Protein AF-0000000078827012 (afdb_homodimer)

pLDDT: mean 92.65, std 7.24, range [51.44, 98.88]

Secondary structure (DSSP, 8-state):
--HHHHHHHHHHTTTTSTHHHHHHHHHHHHHHHHHHHHHHHHHHHT-HHHHHHHGGGT--SHHHHHHHIIIIIT-HHHHHHHHHHHHHHHHHHHHHHTT-HHHHHHSSS-HHHHHHHHHHHHHHHHHHHHHHHHHHHHHHHHHHT--S-THHHHHHHHHHHHHHHHHHHHHHHHHHH-S-HHHHHHHHHHHHHHHHHHTTSHHHHHHSHHHHHHTT---TT-HHHHHHHHHHHHHHHHHHHHHHHHHHH----/--HHHHHHHHHHTTTTSTHHHHHHHHHHHHHHHHHHHHHHHHHHHT-HHHHHHHGGGT--SHHHHHHHIIIIIT-HHHHHHHHHHHHHHHHHHHHHHTT-HHHHHHSSS-HHHHHHHHHHHHHHHHHHHHHHHHHHHHHHHHHHT--S-THHHHHHHHHHHHHHHHHHHHHHHHHHH-S-HHHHHHHHHHHHHHHHHHTTSHHHHHHSHHHHHHTT---TT-HHHHHHHHHHHHHHHHHHHHHHHHHHH----

Structure (mmCIF, N/CA/C/O backbone):
data_AF-0000000078827012-model_v1
#
loop_
_entity.id
_entity.type
_entity.pdbx_description
1 polymer 'Predicted transporter'
#
loop_
_atom_site.group_PDB
_atom_site.id
_atom_site.type_symbol
_atom_site.label_atom_id
_atom_site.label_alt_id
_atom_site.label_comp_id
_atom_site.label_asym_id
_atom_site.label_entity_id
_atom_site.label_seq_id
_atom_site.pdbx_PDB_ins_code
_atom_site.Cartn_x
_atom_site.Cartn_y
_atom_site.Cartn_z
_atom_site.occupancy
_atom_site.B_iso_or_equiv
_atom_site.auth_seq_id
_atom_site.auth_comp_id
_atom_site.auth_asym_id
_atom_site.auth_atom_id
_atom_site.pdbx_PDB_model_num
ATOM 1 N N . MET A 1 1 ? -34.781 18.797 11.602 1 78.19 1 MET A N 1
ATOM 2 C CA . MET A 1 1 ? -34.031 18.891 10.344 1 78.19 1 MET A CA 1
ATOM 3 C C . MET A 1 1 ? -34.094 17.562 9.586 1 78.19 1 MET A C 1
ATOM 5 O O . MET A 1 1 ? -33.938 16.5 10.188 1 78.19 1 MET A O 1
ATOM 9 N N . SER A 1 2 ? -34.406 17.641 8.375 1 86.56 2 SER A N 1
ATOM 10 C CA . SER A 1 2 ? -34.531 16.438 7.559 1 86.56 2 SER A CA 1
ATOM 11 C C . SER A 1 2 ? -33.188 15.789 7.301 1 86.56 2 SER A C 1
ATOM 13 O O . SER A 1 2 ? -32.156 16.438 7.426 1 86.56 2 SER A O 1
ATOM 15 N N . PHE A 1 3 ? -33.219 14.531 7.102 1 88.88 3 PHE A N 1
ATOM 16 C CA . PHE A 1 3 ? -31.984 13.781 6.832 1 88.88 3 PHE A CA 1
ATOM 17 C C . PHE A 1 3 ? -31.266 14.344 5.617 1 88.88 3 PHE A C 1
ATOM 19 O O . PHE A 1 3 ? -30.031 14.43 5.609 1 88.88 3 PHE A O 1
ATOM 26 N N . ILE A 1 4 ? -32 14.758 4.684 1 90 4 ILE A N 1
ATOM 27 C CA . ILE A 1 4 ? -31.422 15.297 3.459 1 90 4 ILE A CA 1
ATOM 28 C C . ILE A 1 4 ? -30.688 16.594 3.766 1 90 4 ILE A C 1
ATOM 30 O O . ILE A 1 4 ? -29.656 16.891 3.176 1 90 4 ILE A O 1
ATOM 34 N N . CYS A 1 5 ? -31.234 17.391 4.672 1 88.25 5 CYS A N 1
ATOM 35 C CA . CYS A 1 5 ? -30.609 18.641 5.074 1 88.25 5 CYS A CA 1
ATOM 36 C C . CYS A 1 5 ? -29.281 18.375 5.793 1 88.25 5 CYS A C 1
ATOM 38 O O . CYS A 1 5 ? -28.297 19.062 5.555 1 88.25 5 CYS A O 1
ATOM 40 N N . VAL A 1 6 ? -29.297 17.344 6.543 1 88.25 6 VAL A N 1
ATOM 41 C CA . VAL A 1 6 ? -28.094 16.969 7.277 1 88.25 6 VAL A CA 1
ATOM 42 C C . VAL A 1 6 ? -27.016 16.484 6.305 1 88.25 6 VAL A C 1
ATOM 44 O O . VAL A 1 6 ? -25.859 16.875 6.406 1 88.25 6 VAL A O 1
ATOM 47 N N . LEU A 1 7 ? -27.359 15.719 5.43 1 90.5 7 LEU A N 1
ATOM 48 C CA . LEU A 1 7 ? -26.453 15.172 4.434 1 90.5 7 LEU A CA 1
ATOM 49 C C . LEU A 1 7 ? -25.859 16.281 3.58 1 90.5 7 LEU A C 1
ATOM 51 O O . LEU A 1 7 ? -24.641 16.297 3.324 1 90.5 7 LEU A O 1
ATOM 55 N N . LYS A 1 8 ? -26.719 17.188 3.148 1 89.69 8 LYS A N 1
ATOM 56 C CA . LYS A 1 8 ? -26.25 18.312 2.338 1 89.69 8 LYS A CA 1
ATOM 57 C C . LYS A 1 8 ? -25.281 19.188 3.115 1 89.69 8 LYS A C 1
ATOM 59 O O . LYS A 1 8 ? -24.281 19.672 2.559 1 89.69 8 LYS A O 1
ATOM 64 N N . SER A 1 9 ? -25.578 19.391 4.355 1 84.88 9 SER A N 1
ATOM 65 C CA . SER A 1 9 ? -24.719 20.188 5.219 1 84.88 9 SER A CA 1
ATOM 66 C C . SER A 1 9 ? -23.359 19.516 5.406 1 84.88 9 SER A C 1
ATOM 68 O O . SER A 1 9 ? -22.328 20.172 5.414 1 84.88 9 SER A O 1
ATOM 70 N N . GLU A 1 10 ? -23.406 18.234 5.527 1 85.81 10 GLU A N 1
ATOM 71 C CA . GLU A 1 10 ? -22.156 17.484 5.684 1 85.81 10 GLU A CA 1
ATOM 72 C C . GLU A 1 10 ? -21.344 17.5 4.395 1 85.81 10 GLU A C 1
ATOM 74 O O . GLU A 1 10 ? -20.109 17.641 4.434 1 85.81 10 GLU A O 1
ATOM 79 N N . LEU A 1 11 ? -21.953 17.391 3.334 1 87.06 11 LEU A N 1
ATOM 80 C CA . LEU A 1 11 ? -21.297 17.391 2.037 1 87.06 11 LEU A CA 1
ATOM 81 C C . LEU A 1 11 ? -20.656 18.75 1.743 1 87.06 11 LEU A C 1
ATOM 83 O O . LEU A 1 11 ? -19.609 18.812 1.104 1 87.06 11 LEU A O 1
ATOM 87 N N . ALA A 1 12 ? -21.234 19.75 2.188 1 84.44 12 ALA A N 1
ATOM 88 C CA . ALA A 1 12 ? -20.766 21.125 1.958 1 84.44 12 ALA A CA 1
ATOM 89 C C . ALA A 1 12 ? -19.422 21.359 2.65 1 84.44 12 ALA A C 1
ATOM 91 O O . ALA A 1 12 ? -18.625 22.172 2.193 1 84.44 12 ALA A O 1
ATOM 92 N N . LYS A 1 13 ? -19.188 20.656 3.656 1 83.38 13 LYS A N 1
ATOM 93 C CA . LYS A 1 13 ? -17.938 20.797 4.414 1 83.38 13 LYS A CA 1
ATOM 94 C C . LYS A 1 13 ? -16.734 20.375 3.58 1 83.38 13 LYS A C 1
ATOM 96 O O . LYS A 1 13 ? -15.609 20.812 3.836 1 83.38 13 LYS A O 1
ATOM 101 N N . TYR A 1 14 ? -17.031 19.531 2.596 1 82.69 14 TYR A N 1
ATOM 102 C CA . TYR A 1 14 ? -15.906 18.906 1.9 1 82.69 14 TYR A CA 1
ATOM 103 C C . TYR A 1 14 ? -15.805 19.406 0.465 1 82.69 14 TYR A C 1
ATOM 105 O O . TYR A 1 14 ? -15.055 18.859 -0.341 1 82.69 14 TYR A O 1
ATOM 113 N N . LYS A 1 15 ? -16.516 20.375 0.163 1 78.69 15 LYS A N 1
ATOM 114 C CA . LYS A 1 15 ? -16.547 20.891 -1.198 1 78.69 15 LYS A CA 1
ATOM 115 C C . LYS A 1 15 ? -15.156 21.344 -1.638 1 78.69 15 LYS A C 1
ATOM 117 O O . LYS A 1 15 ? -14.766 21.125 -2.787 1 78.69 15 LYS A O 1
ATOM 122 N N . LYS A 1 16 ? -14.414 21.844 -0.726 1 76.25 16 LYS A N 1
ATOM 123 C CA . LYS A 1 16 ? -13.094 22.344 -1.076 1 76.25 16 LYS A CA 1
ATOM 124 C C . LYS A 1 16 ? -11.992 21.438 -0.542 1 76.25 16 LYS A C 1
ATOM 126 O O . LYS A 1 16 ? -10.805 21.766 -0.624 1 76.25 16 LYS A O 1
ATOM 131 N N . SER A 1 17 ? -12.5 20.281 -0.096 1 77.06 17 SER A N 1
ATOM 132 C CA . SER A 1 17 ? -11.531 19.391 0.533 1 77.06 17 SER A CA 1
ATOM 133 C C . SER A 1 17 ? -10.859 18.484 -0.498 1 77.06 17 SER A C 1
ATOM 135 O O . SER A 1 17 ? -11.258 18.469 -1.664 1 77.06 17 SER A O 1
ATOM 137 N N . LEU A 1 18 ? -9.773 17.906 -0.091 1 79.88 18 LEU A N 1
ATOM 138 C CA . LEU A 1 18 ? -9.008 16.953 -0.895 1 79.88 18 LEU A CA 1
ATOM 139 C C . LEU A 1 18 ? -9.82 15.703 -1.189 1 79.88 18 LEU A C 1
ATOM 141 O O . LEU A 1 18 ? -9.406 14.859 -1.984 1 79.88 18 LEU A O 1
ATOM 145 N N . LEU A 1 19 ? -10.992 15.594 -0.73 1 80.12 19 LEU A N 1
ATOM 146 C CA . LEU A 1 19 ? -11.805 14.391 -0.849 1 80.12 19 LEU A CA 1
ATOM 147 C C . LEU A 1 19 ? -12.094 14.07 -2.312 1 80.12 19 LEU A C 1
ATOM 149 O O . LEU A 1 19 ? -11.805 12.969 -2.781 1 80.12 19 LEU A O 1
ATOM 153 N N . TRP A 1 20 ? -12.453 15.07 -3.023 1 81.81 20 TRP A N 1
ATOM 154 C CA . TRP A 1 20 ? -12.891 14.82 -4.395 1 81.81 20 TRP A CA 1
ATOM 155 C C . TRP A 1 20 ? -11.695 14.594 -5.312 1 81.81 20 TRP A C 1
ATOM 157 O O . TRP A 1 20 ? -11.789 13.844 -6.289 1 81.81 20 TRP A O 1
ATOM 167 N N . LYS A 1 21 ? -10.625 15.133 -4.902 1 83.81 21 LYS A N 1
ATOM 168 C CA . LYS A 1 21 ? -9.414 14.883 -5.676 1 83.81 21 LYS A CA 1
ATOM 169 C C . LYS A 1 21 ? -8.977 13.43 -5.559 1 83.81 21 LYS A C 1
ATOM 171 O O . LYS A 1 21 ? -8.578 12.812 -6.555 1 83.81 21 LYS A O 1
ATOM 176 N N . GLY A 1 22 ? -9.102 12.93 -4.391 1 83.06 22 GLY A N 1
ATOM 177 C CA . GLY A 1 22 ? -8.758 11.531 -4.195 1 83.06 22 GLY A CA 1
ATOM 178 C C . GLY A 1 22 ? -9.68 10.578 -4.926 1 83.06 22 GLY A C 1
ATOM 179 O O . GLY A 1 22 ? -9.234 9.609 -5.535 1 83.06 22 GLY A O 1
ATOM 180 N N . VAL A 1 23 ? -10.906 10.859 -4.961 1 87.12 23 VAL A N 1
ATOM 181 C CA . VAL A 1 23 ? -11.93 10.008 -5.559 1 87.12 23 VAL A CA 1
ATOM 182 C C . VAL A 1 23 ? -11.703 9.898 -7.062 1 87.12 23 VAL A C 1
ATOM 184 O O . VAL A 1 23 ? -11.891 8.828 -7.652 1 87.12 23 VAL A O 1
ATOM 187 N N . PHE A 1 24 ? -11.164 10.859 -7.656 1 89.31 24 PHE A N 1
ATOM 188 C CA . PHE A 1 24 ? -10.953 10.828 -9.102 1 89.31 24 PHE A CA 1
ATOM 189 C C . PHE A 1 24 ? -9.523 10.422 -9.43 1 89.31 24 PHE A C 1
ATOM 191 O O . PHE A 1 24 ? -9.297 9.648 -10.359 1 89.31 24 PHE A O 1
ATOM 198 N N . PHE A 1 25 ? -8.656 10.75 -8.602 1 93.94 25 PHE A N 1
ATOM 199 C CA . PHE A 1 25 ? -7.238 10.57 -8.906 1 93.94 25 PHE A CA 1
ATOM 200 C C . PHE A 1 25 ? -6.84 9.102 -8.766 1 93.94 25 PHE A C 1
ATOM 202 O O . PHE A 1 25 ? -6.066 8.586 -9.57 1 93.94 25 PHE A O 1
ATOM 209 N N . ILE A 1 26 ? -7.379 8.414 -7.816 1 96.12 26 ILE A N 1
ATOM 210 C CA . ILE A 1 26 ? -6.906 7.07 -7.496 1 96.12 26 ILE A CA 1
ATOM 211 C C . ILE A 1 26 ? -7.289 6.109 -8.625 1 96.12 26 ILE A C 1
ATOM 213 O O . ILE A 1 26 ? -6.438 5.375 -9.133 1 96.12 26 ILE A O 1
ATOM 217 N N . PRO A 1 27 ? -8.539 6.137 -9.117 1 97.06 27 PRO A N 1
ATOM 218 C CA . PRO A 1 27 ? -8.875 5.254 -10.234 1 97.06 27 PRO A CA 1
ATOM 219 C C . PRO A 1 27 ? -8.141 5.625 -11.523 1 97.06 27 PRO A C 1
ATOM 221 O O . PRO A 1 27 ? -7.797 4.746 -12.32 1 97.06 27 PRO A O 1
ATOM 224 N N . ILE A 1 28 ? -7.891 6.844 -11.703 1 97.31 28 ILE A N 1
ATOM 225 C CA . ILE A 1 28 ? -7.141 7.273 -12.875 1 97.31 28 ILE A CA 1
ATOM 226 C C . ILE A 1 28 ? -5.715 6.738 -12.805 1 97.31 28 ILE A C 1
ATOM 228 O O . ILE A 1 28 ? -5.203 6.184 -13.781 1 97.31 28 ILE A O 1
ATOM 232 N N . PHE A 1 29 ? -5.16 6.902 -11.664 1 97.19 29 PHE A N 1
ATOM 233 C CA . PHE A 1 29 ? -3.811 6.402 -11.445 1 97.19 29 PHE A CA 1
ATOM 234 C C . PHE A 1 29 ? -3.742 4.898 -11.695 1 97.19 29 PHE A C 1
ATOM 236 O O . PHE A 1 29 ? -2.857 4.422 -12.406 1 97.19 29 PHE A O 1
ATOM 243 N N . SER A 1 30 ? -4.645 4.168 -11.125 1 97.44 30 SER A N 1
ATOM 244 C CA . SER A 1 30 ? -4.684 2.723 -11.305 1 97.44 30 SER A CA 1
ATOM 245 C C . SER A 1 30 ? -4.852 2.352 -12.773 1 97.44 30 SER A C 1
ATOM 247 O O . SER A 1 30 ? -4.25 1.386 -13.25 1 97.44 30 SER A O 1
ATOM 249 N N . SER A 1 31 ? -5.691 3.119 -13.469 1 97.62 31 SER A N 1
ATOM 250 C CA . SER A 1 31 ? -5.938 2.838 -14.883 1 97.62 31 SER A CA 1
ATOM 251 C C . SER A 1 31 ? -4.691 3.109 -15.727 1 97.62 31 SER A C 1
ATOM 253 O O . SER A 1 31 ? -4.438 2.41 -16.703 1 97.62 31 SER A O 1
ATOM 255 N N . ILE A 1 32 ? -3.986 4.098 -15.391 1 97.38 32 ILE A N 1
ATOM 256 C CA . ILE A 1 32 ? -2.732 4.383 -16.078 1 97.38 32 ILE A CA 1
ATOM 257 C C . ILE A 1 32 ? -1.758 3.225 -15.883 1 97.38 32 ILE A C 1
ATOM 259 O O . ILE A 1 32 ? -1.1 2.789 -16.828 1 97.38 32 ILE A O 1
ATOM 263 N N . LEU A 1 33 ? -1.688 2.768 -14.68 1 96.12 33 LEU A N 1
ATOM 264 C CA . LEU A 1 33 ? -0.83 1.622 -14.398 1 96.12 33 LEU A CA 1
ATOM 265 C C . LEU A 1 33 ? -1.252 0.41 -15.227 1 96.12 33 LEU A C 1
ATOM 267 O O . LEU A 1 33 ? -0.405 -0.295 -15.773 1 96.12 33 LEU A O 1
ATOM 271 N N . LEU A 1 34 ? -2.535 0.199 -15.258 1 97.38 34 LEU A N 1
ATOM 272 C CA . LEU A 1 34 ? -3.045 -0.933 -16.031 1 97.38 34 LEU A CA 1
ATOM 273 C C . LEU A 1 34 ? -2.715 -0.778 -17.5 1 97.38 34 LEU A C 1
ATOM 275 O O . LEU A 1 34 ? -2.318 -1.745 -18.156 1 97.38 34 LEU A O 1
ATOM 279 N N . PHE A 1 35 ? -2.922 0.417 -17.984 1 97.19 35 PHE A N 1
ATOM 280 C CA . PHE A 1 35 ? -2.627 0.692 -19.391 1 97.19 35 PHE A CA 1
ATOM 281 C C . PHE A 1 35 ? -1.156 0.43 -19.703 1 97.19 35 PHE A C 1
ATOM 283 O O . PHE A 1 35 ? -0.829 -0.21 -20.703 1 97.19 35 PHE A O 1
ATOM 290 N N . ILE A 1 36 ? -0.308 0.89 -18.891 1 94.38 36 ILE A N 1
ATOM 291 C CA . ILE A 1 36 ? 1.127 0.694 -19.062 1 94.38 36 ILE A CA 1
ATOM 292 C C . ILE A 1 36 ? 1.455 -0.796 -19 1 94.38 36 ILE A C 1
ATOM 294 O O . ILE A 1 36 ? 2.23 -1.297 -19.828 1 94.38 36 ILE A O 1
ATOM 298 N N . ASP A 1 37 ? 0.874 -1.465 -18.047 1 93.44 37 ASP A N 1
ATOM 299 C CA . ASP A 1 37 ? 1.091 -2.9 -17.891 1 93.44 37 ASP A CA 1
ATOM 300 C C . ASP A 1 37 ? 0.726 -3.654 -19.172 1 93.44 37 ASP A C 1
ATOM 302 O O . ASP A 1 37 ? 1.524 -4.441 -19.688 1 93.44 37 ASP A O 1
ATOM 306 N N . LEU A 1 38 ? -0.409 -3.367 -19.688 1 94.94 38 LEU A N 1
ATOM 307 C CA . LEU A 1 38 ? -0.877 -4.066 -20.891 1 94.94 38 LEU A CA 1
ATOM 308 C C . LEU A 1 38 ? -0.081 -3.641 -22.109 1 94.94 38 LEU A C 1
ATOM 310 O O . LEU A 1 38 ? 0.193 -4.457 -23 1 94.94 38 LEU A O 1
ATOM 314 N N . HIS A 1 39 ? 0.227 -2.389 -22.156 1 93.75 39 HIS A N 1
ATOM 315 C CA . HIS A 1 39 ? 1.016 -1.918 -23.297 1 93.75 39 HIS A CA 1
ATOM 316 C C . HIS A 1 39 ? 2.375 -2.607 -23.344 1 93.75 39 HIS A C 1
ATOM 318 O O . HIS A 1 39 ? 2.852 -2.973 -24.422 1 93.75 39 HIS A O 1
ATOM 324 N N . LEU A 1 40 ? 2.918 -2.895 -22.25 1 89.88 40 LEU A N 1
ATOM 325 C CA . LEU A 1 40 ? 4.262 -3.455 -22.172 1 89.88 40 LEU A CA 1
ATOM 326 C C . LEU A 1 40 ? 4.223 -4.977 -22.25 1 89.88 40 LEU A C 1
ATOM 328 O O . LEU A 1 40 ? 5.137 -5.602 -22.797 1 89.88 40 LEU A O 1
ATOM 332 N N . ARG A 1 41 ? 3.193 -5.527 -21.719 1 91.69 41 ARG A N 1
ATOM 333 C CA . ARG A 1 41 ? 3.248 -6.973 -21.516 1 91.69 41 ARG A CA 1
ATOM 334 C C . ARG A 1 41 ? 2.074 -7.668 -22.188 1 91.69 41 ARG A C 1
ATOM 336 O O . ARG A 1 41 ? 1.738 -8.805 -21.859 1 91.69 41 ARG A O 1
ATOM 343 N N . TYR A 1 42 ? 1.506 -7.102 -23.156 1 93.69 42 TYR A N 1
ATOM 344 C CA . TYR A 1 42 ? 0.291 -7.629 -23.766 1 93.69 42 TYR A CA 1
ATOM 345 C C . TYR A 1 42 ? 0.541 -9 -24.375 1 93.69 42 TYR A C 1
ATOM 347 O O . TYR A 1 42 ? -0.191 -9.953 -24.094 1 93.69 42 TYR A O 1
ATOM 355 N N . ASP A 1 43 ? 1.54 -9.164 -25.203 1 93.38 43 ASP A N 1
ATOM 356 C CA . ASP A 1 43 ? 1.804 -10.414 -25.922 1 93.38 43 ASP A CA 1
ATOM 357 C C . ASP A 1 43 ? 2.096 -11.547 -24.938 1 93.38 43 ASP A C 1
ATOM 359 O O . ASP A 1 43 ? 1.659 -12.68 -25.156 1 93.38 43 ASP A O 1
ATOM 363 N N . TYR A 1 44 ? 2.76 -11.172 -23.922 1 91.25 44 TYR A N 1
ATOM 364 C CA . TYR A 1 44 ? 3.092 -12.172 -22.906 1 91.25 44 TYR A CA 1
ATOM 365 C C . TYR A 1 44 ? 1.851 -12.586 -22.125 1 91.25 44 TYR A C 1
ATOM 367 O O . TYR A 1 44 ? 1.607 -13.781 -21.922 1 91.25 44 TYR A O 1
ATOM 375 N N . LEU A 1 45 ? 1.056 -11.68 -21.734 1 92.94 45 LEU A N 1
ATOM 376 C CA . LEU A 1 45 ? -0.087 -11.914 -20.859 1 92.94 45 LEU A CA 1
ATOM 377 C C . LEU A 1 45 ? -1.22 -12.602 -21.609 1 92.94 45 LEU A C 1
ATOM 379 O O . LEU A 1 45 ? -1.938 -13.43 -21.047 1 92.94 45 LEU A O 1
ATOM 383 N N . MET A 1 46 ? -1.319 -12.281 -22.922 1 94.94 46 MET A N 1
ATOM 384 C CA . MET A 1 46 ? -2.488 -12.727 -23.672 1 94.94 46 MET A CA 1
ATOM 385 C C . MET A 1 46 ? -2.16 -13.953 -24.531 1 94.94 46 MET A C 1
ATOM 387 O O . MET A 1 46 ? -2.996 -14.422 -25.297 1 94.94 46 MET A O 1
ATOM 391 N N . GLU A 1 47 ? -1.005 -14.461 -24.281 1 94.69 47 GLU A N 1
ATOM 392 C CA . GLU A 1 47 ? -0.612 -15.68 -24.984 1 94.69 47 GLU A CA 1
ATOM 393 C C . GLU A 1 47 ? -1.419 -16.875 -24.5 1 94.69 47 GLU A C 1
ATOM 395 O O . GLU A 1 47 ? -1.59 -17.078 -23.297 1 94.69 47 GLU A O 1
ATOM 400 N N . ASN A 1 48 ? -1.794 -17.75 -25.422 1 93.38 48 ASN A N 1
ATOM 401 C CA . ASN A 1 48 ? -2.633 -18.906 -25.094 1 93.38 48 ASN A CA 1
ATOM 402 C C . ASN A 1 48 ? -1.917 -19.875 -24.156 1 93.38 48 ASN A C 1
ATOM 404 O O . ASN A 1 48 ? -2.535 -20.438 -23.266 1 93.38 48 ASN A O 1
ATOM 408 N N . SER A 1 49 ? -0.692 -20.078 -24.375 1 93.38 49 SER A N 1
ATOM 409 C CA . SER A 1 49 ? 0.076 -20.969 -23.531 1 93.38 49 SER A CA 1
ATOM 410 C C . SER A 1 49 ? 0.123 -20.469 -22.094 1 93.38 49 SER A C 1
ATOM 412 O O . SER A 1 49 ? 0.007 -21.25 -21.141 1 93.38 49 SER A O 1
ATOM 414 N N . ARG A 1 50 ? 0.233 -19.172 -21.922 1 91.19 50 ARG A N 1
ATOM 415 C CA . ARG A 1 50 ? 0.26 -18.578 -20.594 1 91.19 50 ARG A CA 1
ATOM 416 C C . ARG A 1 50 ? -1.094 -18.703 -19.906 1 91.19 50 ARG A C 1
ATOM 418 O O . ARG A 1 50 ? -1.163 -19.062 -18.734 1 91.19 50 ARG A O 1
ATOM 425 N N . ILE A 1 51 ? -2.092 -18.469 -20.656 1 93.62 51 ILE A N 1
ATOM 426 C CA . ILE A 1 51 ? -3.439 -18.547 -20.109 1 93.62 51 ILE A CA 1
ATOM 427 C C . ILE A 1 51 ? -3.736 -19.984 -19.672 1 93.62 51 ILE A C 1
ATOM 429 O O . ILE A 1 51 ? -4.359 -20.203 -18.625 1 93.62 51 ILE A O 1
ATOM 433 N N . ARG A 1 52 ? -3.248 -20.938 -20.359 1 93.62 52 ARG A N 1
ATOM 434 C CA . ARG A 1 52 ? -3.418 -22.344 -19.984 1 93.62 52 ARG A CA 1
ATOM 435 C C . ARG A 1 52 ? -2.715 -22.641 -18.672 1 93.62 52 ARG A C 1
ATOM 437 O O . ARG A 1 52 ? -3.242 -23.375 -17.828 1 93.62 52 ARG A O 1
ATOM 444 N N . GLU A 1 53 ? -1.59 -22.016 -18.5 1 89.81 53 GLU A N 1
ATOM 445 C CA . GLU A 1 53 ? -0.837 -22.203 -17.25 1 89.81 53 GLU A CA 1
ATOM 446 C C . GLU A 1 53 ? -1.562 -21.578 -16.062 1 89.81 53 GLU A C 1
ATOM 448 O O . GLU A 1 53 ? -1.479 -22.078 -14.945 1 89.81 53 GLU A O 1
ATOM 453 N N . LEU A 1 54 ? -2.316 -20.5 -16.359 1 91.12 54 LEU A N 1
ATOM 454 C CA . LEU A 1 54 ? -2.977 -19.75 -15.305 1 91.12 54 LEU A CA 1
ATOM 455 C C . LEU A 1 54 ? -4.348 -20.328 -14.992 1 91.12 54 LEU A C 1
ATOM 457 O O . LEU A 1 54 ? -5.02 -19.891 -14.055 1 91.12 54 LEU A O 1
ATOM 461 N N . ALA A 1 55 ? -4.707 -21.344 -15.625 1 92 55 ALA A N 1
ATOM 462 C CA . ALA A 1 55 ? -6 -21.984 -15.406 1 92 55 ALA A CA 1
ATOM 463 C C . ALA A 1 55 ? -6.117 -22.516 -13.977 1 92 55 ALA A C 1
ATOM 465 O O . ALA A 1 55 ? -7.211 -22.531 -13.398 1 92 55 ALA A O 1
ATOM 466 N N . GLN A 1 56 ? -4.973 -22.797 -13.422 1 85.56 56 GLN A N 1
ATOM 467 C CA . GLN A 1 56 ? -4.945 -23.375 -12.078 1 85.56 56 GLN A CA 1
ATOM 468 C C . GLN A 1 56 ? -5.426 -22.359 -11.039 1 85.56 56 GLN A C 1
ATOM 470 O O . GLN A 1 56 ? -5.91 -22.734 -9.977 1 85.56 56 GLN A O 1
ATOM 475 N N . ILE A 1 57 ? -5.336 -21.094 -11.477 1 86.31 57 ILE A N 1
ATOM 476 C CA . ILE A 1 57 ? -5.754 -20.094 -10.508 1 86.31 57 ILE A CA 1
ATOM 477 C C . ILE A 1 57 ? -7.062 -19.453 -10.969 1 86.31 57 ILE A C 1
ATOM 479 O O . ILE A 1 57 ? -7.43 -18.375 -10.5 1 86.31 57 ILE A O 1
ATOM 483 N N . GLY A 1 58 ? -7.754 -20.016 -11.938 1 91.5 58 GLY A N 1
ATOM 484 C CA . GLY A 1 58 ? -9.102 -19.609 -12.305 1 91.5 58 GLY A CA 1
ATOM 485 C C . GLY A 1 58 ? -9.133 -18.656 -13.484 1 91.5 58 GLY A C 1
ATOM 486 O O . GLY A 1 58 ? -10.164 -18.047 -13.766 1 91.5 58 GLY A O 1
ATOM 487 N N . ILE A 1 59 ? -7.988 -18.469 -14.125 1 95 59 ILE A N 1
ATOM 488 C CA . ILE A 1 59 ? -7.926 -17.625 -15.312 1 95 59 ILE A CA 1
ATOM 489 C C . ILE A 1 59 ? -8.07 -18.5 -16.562 1 95 59 ILE A C 1
ATOM 491 O O . ILE A 1 59 ? -7.207 -19.328 -16.844 1 95 59 ILE A O 1
ATOM 495 N N . TYR A 1 60 ? -9.125 -18.234 -17.344 1 95 60 TYR A N 1
ATOM 496 C CA . TYR A 1 60 ? -9.406 -19.141 -18.453 1 95 60 TYR A CA 1
ATOM 497 C C . TYR A 1 60 ? -9.391 -18.391 -19.781 1 95 60 TYR A C 1
ATOM 499 O O . TYR A 1 60 ? -9.32 -19 -20.844 1 95 60 TYR A O 1
ATOM 507 N N . ASN A 1 61 ? -9.547 -17.125 -19.734 1 95 61 ASN A N 1
ATOM 508 C CA . ASN A 1 61 ? -9.617 -16.344 -20.953 1 95 61 ASN A CA 1
ATOM 509 C C . ASN A 1 61 ? -8.992 -14.969 -20.781 1 95 61 ASN A C 1
ATOM 511 O O . ASN A 1 61 ? -8.492 -14.641 -19.703 1 95 61 ASN A O 1
ATOM 515 N N . LYS A 1 62 ? -8.969 -14.188 -21.812 1 95.88 62 LYS A N 1
ATOM 516 C CA . LYS A 1 62 ? -8.305 -12.891 -21.844 1 95.88 62 LYS A CA 1
ATOM 517 C C . LYS A 1 62 ? -9.016 -11.898 -20.922 1 95.88 62 LYS A C 1
ATOM 519 O O . LYS A 1 62 ? -8.375 -11.023 -20.328 1 95.88 62 LYS A O 1
ATOM 524 N N . MET A 1 63 ? -10.32 -12.055 -20.812 1 96.19 63 MET A N 1
ATOM 525 C CA . MET A 1 63 ? -11.078 -11.195 -19.906 1 96.19 63 MET A CA 1
ATOM 526 C C . MET A 1 63 ? -10.641 -11.422 -18.469 1 96.19 63 MET A C 1
ATOM 528 O O . MET A 1 63 ? -10.539 -10.469 -17.688 1 96.19 63 MET A O 1
ATOM 532 N N . ASP A 1 64 ? -10.422 -12.633 -18.125 1 96.62 64 ASP A N 1
ATOM 533 C CA . ASP A 1 64 ? -9.953 -12.961 -16.781 1 96.62 64 ASP A CA 1
ATOM 534 C C . ASP A 1 64 ? -8.586 -12.344 -16.5 1 96.62 64 ASP A C 1
ATOM 536 O O . ASP A 1 64 ? -8.336 -11.859 -15.398 1 96.62 64 ASP A O 1
ATOM 540 N N . VAL A 1 65 ? -7.746 -12.383 -17.516 1 96.81 65 VAL A N 1
ATOM 541 C CA . VAL A 1 65 ? -6.422 -11.789 -17.391 1 96.81 65 VAL A CA 1
ATOM 542 C C . VAL A 1 65 ? -6.551 -10.289 -17.109 1 96.81 65 VAL A C 1
ATOM 544 O O . VAL A 1 65 ? -5.883 -9.75 -16.234 1 96.81 65 VAL A O 1
ATOM 547 N N . LEU A 1 66 ? -7.406 -9.641 -17.859 1 97.81 66 LEU A N 1
ATOM 548 C CA . LEU A 1 66 ? -7.617 -8.211 -17.703 1 97.81 66 LEU A CA 1
ATOM 549 C C . LEU A 1 66 ? -8.039 -7.859 -16.281 1 97.81 66 LEU A C 1
ATOM 551 O O . LEU A 1 66 ? -7.469 -6.953 -15.672 1 97.81 66 LEU A O 1
ATOM 555 N N . LEU A 1 67 ? -9 -8.586 -15.773 1 97.88 67 LEU A N 1
ATOM 556 C CA . LEU A 1 67 ? -9.508 -8.305 -14.438 1 97.88 67 LEU A CA 1
ATOM 557 C C . LEU A 1 67 ? -8.461 -8.633 -13.383 1 97.88 67 LEU A C 1
ATOM 559 O O . LEU A 1 67 ? -8.336 -7.918 -12.383 1 97.88 67 LEU A O 1
ATOM 563 N N . TYR A 1 68 ? -7.762 -9.664 -13.617 1 96.94 68 TYR A N 1
ATOM 564 C CA . TYR A 1 68 ? -6.695 -10.047 -12.703 1 96.94 68 TYR A CA 1
ATOM 565 C C . TYR A 1 68 ? -5.621 -8.969 -12.625 1 96.94 68 TYR A C 1
ATOM 567 O O . TYR A 1 68 ? -5.195 -8.578 -11.539 1 96.94 68 TYR A O 1
ATOM 575 N N . GLU A 1 69 ? -5.16 -8.516 -13.773 1 96.38 69 GLU A N 1
ATOM 576 C CA . GLU A 1 69 ? -4.133 -7.48 -13.828 1 96.38 69 GLU A CA 1
ATOM 577 C C . GLU A 1 69 ? -4.613 -6.191 -13.172 1 96.38 69 GLU A C 1
ATOM 579 O O . GLU A 1 69 ? -3.859 -5.539 -12.445 1 96.38 69 GLU A O 1
ATOM 584 N N . ASN A 1 70 ? -5.844 -5.828 -13.383 1 97.81 70 ASN A N 1
ATOM 585 C CA . ASN A 1 70 ? -6.406 -4.633 -12.766 1 97.81 70 ASN A CA 1
ATOM 586 C C . ASN A 1 70 ? -6.461 -4.762 -11.25 1 97.81 70 ASN A C 1
ATOM 588 O O . ASN A 1 70 ? -6.152 -3.812 -10.523 1 97.81 70 ASN A O 1
ATOM 592 N N . HIS A 1 71 ? -6.879 -5.91 -10.773 1 97.75 71 HIS A N 1
ATOM 593 C CA . HIS A 1 71 ? -7.18 -6.121 -9.359 1 97.75 71 HIS A CA 1
ATOM 594 C C . HIS A 1 71 ? -5.906 -6.352 -8.555 1 97.75 71 HIS A C 1
ATOM 596 O O . HIS A 1 71 ? -5.742 -5.793 -7.469 1 97.75 71 HIS A O 1
ATOM 602 N N . LEU A 1 72 ? -4.969 -7.133 -9.125 1 94.44 72 LEU A N 1
ATOM 603 C CA . LEU A 1 72 ? -3.807 -7.562 -8.359 1 94.44 72 LEU A CA 1
ATOM 604 C C . LEU A 1 72 ? -2.545 -6.855 -8.836 1 94.44 72 LEU A C 1
ATOM 606 O O . LEU A 1 72 ? -1.827 -6.246 -8.039 1 94.44 72 LEU A O 1
ATOM 610 N N . SER A 1 73 ? -2.289 -6.832 -10.133 1 93.44 73 SER A N 1
ATOM 611 C CA . SER A 1 73 ? -1.032 -6.289 -10.641 1 93.44 73 SER A CA 1
ATOM 612 C C . SER A 1 73 ? -0.932 -4.789 -10.375 1 93.44 73 SER A C 1
ATOM 614 O O . SER A 1 73 ? 0.152 -4.273 -10.102 1 93.44 73 SER A O 1
ATOM 616 N N . THR A 1 74 ? -2.035 -4.109 -10.508 1 95.62 74 THR A N 1
ATOM 617 C CA . THR A 1 74 ? -2.012 -2.68 -10.211 1 95.62 74 THR A CA 1
ATOM 618 C C . THR A 1 74 ? -2.238 -2.43 -8.727 1 95.62 74 THR A C 1
ATOM 620 O O . THR A 1 74 ? -2.225 -1.282 -8.273 1 95.62 74 THR A O 1
ATOM 623 N N . LEU A 1 75 ? -2.549 -3.465 -7.98 1 96.94 75 LEU A N 1
ATOM 624 C CA . LEU A 1 75 ? -2.855 -3.402 -6.555 1 96.94 75 LEU A CA 1
ATOM 625 C C . LEU A 1 75 ? -4.078 -2.529 -6.301 1 96.94 75 LEU A C 1
ATOM 627 O O . LEU A 1 75 ? -4.094 -1.731 -5.359 1 96.94 75 LEU A O 1
ATOM 631 N N . TRP A 1 76 ? -5.062 -2.668 -7.152 1 97.94 76 TRP A N 1
ATOM 632 C CA . TRP A 1 76 ? -6.301 -1.908 -7.035 1 97.94 76 TRP A CA 1
ATOM 633 C C . TRP A 1 76 ? -6.977 -2.174 -5.691 1 97.94 76 TRP A C 1
ATOM 635 O O . TRP A 1 76 ? -7.508 -1.255 -5.062 1 97.94 76 TRP A O 1
ATOM 645 N N . PHE A 1 77 ? -6.914 -3.43 -5.211 1 97.56 77 PHE A N 1
ATOM 646 C CA . PHE A 1 77 ? -7.578 -3.754 -3.953 1 97.56 77 PHE A CA 1
ATOM 647 C C . PHE A 1 77 ? -6.949 -2.988 -2.795 1 97.56 77 PHE A C 1
ATOM 649 O O . PHE A 1 77 ? -7.648 -2.572 -1.869 1 97.56 77 PHE A O 1
ATOM 656 N N . ILE A 1 78 ? -5.68 -2.748 -2.82 1 97.75 78 ILE A N 1
ATOM 657 C CA . ILE A 1 78 ? -4.988 -1.969 -1.797 1 97.75 78 ILE A CA 1
ATOM 658 C C . ILE A 1 78 ? -5.359 -0.494 -1.935 1 97.75 78 ILE A C 1
ATOM 660 O O . ILE A 1 78 ? -5.688 0.166 -0.945 1 97.75 78 ILE A O 1
ATOM 664 N N . LEU A 1 79 ? -5.297 -0.027 -3.188 1 98 79 LEU A N 1
ATOM 665 C CA . LEU A 1 79 ? -5.633 1.365 -3.463 1 98 79 LEU A CA 1
ATOM 666 C C . LEU A 1 79 ? -7.051 1.686 -3.006 1 98 79 LEU A C 1
ATOM 668 O O . LEU A 1 79 ? -7.293 2.734 -2.404 1 98 79 LEU A O 1
ATOM 672 N N . LEU A 1 80 ? -7.918 0.76 -3.271 1 98.38 80 LEU A N 1
ATOM 673 C CA . LEU A 1 80 ? -9.312 0.949 -2.881 1 98.38 80 LEU A CA 1
ATOM 674 C C . LEU A 1 80 ? -9.453 0.979 -1.363 1 98.38 80 LEU A C 1
ATOM 676 O O . LEU A 1 80 ? -10.062 1.897 -0.81 1 98.38 80 LEU A O 1
ATOM 680 N N . ASN A 1 81 ? -8.883 0.032 -0.681 1 98.5 81 ASN A N 1
ATOM 681 C CA . ASN A 1 81 ? -8.922 -0.013 0.777 1 98.5 81 ASN A CA 1
ATOM 682 C C . ASN A 1 81 ? -8.336 1.251 1.395 1 98.5 81 ASN A C 1
ATOM 684 O O . ASN A 1 81 ? -8.938 1.857 2.279 1 98.5 81 ASN A O 1
ATOM 688 N N . LEU A 1 82 ? -7.195 1.606 0.887 1 97.5 82 LEU A N 1
ATOM 689 C CA . LEU A 1 82 ? -6.531 2.777 1.448 1 97.5 82 LEU A CA 1
ATOM 690 C C . LEU A 1 82 ? -7.328 4.043 1.165 1 97.5 82 LEU A C 1
ATOM 692 O O . LEU A 1 82 ? -7.344 4.969 1.98 1 97.5 82 LEU A O 1
ATOM 696 N N . SER A 1 83 ? -7.957 4.102 0.021 1 97.44 83 SER A N 1
ATOM 697 C CA . SER A 1 83 ? -8.805 5.246 -0.299 1 97.44 83 SER A CA 1
ATOM 698 C C . SER A 1 83 ? -9.938 5.391 0.708 1 97.44 83 SER A C 1
ATOM 700 O O . SER A 1 83 ? -10.25 6.504 1.141 1 97.44 83 SER A O 1
ATOM 702 N N . VAL A 1 84 ? -10.516 4.266 1.03 1 98 84 VAL A N 1
ATOM 703 C CA . VAL A 1 84 ? -11.594 4.301 2.014 1 98 84 VAL A CA 1
ATOM 704 C C . VAL A 1 84 ? -11.062 4.828 3.346 1 98 84 VAL A C 1
ATOM 706 O O . VAL A 1 84 ? -11.727 5.621 4.016 1 98 84 VAL A O 1
ATOM 709 N N . VAL A 1 85 ? -9.914 4.398 3.73 1 97.38 85 VAL A N 1
ATOM 710 C CA . VAL A 1 85 ? -9.289 4.836 4.973 1 97.38 85 VAL A CA 1
ATOM 711 C C . VAL A 1 85 ? -9.094 6.348 4.949 1 97.38 85 VAL A C 1
ATOM 713 O O . VAL A 1 85 ? -9.445 7.043 5.902 1 97.38 85 VAL A O 1
ATOM 716 N N . VAL A 1 86 ? -8.562 6.863 3.842 1 94.81 86 VAL A N 1
ATOM 717 C CA . VAL A 1 86 ? -8.273 8.281 3.713 1 94.81 86 VAL A CA 1
ATOM 718 C C . VAL A 1 86 ? -9.57 9.086 3.699 1 94.81 86 VAL A C 1
ATOM 720 O O . VAL A 1 86 ? -9.672 10.133 4.34 1 94.81 86 VAL A O 1
ATOM 723 N N . ILE A 1 87 ? -10.555 8.586 3.012 1 95.06 87 ILE A N 1
ATOM 724 C CA . ILE A 1 87 ? -11.836 9.281 2.934 1 95.06 87 ILE A CA 1
ATOM 725 C C . ILE A 1 87 ? -12.461 9.367 4.324 1 95.06 87 ILE A C 1
ATOM 727 O O . ILE A 1 87 ? -12.914 10.438 4.738 1 95.06 87 ILE A O 1
ATOM 731 N N . ALA A 1 88 ? -12.469 8.266 5.016 1 95.62 88 ALA A N 1
ATOM 732 C CA . ALA A 1 88 ? -13 8.266 6.375 1 95.62 88 ALA A CA 1
ATOM 733 C C . ALA A 1 88 ? -12.211 9.219 7.273 1 95.62 88 ALA A C 1
ATOM 735 O O . ALA A 1 88 ? -12.789 9.891 8.133 1 95.62 88 ALA A O 1
ATOM 736 N N . PHE A 1 89 ? -10.961 9.234 7.082 1 92.88 89 PHE A N 1
ATOM 737 C CA . PHE A 1 89 ? -10.102 10.156 7.812 1 92.88 89 PHE A CA 1
ATOM 738 C C . PHE A 1 89 ? -10.523 11.602 7.574 1 92.88 89 PHE A C 1
ATOM 740 O O . PHE A 1 89 ? -10.703 12.367 8.523 1 92.88 89 PHE A O 1
ATOM 747 N N . ILE A 1 90 ? -10.648 11.961 6.332 1 90.5 90 ILE A N 1
ATOM 748 C CA . ILE A 1 90 ? -10.977 13.328 5.957 1 90.5 90 ILE A CA 1
ATOM 749 C C . ILE A 1 90 ? -12.352 13.695 6.516 1 90.5 90 ILE A C 1
ATOM 751 O O . ILE A 1 90 ? -12.531 14.789 7.062 1 90.5 90 ILE A O 1
ATOM 755 N N . VAL A 1 91 ? -13.273 12.844 6.461 1 91.06 91 VAL A N 1
ATOM 756 C CA . VAL A 1 91 ? -14.664 13.078 6.848 1 91.06 91 VAL A CA 1
ATOM 757 C C . VAL A 1 91 ? -14.75 13.305 8.359 1 91.06 91 VAL A C 1
ATOM 759 O O . VAL A 1 91 ? -15.57 14.086 8.828 1 91.06 91 VAL A O 1
ATOM 762 N N . ASN A 1 92 ? -13.828 12.758 9.109 1 90.31 92 ASN A N 1
ATOM 763 C CA . ASN A 1 92 ? -13.93 12.82 10.562 1 90.31 92 ASN A CA 1
ATOM 764 C C . ASN A 1 92 ? -12.867 13.742 11.164 1 90.31 92 ASN A C 1
ATOM 766 O O . ASN A 1 92 ? -12.984 14.164 12.312 1 90.31 92 ASN A O 1
ATOM 770 N N . TYR A 1 93 ? -11.812 13.969 10.398 1 84.31 93 TYR A N 1
ATOM 771 C CA . TYR A 1 93 ? -10.664 14.703 10.906 1 84.31 93 TYR A CA 1
ATOM 772 C C . TYR A 1 93 ? -11.055 16.125 11.305 1 84.31 93 TYR A C 1
ATOM 774 O O . TYR A 1 93 ? -10.609 16.625 12.336 1 84.31 93 TYR A O 1
ATOM 782 N N . MET A 1 94 ? -11.898 16.828 10.547 1 76.38 94 MET A N 1
ATOM 783 C CA . MET A 1 94 ? -12.242 18.234 10.805 1 76.38 94 MET A CA 1
ATOM 784 C C . MET A 1 94 ? -12.977 18.375 12.133 1 76.38 94 MET A C 1
ATOM 786 O O . MET A 1 94 ? -12.797 19.359 12.844 1 76.38 94 MET A O 1
ATOM 790 N N . GLU A 1 95 ? -13.664 17.375 12.469 1 78.62 95 GLU A N 1
ATOM 791 C CA . GLU A 1 95 ? -14.43 17.438 13.711 1 78.62 95 GLU A CA 1
ATOM 792 C C . GLU A 1 95 ? -13.516 17.328 14.93 1 78.62 95 GLU A C 1
ATOM 794 O O . GLU A 1 95 ? -13.734 18 15.938 1 78.62 95 GLU A O 1
ATOM 799 N N . TYR A 1 96 ? -12.539 16.594 14.781 1 76.69 96 TYR A N 1
ATOM 800 C CA . TYR A 1 96 ? -11.625 16.406 15.906 1 76.69 96 TYR A CA 1
ATOM 801 C C . TYR A 1 96 ? -10.625 17.547 16 1 76.69 96 TYR A C 1
ATOM 803 O O . TYR A 1 96 ? -10.344 18.047 17.094 1 76.69 96 TYR A O 1
ATOM 811 N N . SER A 1 97 ? -10.211 17.953 14.844 1 75.62 97 SER A N 1
ATOM 812 C CA . SER A 1 97 ? -9.188 19 14.82 1 75.62 97 SER A CA 1
ATOM 813 C C . SER A 1 97 ? -9.75 20.328 15.312 1 75.62 97 SER A C 1
ATOM 815 O O . SER A 1 97 ? -9.047 21.109 15.969 1 75.62 97 SER A O 1
ATOM 817 N N . GLU A 1 98 ? -11 20.531 14.984 1 74.44 98 GLU A N 1
ATOM 818 C CA . GLU A 1 98 ? -11.625 21.797 15.359 1 74.44 98 GLU A CA 1
ATOM 819 C C . GLU A 1 98 ? -12.422 21.656 16.656 1 74.44 98 GLU A C 1
ATOM 821 O O . GLU A 1 98 ? -13.031 22.609 17.125 1 74.44 98 GLU A O 1
ATOM 826 N N . ASN A 1 99 ? -12.367 20.5 17.219 1 76.88 99 ASN A N 1
ATOM 827 C CA . ASN A 1 99 ? -13.07 20.219 18.453 1 76.88 99 ASN A CA 1
ATOM 828 C C . ASN A 1 99 ? -14.555 20.594 18.359 1 76.88 99 ASN A C 1
ATOM 830 O O . ASN A 1 99 ? -15.094 21.234 19.25 1 76.88 99 ASN A O 1
ATOM 834 N N . THR A 1 100 ? -15.086 20.359 17.281 1 76 100 THR A N 1
ATOM 835 C CA . THR A 1 100 ? -16.469 20.75 17.062 1 76 100 THR A CA 1
ATOM 836 C C . THR A 1 100 ? -17.422 19.594 17.375 1 76 100 THR A C 1
ATOM 838 O O . THR A 1 100 ? -18.625 19.672 17.109 1 76 100 THR A O 1
ATOM 841 N N . TRP A 1 101 ? -16.875 18.531 17.938 1 77.25 101 TRP A N 1
ATOM 842 C CA . TRP A 1 101 ? -17.719 17.375 18.219 1 77.25 101 TRP A CA 1
ATOM 843 C C . TRP A 1 101 ? -18.828 17.734 19.203 1 77.25 101 TRP A C 1
ATOM 845 O O . TRP A 1 101 ? -19.953 17.25 19.078 1 77.25 101 TRP A O 1
ATOM 855 N N . LYS A 1 102 ? -18.484 18.641 20 1 75.38 102 LYS A N 1
ATOM 856 C CA . LYS A 1 102 ? -19.484 19.062 20.984 1 75.38 102 LYS A CA 1
ATOM 857 C C . LYS A 1 102 ? -20.594 19.875 20.328 1 75.38 102 LYS A C 1
ATOM 859 O O . LYS A 1 102 ? -21.766 19.75 20.703 1 75.38 102 LYS A O 1
ATOM 864 N N . GLN A 1 103 ? -20.156 20.578 19.422 1 78.38 103 GLN A N 1
ATOM 865 C CA . GLN A 1 103 ? -21.125 21.406 18.703 1 78.38 103 GLN A CA 1
ATOM 866 C C . GLN A 1 103 ? -22.062 20.562 17.859 1 78.38 103 GLN A C 1
ATOM 868 O O . GLN A 1 103 ? -23.266 20.844 17.75 1 78.38 103 GLN A O 1
ATOM 873 N N . ILE A 1 104 ? -21.531 19.516 17.391 1 78.5 104 ILE A N 1
ATOM 874 C CA . ILE A 1 104 ? -22.297 18.656 16.484 1 78.5 104 ILE A CA 1
ATOM 875 C C . ILE A 1 104 ? -23.344 17.891 17.266 1 78.5 104 ILE A C 1
ATOM 877 O O . ILE A 1 104 ? -24.5 17.781 16.828 1 78.5 104 ILE A O 1
ATOM 881 N N . VAL A 1 105 ? -22.969 17.5 18.422 1 77.81 105 VAL A N 1
ATOM 882 C CA . VAL A 1 105 ? -23.875 16.688 19.234 1 77.81 105 VAL A CA 1
ATOM 883 C C . VAL A 1 105 ? -24.906 17.594 19.906 1 77.81 105 VAL A C 1
ATOM 885 O O . VAL A 1 105 ? -25.969 17.141 20.328 1 77.81 105 VAL A O 1
ATOM 888 N N . ALA A 1 106 ? -24.578 18.859 19.891 1 77.81 106 ALA A N 1
ATOM 889 C CA . ALA A 1 106 ? -25.484 19.828 20.516 1 77.81 106 ALA A CA 1
ATOM 890 C C . ALA A 1 106 ? -26.562 20.281 19.547 1 77.81 106 ALA A C 1
ATOM 892 O O . ALA A 1 106 ? -27.547 20.906 19.938 1 77.81 106 ALA A O 1
ATOM 893 N N . ARG A 1 107 ? -26.391 19.938 18.391 1 79.38 107 ARG A N 1
ATOM 894 C CA . ARG A 1 107 ? -27.391 20.297 17.391 1 79.38 107 ARG A CA 1
ATOM 895 C C . ARG A 1 107 ? -28.703 19.562 17.641 1 79.38 107 ARG A C 1
ATOM 897 O O . ARG A 1 107 ? -28.703 18.438 18.141 1 79.38 107 ARG A O 1
ATOM 904 N N . PRO A 1 108 ? -29.75 20.234 17.203 1 83.19 108 PRO A N 1
ATOM 905 C CA . PRO A 1 108 ? -31.062 19.594 17.391 1 83.19 108 PRO A CA 1
ATOM 906 C C . PRO A 1 108 ? -31.344 18.516 16.344 1 83.19 108 PRO A C 1
ATOM 908 O O . PRO A 1 108 ? -32.375 18.562 15.672 1 83.19 108 PRO A O 1
ATOM 911 N N . VAL A 1 109 ? -30.359 17.719 16.141 1 86.94 109 VAL A N 1
ATOM 912 C CA . VAL A 1 109 ? -30.484 16.609 15.203 1 86.94 109 VAL A CA 1
ATOM 913 C C . VAL A 1 109 ? -30.156 15.297 15.898 1 86.94 109 VAL A C 1
ATOM 915 O O . VAL A 1 109 ? -29.297 15.258 16.797 1 86.94 109 VAL A O 1
ATOM 918 N N . LYS A 1 110 ? -30.875 14.297 15.414 1 90.75 110 LYS A N 1
ATOM 919 C CA . LYS A 1 110 ? -30.609 12.984 15.984 1 90.75 110 LYS A CA 1
ATOM 920 C C . LYS A 1 110 ? -29.188 12.531 15.664 1 90.75 110 LYS A C 1
ATOM 922 O O . LYS A 1 110 ? -28.719 12.68 14.531 1 90.75 110 LYS A O 1
ATOM 927 N N . ARG A 1 111 ? -28.531 12 16.594 1 90.06 111 ARG A N 1
ATOM 928 C CA . ARG A 1 111 ? -27.141 11.562 16.469 1 90.06 111 ARG A CA 1
ATOM 929 C C . ARG A 1 111 ? -27 10.531 15.352 1 90.06 111 ARG A C 1
ATOM 931 O O . ARG A 1 111 ? -26.031 10.555 14.594 1 90.06 111 ARG A O 1
ATOM 938 N N . MET A 1 112 ? -27.969 9.672 15.266 1 92.31 112 MET A N 1
ATOM 939 C CA . MET A 1 112 ? -27.953 8.633 14.234 1 92.31 112 MET A CA 1
ATOM 940 C C . MET A 1 112 ? -27.922 9.25 12.844 1 92.31 112 MET A C 1
ATOM 942 O O . MET A 1 112 ? -27.266 8.719 11.945 1 92.31 112 MET A O 1
ATOM 946 N N . LYS A 1 113 ? -28.562 10.297 12.648 1 93.06 113 LYS A N 1
ATOM 947 C CA . LYS A 1 113 ? -28.594 10.953 11.344 1 93.06 113 LYS A CA 1
ATOM 948 C C . LYS A 1 113 ? -27.234 11.523 10.977 1 93.06 113 LYS A C 1
ATOM 950 O O . LYS A 1 113 ? -26.828 11.5 9.812 1 93.06 113 LYS A O 1
ATOM 955 N N . ILE A 1 114 ? -26.578 11.969 11.945 1 90.62 114 ILE A N 1
ATOM 956 C CA . ILE A 1 114 ? -25.25 12.516 11.727 1 90.62 114 ILE A CA 1
ATOM 957 C C . ILE A 1 114 ? -24.297 11.406 11.312 1 90.62 114 ILE A C 1
ATOM 959 O O . ILE A 1 114 ? -23.578 11.531 10.312 1 90.62 114 ILE A O 1
ATOM 963 N N . TYR A 1 115 ? -24.344 10.375 12.102 1 94.44 115 TYR A N 1
ATOM 964 C CA . TYR A 1 115 ? -23.484 9.234 11.797 1 94.44 115 TYR A CA 1
ATOM 965 C C . TYR A 1 115 ? -23.766 8.68 10.414 1 94.44 115 TYR A C 1
ATOM 967 O O . TYR A 1 115 ? -22.859 8.422 9.633 1 94.44 115 TYR A O 1
ATOM 975 N N . LEU A 1 116 ? -25 8.516 10.125 1 96.19 116 LEU A N 1
ATOM 976 C CA . LEU A 1 116 ? -25.406 7.941 8.852 1 96.19 116 LEU A CA 1
ATOM 977 C C . LEU A 1 116 ? -25.016 8.852 7.691 1 96.19 116 LEU A C 1
ATOM 979 O O . LEU A 1 116 ? -24.688 8.375 6.605 1 96.19 116 LEU A O 1
ATOM 983 N N . SER A 1 117 ? -25.125 10.109 7.914 1 94.38 117 SER A N 1
ATOM 984 C CA . SER A 1 117 ? -24.734 11.039 6.855 1 94.38 117 SER A CA 1
ATOM 985 C C . SER A 1 117 ? -23.266 10.906 6.504 1 94.38 117 SER A C 1
ATOM 987 O O . SER A 1 117 ? -22.891 10.906 5.328 1 94.38 117 SER A O 1
ATOM 989 N N . LYS A 1 118 ? -22.469 10.773 7.508 1 94.25 118 LYS A N 1
ATOM 990 C CA . LYS A 1 118 ? -21.031 10.594 7.281 1 94.25 118 LYS A CA 1
ATOM 991 C C . LYS A 1 118 ? -20.75 9.258 6.602 1 94.25 118 LYS A C 1
ATOM 993 O O . LYS A 1 118 ? -19.922 9.18 5.684 1 94.25 118 LYS A O 1
ATOM 998 N N . TRP A 1 119 ? -21.422 8.32 7.098 1 97.56 119 TRP A N 1
ATOM 999 C CA . TRP A 1 119 ? -21.281 6.992 6.512 1 97.56 119 TRP A CA 1
ATOM 1000 C C . TRP A 1 119 ? -21.641 7.004 5.031 1 97.56 119 TRP A C 1
ATOM 1002 O O . TRP A 1 119 ? -20.938 6.426 4.203 1 97.56 119 TRP A O 1
ATOM 1012 N N . ILE A 1 120 ? -22.672 7.621 4.695 1 97.75 120 ILE A N 1
ATOM 1013 C CA . ILE A 1 120 ? -23.156 7.676 3.322 1 97.75 120 ILE A CA 1
ATOM 1014 C C . ILE A 1 120 ? -22.141 8.383 2.436 1 97.75 120 ILE A C 1
ATOM 1016 O O . ILE A 1 120 ? -21.938 8 1.282 1 97.75 120 ILE A O 1
ATOM 1020 N N . ILE A 1 121 ? -21.531 9.383 2.963 1 95.38 121 ILE A N 1
ATOM 1021 C CA . ILE A 1 121 ? -20.531 10.109 2.199 1 95.38 121 ILE A CA 1
ATOM 1022 C C . ILE A 1 121 ? -19.359 9.188 1.883 1 95.38 121 ILE A C 1
ATOM 1024 O O . ILE A 1 121 ? -18.906 9.125 0.737 1 95.38 121 ILE A O 1
ATOM 1028 N N . VAL A 1 122 ? -18.891 8.484 2.859 1 96.94 122 VAL A N 1
ATOM 1029 C CA . VAL A 1 122 ? -17.766 7.574 2.668 1 96.94 122 VAL A CA 1
ATOM 1030 C C . VAL A 1 122 ? -18.141 6.469 1.689 1 96.94 122 VAL A C 1
ATOM 1032 O O . VAL A 1 122 ? -17.375 6.133 0.789 1 96.94 122 VAL A O 1
ATOM 1035 N N . PHE A 1 123 ? -19.344 5.945 1.84 1 98.38 123 PHE A N 1
ATOM 1036 C CA . PHE A 1 123 ? -19.812 4.855 0.995 1 98.38 123 PHE A CA 1
ATOM 1037 C C . PHE A 1 123 ? -19.984 5.324 -0.446 1 98.38 123 PHE A C 1
ATOM 1039 O O . PHE A 1 123 ? -19.547 4.652 -1.378 1 98.38 123 PHE A O 1
ATOM 1046 N N . THR A 1 124 ? -20.609 6.441 -0.605 1 97.31 124 THR A N 1
ATOM 1047 C CA . THR A 1 124 ? -20.875 6.949 -1.948 1 97.31 124 THR A CA 1
ATOM 1048 C C . THR A 1 124 ? -19.562 7.285 -2.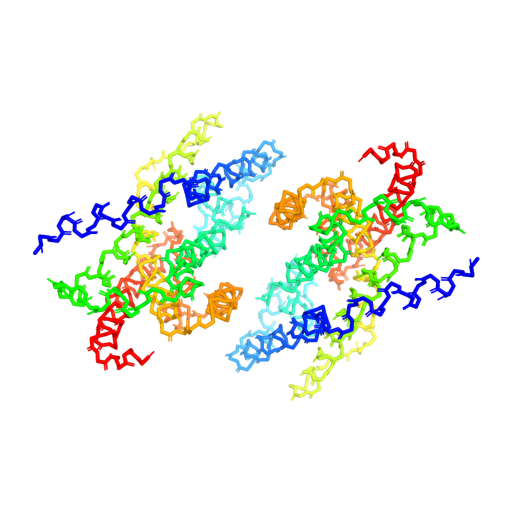656 1 97.31 124 THR A C 1
ATOM 1050 O O . THR A 1 124 ? -19.422 7.031 -3.854 1 97.31 124 THR A O 1
ATOM 1053 N N . ALA A 1 125 ? -18.656 7.855 -1.921 1 96.56 125 ALA A N 1
ATOM 1054 C CA . ALA A 1 125 ? -17.344 8.133 -2.502 1 96.56 125 ALA A CA 1
ATOM 1055 C C . ALA A 1 125 ? -16.656 6.84 -2.932 1 96.56 125 ALA A C 1
ATOM 1057 O O . ALA A 1 125 ? -16.031 6.785 -3.998 1 96.56 125 ALA A O 1
ATOM 1058 N N . SER A 1 126 ? -16.75 5.816 -2.119 1 98.12 126 SER A N 1
ATOM 1059 C CA . SER A 1 126 ? -16.156 4.527 -2.441 1 98.12 126 SER A CA 1
ATOM 1060 C C . SER A 1 126 ? -16.797 3.91 -3.68 1 98.12 126 SER A C 1
ATOM 1062 O O . SER A 1 126 ? -16.109 3.336 -4.523 1 98.12 126 SER A O 1
ATOM 1064 N N . VAL A 1 127 ? -18.062 4.02 -3.777 1 98.25 127 VAL A N 1
ATOM 1065 C CA . VAL A 1 127 ? -18.797 3.506 -4.93 1 98.25 127 VAL A CA 1
ATOM 1066 C C . VAL A 1 127 ? -18.359 4.25 -6.191 1 98.25 127 VAL A C 1
ATOM 1068 O O . VAL A 1 127 ? -18.203 3.648 -7.254 1 98.25 127 VAL A O 1
ATOM 1071 N N . ALA A 1 128 ? -18.203 5.52 -6.039 1 97.81 128 ALA A N 1
ATOM 1072 C CA . ALA A 1 128 ? -17.75 6.316 -7.18 1 97.81 128 ALA A CA 1
ATOM 1073 C C . ALA A 1 128 ? -16.359 5.859 -7.652 1 97.81 128 ALA A C 1
ATOM 1075 O O . ALA A 1 128 ? -16.109 5.773 -8.852 1 97.81 128 ALA A O 1
ATOM 1076 N N . LEU A 1 129 ? -15.5 5.555 -6.734 1 98.06 129 LEU A N 1
ATOM 1077 C CA . LEU A 1 129 ? -14.172 5.039 -7.059 1 98.06 129 LEU A CA 1
ATOM 1078 C C . LEU A 1 129 ? -14.273 3.746 -7.859 1 98.06 129 LEU A C 1
ATOM 1080 O O . LEU A 1 129 ? -13.594 3.588 -8.875 1 98.06 129 LEU A O 1
ATOM 1084 N N . ILE A 1 130 ? -15.078 2.881 -7.395 1 98.69 130 ILE A N 1
ATOM 1085 C CA . ILE A 1 130 ? -15.227 1.556 -7.988 1 98.69 130 ILE A CA 1
ATOM 1086 C C . ILE A 1 130 ? -15.844 1.679 -9.383 1 98.69 130 ILE A C 1
ATOM 1088 O O . ILE A 1 130 ? -15.391 1.028 -10.328 1 98.69 130 ILE A O 1
ATOM 1092 N N . ALA A 1 131 ? -16.859 2.484 -9.461 1 98.44 131 ALA A N 1
ATOM 1093 C CA . ALA A 1 131 ? -17.531 2.688 -10.734 1 98.44 131 ALA A CA 1
ATOM 1094 C C . ALA A 1 131 ? -16.578 3.271 -11.773 1 98.44 131 ALA A C 1
ATOM 1096 O O . ALA A 1 131 ? -16.562 2.832 -12.93 1 98.44 131 ALA A O 1
ATOM 1097 N N . LEU A 1 132 ? -15.852 4.254 -11.352 1 98.25 132 LEU A N 1
ATOM 1098 C CA . LEU A 1 132 ? -14.906 4.875 -12.266 1 98.25 132 LEU A CA 1
ATOM 1099 C C . LEU A 1 132 ? -13.844 3.875 -12.711 1 98.25 132 LEU A C 1
ATOM 1101 O O . LEU A 1 132 ? -13.461 3.857 -13.883 1 98.25 132 LEU A O 1
ATOM 1105 N N . ASN A 1 133 ? -13.336 3.102 -11.797 1 98.56 133 ASN A N 1
ATOM 1106 C CA . ASN A 1 133 ? -12.406 2.049 -12.18 1 98.56 133 ASN A CA 1
ATOM 1107 C C . ASN A 1 133 ? -13.016 1.104 -13.211 1 98.56 133 ASN A C 1
ATOM 1109 O O . ASN A 1 133 ? -12.359 0.731 -14.188 1 98.56 133 ASN A O 1
ATOM 1113 N N . GLY A 1 134 ? -14.297 0.683 -12.953 1 98.38 134 GLY A N 1
ATOM 1114 C CA . GLY A 1 134 ? -15 -0.162 -13.914 1 98.38 134 GLY A CA 1
ATOM 1115 C C . GLY A 1 134 ? -15.086 0.452 -15.297 1 98.38 134 GLY A C 1
ATOM 1116 O O . GLY A 1 134 ? -14.867 -0.231 -16.297 1 98.38 134 GLY A O 1
ATOM 1117 N N . VAL A 1 135 ? -15.383 1.711 -15.359 1 98.19 135 VAL A N 1
ATOM 1118 C CA . VAL A 1 135 ? -15.477 2.418 -16.625 1 98.19 135 VAL A CA 1
ATOM 1119 C C . VAL A 1 135 ? -14.125 2.385 -17.344 1 98.19 135 VAL A C 1
ATOM 1121 O O . VAL A 1 135 ? -14.047 2.125 -18.547 1 98.19 135 VAL A O 1
ATOM 1124 N N . PHE A 1 136 ? -13.07 2.615 -16.625 1 98.38 136 PHE A N 1
ATOM 1125 C CA . PHE A 1 136 ? -11.734 2.633 -17.219 1 98.38 136 PHE A CA 1
ATOM 1126 C C . PHE A 1 136 ? -11.336 1.244 -17.703 1 98.38 136 PHE A C 1
ATOM 1128 O O . PHE A 1 136 ? -10.664 1.106 -18.719 1 98.38 136 PHE A O 1
ATOM 1135 N N . VAL A 1 137 ? -11.75 0.218 -16.953 1 98.44 137 VAL A N 1
ATOM 1136 C CA . VAL A 1 137 ? -11.453 -1.148 -17.375 1 98.44 137 VAL A CA 1
ATOM 1137 C C . VAL A 1 137 ? -12.148 -1.44 -18.703 1 98.44 137 VAL A C 1
ATOM 1139 O O . VAL A 1 137 ? -11.57 -2.07 -19.594 1 98.44 137 VAL A O 1
ATOM 1142 N N . ILE A 1 138 ? -13.383 -0.968 -18.828 1 98.19 138 ILE A N 1
ATOM 1143 C CA . ILE A 1 138 ? -14.125 -1.152 -20.062 1 98.19 138 ILE A CA 1
ATOM 1144 C C . ILE A 1 138 ? -13.414 -0.425 -21.203 1 98.19 138 ILE A C 1
ATOM 1146 O O . ILE A 1 138 ? -13.266 -0.969 -22.312 1 98.19 138 ILE A O 1
ATOM 1150 N N . LEU A 1 139 ? -12.984 0.785 -20.969 1 98.12 139 LEU A N 1
ATOM 1151 C CA . LEU A 1 139 ? -12.297 1.568 -22 1 98.12 139 LEU A CA 1
ATOM 1152 C C . LEU A 1 139 ? -10.992 0.897 -22.406 1 98.12 139 LEU A C 1
ATOM 1154 O O . LEU A 1 139 ? -10.664 0.857 -23.594 1 98.12 139 LEU A O 1
ATOM 1158 N N . ILE A 1 140 ? -10.305 0.381 -21.5 1 98.25 140 ILE A N 1
ATOM 1159 C CA . ILE A 1 140 ? -9.031 -0.272 -21.781 1 98.25 140 ILE A CA 1
ATOM 1160 C C . ILE A 1 140 ? -9.281 -1.576 -22.531 1 98.25 140 ILE A C 1
ATOM 1162 O O . ILE A 1 140 ? -8.539 -1.915 -23.453 1 98.25 140 ILE A O 1
ATOM 1166 N N . LYS A 1 141 ? -10.312 -2.318 -22.109 1 98 141 LYS A N 1
ATOM 1167 C CA . LYS A 1 141 ? -10.719 -3.508 -22.844 1 98 141 LYS A CA 1
ATOM 1168 C C . LYS A 1 141 ? -10.945 -3.189 -24.328 1 98 141 LYS A C 1
ATOM 1170 O O . LYS A 1 141 ? -10.461 -3.908 -25.203 1 98 141 LYS A O 1
ATOM 1175 N N . LYS A 1 142 ? -11.656 -2.16 -24.609 1 97.44 142 LYS A N 1
ATOM 1176 C CA . LYS A 1 142 ? -11.961 -1.756 -25.969 1 97.44 142 LYS A CA 1
ATOM 1177 C C . LYS A 1 142 ? -10.695 -1.314 -26.703 1 97.44 142 LYS A C 1
ATOM 1179 O O . LYS A 1 142 ? -10.5 -1.657 -27.875 1 97.44 142 LYS A O 1
ATOM 1184 N N . PHE A 1 143 ? -9.898 -0.608 -26.062 1 97.88 143 PHE A N 1
ATOM 1185 C CA . PHE A 1 143 ? -8.688 -0.075 -26.672 1 97.88 143 PHE A CA 1
ATOM 1186 C C . PHE A 1 143 ? -7.773 -1.203 -27.125 1 97.88 143 PHE A C 1
ATOM 1188 O O . PHE A 1 143 ? -7.211 -1.146 -28.219 1 97.88 143 PHE A O 1
ATOM 1195 N N . PHE A 1 144 ? -7.633 -2.225 -26.344 1 97.62 144 PHE A N 1
ATOM 1196 C CA . PHE A 1 144 ? -6.695 -3.301 -26.641 1 97.62 144 PHE A CA 1
ATOM 1197 C C . PHE A 1 144 ? -7.383 -4.418 -27.422 1 97.62 144 PHE A C 1
ATOM 1199 O O . PHE A 1 144 ? -6.746 -5.406 -27.797 1 97.62 144 PHE A O 1
ATOM 1206 N N . GLY A 1 145 ? -8.672 -4.277 -27.594 1 96.44 145 GLY A N 1
ATOM 1207 C CA . GLY A 1 145 ? -9.422 -5.258 -28.359 1 96.44 145 GLY A CA 1
ATOM 1208 C C . GLY A 1 145 ? -9.562 -6.594 -27.656 1 96.44 145 GLY A C 1
ATOM 1209 O O . GLY A 1 145 ? -9.469 -7.648 -28.281 1 96.44 145 GLY A O 1
ATOM 1210 N N . ILE A 1 146 ? -9.695 -6.543 -26.359 1 96.31 146 ILE A N 1
ATOM 1211 C CA . ILE A 1 146 ? -9.82 -7.773 -25.578 1 96.31 146 ILE A CA 1
ATOM 1212 C C . ILE A 1 146 ? -11.242 -8.32 -25.703 1 96.31 146 ILE A C 1
ATOM 1214 O O . ILE A 1 146 ? -12.203 -7.625 -25.375 1 96.31 146 ILE A O 1
ATOM 1218 N N . GLU A 1 147 ? -11.367 -9.492 -26.078 1 91.94 147 GLU A N 1
ATOM 1219 C CA . GLU A 1 147 ? -12.672 -10.117 -26.281 1 91.94 147 GLU A CA 1
ATOM 1220 C C . GLU A 1 147 ? -13.305 -10.523 -24.953 1 91.94 147 GLU A C 1
ATOM 1222 O O . GLU A 1 147 ? -12.602 -10.773 -23.969 1 91.94 147 GLU A O 1
ATOM 1227 N N . GLY A 1 148 ? -14.648 -10.523 -24.891 1 89.56 148 GLY A N 1
ATOM 1228 C CA . GLY A 1 148 ? -15.375 -10.969 -23.719 1 89.56 148 GLY A CA 1
ATOM 1229 C C . GLY A 1 148 ? -16.578 -10.102 -23.406 1 89.56 148 GLY A C 1
ATOM 1230 O O . GLY A 1 148 ? -16.75 -9.031 -23.984 1 89.56 148 GLY A O 1
ATOM 1231 N N . ASN A 1 149 ? -17.359 -10.625 -22.547 1 89.44 149 ASN A N 1
ATOM 1232 C CA . ASN A 1 149 ? -18.594 -9.969 -22.156 1 89.44 149 ASN A CA 1
ATOM 1233 C C . ASN A 1 149 ? -18.359 -8.898 -21.094 1 89.44 149 ASN A C 1
ATOM 1235 O O . ASN A 1 149 ? -17.922 -9.211 -19.984 1 89.44 149 ASN A O 1
ATOM 1239 N N . SER A 1 150 ? -18.688 -7.734 -21.375 1 91.56 150 SER A N 1
ATOM 1240 C CA . SER A 1 150 ? -18.531 -6.625 -20.438 1 91.56 150 SER A CA 1
ATOM 1241 C C . SER A 1 150 ? -19.438 -6.797 -19.219 1 91.56 150 SER A C 1
ATOM 1243 O O . SER A 1 150 ? -19.25 -6.137 -18.203 1 91.56 150 SER A O 1
ATOM 1245 N N . ALA A 1 151 ? -20.344 -7.727 -19.328 1 94.12 151 ALA A N 1
ATOM 1246 C CA . ALA A 1 151 ? -21.219 -8.008 -18.188 1 94.12 151 ALA A CA 1
ATOM 1247 C C . ALA A 1 151 ? -20.406 -8.492 -16.984 1 94.12 151 ALA A C 1
ATOM 1249 O O . ALA A 1 151 ? -20.781 -8.258 -15.836 1 94.12 151 ALA A O 1
ATOM 1250 N N . LEU A 1 152 ? -19.312 -9.062 -17.281 1 96.06 152 LEU A N 1
ATOM 1251 C CA . LEU A 1 152 ? -18.453 -9.547 -16.203 1 96.06 152 LEU A CA 1
ATOM 1252 C C . LEU A 1 152 ? -17.844 -8.383 -15.438 1 96.06 152 LEU A C 1
ATOM 1254 O O . LEU A 1 152 ? -17.656 -8.469 -14.219 1 96.06 152 LEU A O 1
ATOM 1258 N N . ILE A 1 153 ? -17.531 -7.316 -16.141 1 97.88 153 ILE A N 1
ATOM 1259 C CA . ILE A 1 153 ? -16.984 -6.133 -15.492 1 97.88 153 ILE A CA 1
ATOM 1260 C C . ILE A 1 153 ? -18.031 -5.512 -14.578 1 97.88 153 ILE A C 1
ATOM 1262 O O . ILE A 1 153 ? -17.719 -5.051 -13.477 1 97.88 153 ILE A O 1
ATOM 1266 N N . PHE A 1 154 ? -19.281 -5.527 -15.008 1 97.5 154 PHE A N 1
ATOM 1267 C CA . PHE A 1 154 ? -20.359 -5.02 -14.18 1 97.5 154 PHE A CA 1
ATOM 1268 C C . PHE A 1 154 ? -20.531 -5.867 -12.93 1 97.5 154 PHE A C 1
ATOM 1270 O O . PHE A 1 154 ? -20.719 -5.336 -11.836 1 97.5 154 PHE A O 1
ATOM 1277 N N . LYS A 1 155 ? -20.469 -7.16 -13.148 1 97.62 155 LYS A N 1
ATOM 1278 C CA . LYS A 1 155 ? -20.531 -8.062 -12.008 1 97.62 155 LYS A CA 1
ATOM 1279 C C . LYS A 1 155 ? -19.391 -7.805 -11.031 1 97.62 155 LYS A C 1
ATOM 1281 O O . LYS A 1 155 ? -19.594 -7.785 -9.812 1 97.62 155 LYS A O 1
ATOM 1286 N N . TYR A 1 156 ? -18.219 -7.652 -11.602 1 98.31 156 TYR A N 1
ATOM 1287 C CA . TYR A 1 156 ? -17.031 -7.332 -10.82 1 98.31 156 TYR A CA 1
ATOM 1288 C C . TYR A 1 156 ? -17.25 -6.074 -9.992 1 98.31 156 TYR A C 1
ATOM 1290 O O . TYR A 1 156 ? -16.938 -6.055 -8.797 1 98.31 156 TYR A O 1
ATOM 1298 N N . VAL A 1 157 ? -17.812 -5.074 -10.539 1 98.62 157 VAL A N 1
ATOM 1299 C CA . VAL A 1 157 ? -18.078 -3.801 -9.883 1 98.62 157 VAL A CA 1
ATOM 1300 C C . VAL A 1 157 ? -19.062 -4.012 -8.734 1 98.62 157 VAL A C 1
ATO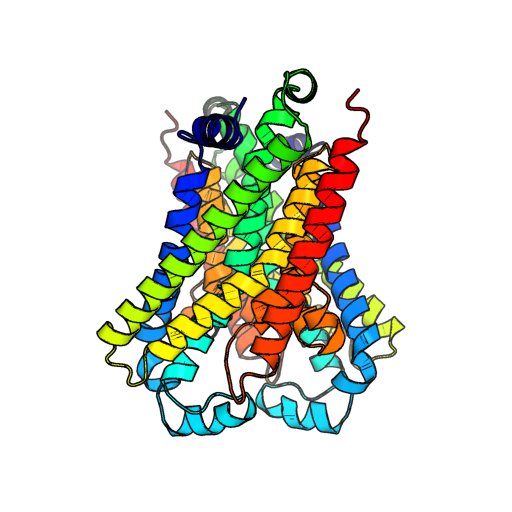M 1302 O O . VAL A 1 157 ? -18.844 -3.525 -7.625 1 98.62 157 VAL A O 1
ATOM 1305 N N . LEU A 1 158 ? -20.078 -4.754 -8.945 1 98.62 158 LEU A N 1
ATOM 1306 C CA . LEU A 1 158 ? -21.109 -4.992 -7.93 1 98.62 158 LEU A CA 1
ATOM 1307 C C . LEU A 1 158 ? -20.547 -5.793 -6.762 1 98.62 158 LEU A C 1
ATOM 1309 O O . LEU A 1 158 ? -20.844 -5.508 -5.602 1 98.62 158 LEU A O 1
ATOM 1313 N N . LEU A 1 159 ? -19.766 -6.766 -7.137 1 98.75 159 LEU A N 1
ATOM 1314 C CA . LEU A 1 159 ? -19.141 -7.582 -6.098 1 98.75 159 LEU A CA 1
ATOM 1315 C C . LEU A 1 159 ? -18.219 -6.738 -5.23 1 98.75 159 LEU A C 1
ATOM 1317 O O . LEU A 1 159 ? -18.203 -6.887 -4.008 1 98.75 159 LEU A O 1
ATOM 1321 N N . GLU A 1 160 ? -17.531 -5.812 -5.824 1 98.69 160 GLU A N 1
ATOM 1322 C CA . GLU A 1 160 ? -16.625 -4.93 -5.09 1 98.69 160 GLU A CA 1
ATOM 1323 C C . GLU A 1 160 ? -17.406 -3.986 -4.176 1 98.69 160 GLU A C 1
ATOM 1325 O O . GLU A 1 160 ? -16.953 -3.686 -3.064 1 98.69 160 GLU A O 1
ATOM 1330 N N . ILE A 1 161 ? -18.516 -3.514 -4.68 1 98.88 161 ILE A N 1
ATOM 1331 C CA . ILE A 1 161 ? -19.328 -2.596 -3.891 1 98.88 161 ILE A CA 1
ATOM 1332 C C . ILE A 1 161 ? -19.828 -3.301 -2.633 1 98.88 161 ILE A C 1
ATOM 1334 O O . ILE A 1 161 ? -19.781 -2.734 -1.538 1 98.88 161 ILE A O 1
ATOM 1338 N N . ALA A 1 162 ? -20.203 -4.516 -2.793 1 98.75 162 ALA A N 1
ATOM 1339 C CA . ALA A 1 162 ? -20.641 -5.285 -1.635 1 98.75 162 ALA A CA 1
ATOM 1340 C C . ALA A 1 162 ? -19.484 -5.559 -0.681 1 98.75 162 ALA A C 1
ATOM 1342 O O . ALA A 1 162 ? -19.625 -5.402 0.535 1 98.75 162 ALA A O 1
ATOM 1343 N N . ALA A 1 163 ? -18.406 -5.898 -1.237 1 98.69 163 ALA A N 1
ATOM 1344 C CA . ALA A 1 163 ? -17.25 -6.262 -0.427 1 98.69 163 ALA A CA 1
ATOM 1345 C C . ALA A 1 163 ? -16.719 -5.055 0.341 1 98.69 163 ALA A C 1
ATOM 1347 O O . ALA A 1 163 ? -16.344 -5.168 1.515 1 98.69 163 ALA A O 1
ATOM 1348 N N . VAL A 1 164 ? -16.734 -3.898 -0.283 1 98.75 164 VAL A N 1
ATOM 1349 C CA . VAL A 1 164 ? -16.094 -2.725 0.302 1 98.75 164 VAL A CA 1
ATOM 1350 C C . VAL A 1 164 ? -16.969 -2.166 1.424 1 98.75 164 VAL A C 1
ATOM 1352 O O . VAL A 1 164 ? -16.5 -1.4 2.266 1 98.75 164 VAL A O 1
ATOM 1355 N N . SER A 1 165 ? -18.219 -2.602 1.486 1 98.81 165 SER A N 1
ATOM 1356 C CA . SER A 1 165 ? -19.125 -2.115 2.518 1 98.81 165 SER A CA 1
ATOM 1357 C C . SER A 1 165 ? -18.594 -2.414 3.914 1 98.81 165 SER A C 1
ATOM 1359 O O . SER A 1 165 ? -18.75 -1.607 4.832 1 98.81 165 SER A O 1
ATOM 1361 N N . GLY A 1 166 ? -17.969 -3.533 4.031 1 98.69 166 GLY A N 1
ATOM 1362 C CA . GLY A 1 166 ? -17.375 -3.867 5.309 1 98.69 166 GLY A CA 1
ATOM 1363 C C . GLY A 1 166 ? -16.25 -2.924 5.707 1 98.69 166 GLY A C 1
ATOM 1364 O O . GLY A 1 166 ? -16.172 -2.5 6.863 1 98.69 166 GLY A O 1
ATOM 1365 N N . VAL A 1 167 ? -15.422 -2.592 4.777 1 98.81 167 VAL A N 1
ATOM 1366 C CA . VAL A 1 167 ? -14.312 -1.683 5.035 1 98.81 167 VAL A CA 1
ATOM 1367 C C . VAL A 1 167 ? -14.844 -0.298 5.395 1 98.81 167 VAL A C 1
ATOM 1369 O O . VAL A 1 167 ? -14.375 0.33 6.344 1 98.81 167 VAL A O 1
ATOM 1372 N N . VAL A 1 168 ? -15.812 0.137 4.656 1 98.88 168 VAL A N 1
ATOM 1373 C CA . VAL A 1 168 ? -16.406 1.451 4.875 1 98.88 168 VAL A CA 1
ATOM 1374 C C . VAL A 1 168 ? -16.953 1.542 6.297 1 98.88 168 VAL A C 1
ATOM 1376 O O . VAL A 1 168 ? -16.656 2.49 7.027 1 98.88 168 VAL A O 1
ATOM 1379 N N . SER A 1 169 ? -17.688 0.537 6.68 1 98.88 169 SER A N 1
ATOM 1380 C CA . SER A 1 169 ? -18.344 0.568 7.984 1 98.88 169 SER A CA 1
ATOM 1381 C C . SER A 1 169 ? -17.328 0.428 9.117 1 98.88 169 SER A C 1
ATOM 1383 O O . SER A 1 169 ? -17.422 1.122 10.133 1 98.88 169 SER A O 1
ATOM 1385 N N . PHE A 1 170 ? -16.438 -0.397 8.93 1 98.75 170 PHE A N 1
ATOM 1386 C CA . PHE A 1 170 ? -15.422 -0.595 9.961 1 98.75 170 PHE A CA 1
ATOM 1387 C C . PHE A 1 170 ? -14.578 0.659 10.141 1 98.75 170 PHE A C 1
ATOM 1389 O O . PHE A 1 170 ? -14.367 1.116 11.266 1 98.75 170 PHE A O 1
ATOM 1396 N N . GLN A 1 171 ? -14.125 1.166 9.047 1 98.62 171 GLN A N 1
ATOM 1397 C CA . GLN A 1 171 ? -13.258 2.336 9.117 1 98.62 171 GLN A CA 1
ATOM 1398 C C . GLN A 1 171 ? -14.016 3.553 9.641 1 98.62 171 GLN A C 1
ATOM 1400 O O . GLN A 1 171 ? -13.461 4.371 10.375 1 98.62 171 GLN A O 1
ATOM 1405 N N . GLN A 1 172 ? -15.25 3.684 9.195 1 97.94 172 GLN A N 1
ATOM 1406 C CA . GLN A 1 172 ? -16.062 4.781 9.719 1 97.94 172 GLN A CA 1
ATOM 1407 C C . GLN A 1 172 ? -16.219 4.668 11.234 1 97.94 172 GLN A C 1
ATOM 1409 O O . GLN A 1 172 ? -16.141 5.672 11.945 1 97.94 172 GLN A O 1
ATOM 1414 N N . PHE A 1 173 ? -16.438 3.48 11.703 1 97.75 173 PHE A N 1
ATOM 1415 C CA . PHE A 1 173 ? -16.578 3.248 13.133 1 97.75 173 PHE A CA 1
ATOM 1416 C C . PHE A 1 173 ? -15.297 3.619 13.875 1 97.75 173 PHE A C 1
ATOM 1418 O O . PHE A 1 173 ? -15.336 4.391 14.836 1 97.75 173 PHE A O 1
ATOM 1425 N N . ILE A 1 174 ? -14.203 3.156 13.352 1 97.25 174 ILE A N 1
ATOM 1426 C CA . ILE A 1 174 ? -12.93 3.391 14.016 1 97.25 174 ILE A CA 1
ATOM 1427 C C . ILE A 1 174 ? -12.594 4.883 13.984 1 97.25 174 ILE A C 1
ATOM 1429 O O . ILE A 1 174 ? -12.094 5.43 14.969 1 97.25 174 ILE A O 1
ATOM 1433 N N . SER A 1 175 ? -12.82 5.535 12.898 1 95.06 175 SER A N 1
ATOM 1434 C CA . SER A 1 175 ? -12.5 6.945 12.727 1 95.06 175 SER A CA 1
ATOM 1435 C C . SER A 1 175 ? -13.367 7.828 13.617 1 95.06 175 SER A C 1
ATOM 1437 O O . SER A 1 175 ? -12.93 8.891 14.07 1 95.06 175 SER A O 1
ATOM 1439 N N . CYS A 1 176 ? -14.547 7.336 13.859 1 91.25 176 CYS A N 1
ATOM 1440 C CA . CYS A 1 176 ? -15.438 8.086 14.727 1 91.25 176 CYS A CA 1
ATOM 1441 C C . CYS A 1 176 ? -15.141 7.801 16.203 1 91.25 176 CYS A C 1
ATOM 1443 O O . CYS A 1 176 ? -15.219 8.695 17.031 1 91.25 176 CYS A O 1
ATOM 1445 N N . TYR A 1 177 ? -14.781 6.648 16.422 1 92.31 177 TYR A N 1
ATOM 1446 C CA . TYR A 1 177 ? -14.617 6.188 17.797 1 92.31 177 TYR A CA 1
ATOM 1447 C C . TYR A 1 177 ? -13.305 6.68 18.391 1 92.31 177 TYR A C 1
ATOM 1449 O O . TYR A 1 177 ? -13.242 7.059 19.562 1 92.31 177 TYR A O 1
ATOM 1457 N N . ILE A 1 178 ? -12.328 6.617 17.609 1 93.25 178 ILE A N 1
ATOM 1458 C CA . ILE A 1 178 ? -11 6.98 18.094 1 93.25 178 ILE A CA 1
ATOM 1459 C C . ILE A 1 178 ? -10.75 8.469 17.859 1 93.25 178 ILE A C 1
ATOM 1461 O O . ILE A 1 178 ? -10.82 8.938 16.719 1 93.25 178 ILE A O 1
ATOM 1465 N N . LYS A 1 179 ? -10.352 9.203 18.859 1 88.62 179 LYS A N 1
ATOM 1466 C CA . LYS A 1 179 ? -10.172 10.648 18.812 1 88.62 179 LYS A CA 1
ATOM 1467 C C . LYS A 1 179 ? -8.969 11.016 17.938 1 88.62 179 LYS A C 1
ATOM 1469 O O . LYS A 1 179 ? -9.023 11.977 17.172 1 88.62 179 LYS A O 1
ATOM 1474 N N . ASN A 1 180 ? -7.953 10.227 18.125 1 90.12 180 ASN A N 1
ATOM 1475 C CA . ASN A 1 180 ? -6.77 10.461 17.297 1 90.12 180 ASN A CA 1
ATOM 1476 C C . ASN A 1 180 ? -6.945 9.906 15.891 1 90.12 180 ASN A C 1
ATOM 1478 O O . ASN A 1 180 ? -6.871 8.695 15.68 1 90.12 180 ASN A O 1
ATOM 1482 N N . SER A 1 181 ? -7.176 10.836 14.938 1 90.12 181 SER A N 1
ATOM 1483 C CA . SER A 1 181 ? -7.477 10.438 13.57 1 90.12 181 SER A CA 1
ATOM 1484 C C . SER A 1 181 ? -6.312 9.688 12.938 1 90.12 181 SER A C 1
ATOM 1486 O O . SER A 1 181 ? -6.512 8.828 12.078 1 90.12 181 SER A O 1
ATOM 1488 N N . LEU A 1 182 ? -5.102 10 13.398 1 88.31 182 LEU A N 1
ATOM 1489 C CA . LEU A 1 182 ? -3.928 9.312 12.867 1 88.31 182 LEU A CA 1
ATOM 1490 C C . LEU A 1 182 ? -3.9 7.855 13.312 1 88.31 182 LEU A C 1
ATOM 1492 O O . LEU A 1 182 ? -3.523 6.973 12.539 1 88.31 182 LEU A O 1
ATOM 1496 N N . VAL A 1 183 ? -4.262 7.633 14.508 1 93.12 183 VAL A N 1
ATOM 1497 C CA . VAL A 1 183 ? -4.324 6.273 15.039 1 93.12 183 VAL A CA 1
ATOM 1498 C C . VAL A 1 183 ? -5.41 5.484 14.305 1 93.12 183 VAL A C 1
ATOM 1500 O O . VAL A 1 183 ? -5.191 4.332 13.922 1 93.12 183 VAL A O 1
ATOM 1503 N N . ALA A 1 184 ? -6.539 6.125 14.102 1 95.56 184 ALA A N 1
ATOM 1504 C CA . ALA A 1 184 ? -7.625 5.48 13.367 1 95.56 184 ALA A CA 1
ATOM 1505 C C . ALA A 1 184 ? -7.184 5.113 11.953 1 95.56 184 ALA A C 1
ATOM 1507 O O . ALA A 1 184 ? -7.453 4.008 11.477 1 95.56 184 ALA A O 1
ATOM 1508 N N . ALA A 1 185 ? -6.484 6.031 11.336 1 95.38 185 ALA A N 1
ATOM 1509 C CA . ALA A 1 185 ? -5.996 5.781 9.984 1 95.38 185 ALA A CA 1
ATOM 1510 C C . ALA A 1 185 ? -4.965 4.656 9.969 1 95.38 185 ALA A C 1
ATOM 1512 O O . ALA A 1 185 ? -4.938 3.838 9.047 1 95.38 185 ALA A O 1
ATOM 1513 N N . ALA A 1 186 ? -4.141 4.586 11 1 94.25 186 ALA A N 1
ATOM 1514 C CA . ALA A 1 186 ? -3.111 3.557 11.094 1 94.25 186 ALA A CA 1
ATOM 1515 C C . ALA A 1 186 ? -3.732 2.168 11.219 1 94.25 186 ALA A C 1
ATOM 1517 O O . ALA A 1 186 ? -3.209 1.196 10.672 1 94.25 186 ALA A O 1
ATOM 1518 N N . ILE A 1 187 ? -4.793 2.086 11.883 1 96.94 187 ILE A N 1
ATOM 1519 C CA . ILE A 1 187 ? -5.492 0.813 12.023 1 96.94 187 ILE A CA 1
ATOM 1520 C C . ILE A 1 187 ? -6.023 0.36 10.664 1 96.94 187 ILE A C 1
ATOM 1522 O O . ILE A 1 187 ? -5.895 -0.811 10.297 1 96.94 187 ILE A O 1
ATOM 1526 N N . GLY A 1 188 ? -6.633 1.309 9.93 1 97.81 188 GLY A N 1
ATOM 1527 C CA . GLY A 1 188 ? -7.082 0.988 8.586 1 97.81 188 GLY A CA 1
ATOM 1528 C C . GLY A 1 188 ? -5.949 0.571 7.664 1 97.81 188 GLY A C 1
ATOM 1529 O O . GLY A 1 188 ? -6.098 -0.371 6.879 1 97.81 188 GLY A O 1
ATOM 1530 N N . PHE A 1 189 ? -4.859 1.249 7.789 1 96.31 189 PHE A N 1
ATOM 1531 C CA . PHE A 1 189 ? -3.678 0.928 7 1 96.31 189 PHE A CA 1
ATOM 1532 C C . PHE A 1 189 ? -3.176 -0.475 7.32 1 96.31 189 PHE A C 1
ATOM 1534 O O . PHE A 1 189 ? -2.891 -1.261 6.414 1 96.31 189 PHE A O 1
ATOM 1541 N N . ALA A 1 190 ? -3.07 -0.765 8.586 1 96.12 190 ALA A N 1
ATOM 1542 C CA . ALA A 1 190 ? -2.629 -2.088 9.023 1 96.12 190 ALA A CA 1
ATOM 1543 C C . ALA A 1 190 ? -3.568 -3.176 8.508 1 96.12 190 ALA A C 1
ATOM 1545 O O . ALA A 1 190 ? -3.119 -4.23 8.062 1 96.12 190 ALA A O 1
ATOM 1546 N N . GLY A 1 191 ? -4.848 -2.924 8.586 1 96.62 191 GLY A N 1
ATOM 1547 C CA . GLY A 1 191 ? -5.82 -3.865 8.055 1 96.62 191 GLY A CA 1
ATOM 1548 C C . GLY A 1 191 ? -5.668 -4.102 6.562 1 96.62 191 GLY A C 1
ATOM 1549 O O . GLY A 1 191 ? -5.801 -5.234 6.094 1 96.62 191 GLY A O 1
ATOM 1550 N N . THR A 1 192 ? -5.359 -3.021 5.855 1 97.31 192 THR A N 1
ATOM 1551 C CA . THR A 1 192 ? -5.191 -3.105 4.406 1 97.31 192 THR A CA 1
ATOM 1552 C C . THR A 1 192 ? -3.969 -3.945 4.051 1 97.31 192 THR A C 1
ATOM 1554 O O . THR A 1 192 ? -4.051 -4.855 3.223 1 97.31 192 THR A O 1
ATOM 1557 N N . ILE A 1 193 ? -2.885 -3.717 4.746 1 95.5 193 ILE A N 1
ATOM 1558 C CA . ILE A 1 193 ? -1.646 -4.43 4.457 1 95.5 193 ILE A CA 1
ATOM 1559 C C . ILE A 1 193 ? -1.788 -5.895 4.863 1 95.5 193 ILE A C 1
ATOM 1561 O O . ILE A 1 193 ? -1.403 -6.797 4.109 1 95.5 193 ILE A O 1
ATOM 1565 N N . GLY A 1 194 ? -2.379 -6.121 5.938 1 94.75 194 GLY A N 1
ATOM 1566 C CA . GLY A 1 194 ? -2.564 -7.477 6.422 1 94.75 194 GLY A CA 1
ATOM 1567 C C . GLY A 1 194 ? -3.588 -8.266 5.625 1 94.75 194 GLY A C 1
ATOM 1568 O O . GLY A 1 194 ? -3.623 -9.492 5.691 1 94.75 194 GLY A O 1
ATOM 1569 N N . SER A 1 195 ? -4.328 -7.508 4.828 1 94.06 195 SER A N 1
ATOM 1570 C CA . SER A 1 195 ? -5.43 -8.156 4.129 1 94.06 195 SER A CA 1
ATOM 1571 C C . SER A 1 195 ? -4.918 -9.156 3.092 1 94.06 195 SER A C 1
ATOM 1573 O O . SER A 1 195 ? -5.57 -10.164 2.82 1 94.06 195 SER A O 1
ATOM 1575 N N . TYR A 1 196 ? -3.77 -8.891 2.521 1 92.56 196 TYR A N 1
ATOM 1576 C CA . TYR A 1 196 ? -3.238 -9.773 1.491 1 92.56 196 TYR A CA 1
ATOM 1577 C C . TYR A 1 196 ? -2.969 -11.164 2.055 1 92.56 196 TYR A C 1
ATOM 1579 O O . TYR A 1 196 ? -3.383 -12.172 1.472 1 92.56 196 TYR A O 1
ATOM 1587 N N . MET A 1 197 ? -2.33 -11.18 3.191 1 91.12 197 MET A N 1
ATOM 1588 C CA . MET A 1 197 ? -2.004 -12.453 3.818 1 91.12 197 MET A CA 1
ATOM 1589 C C . MET A 1 197 ? -3.264 -13.148 4.328 1 91.12 197 MET A C 1
ATOM 1591 O O . MET A 1 197 ? -3.422 -14.359 4.16 1 91.12 197 MET A O 1
ATOM 1595 N N . LEU A 1 198 ? -4.176 -12.422 4.832 1 91.31 198 LEU A N 1
ATOM 1596 C CA . LEU A 1 198 ? -5.391 -13 5.402 1 91.31 198 LEU A CA 1
ATOM 1597 C C . LEU A 1 198 ? -6.301 -13.547 4.305 1 91.31 198 LEU A C 1
ATOM 1599 O O . LEU A 1 198 ? -7.012 -14.531 4.512 1 91.31 198 LEU A O 1
ATOM 1603 N N . ALA A 1 199 ? -6.234 -12.938 3.18 1 92.88 199 ALA A N 1
ATOM 1604 C CA . ALA A 1 199 ? -7.086 -13.32 2.057 1 92.88 199 ALA A CA 1
ATOM 1605 C C . ALA A 1 199 ? -6.734 -14.727 1.561 1 92.88 199 ALA A C 1
ATOM 1607 O O . ALA A 1 199 ? -7.523 -15.352 0.849 1 92.88 199 ALA A O 1
ATOM 1608 N N . GLN A 1 200 ? -5.562 -15.148 1.918 1 87.44 200 GLN A N 1
ATOM 1609 C CA . GLN A 1 200 ? -5.121 -16.469 1.458 1 87.44 200 GLN A CA 1
ATOM 1610 C C . GLN A 1 200 ? -5.828 -17.578 2.225 1 87.44 200 GLN A C 1
ATOM 1612 O O . GLN A 1 200 ? -5.781 -18.734 1.818 1 87.44 200 GLN A O 1
ATOM 1617 N N . SER A 1 201 ? -6.465 -17.219 3.357 1 83.94 201 SER A N 1
ATOM 1618 C CA . SER A 1 201 ? -7.289 -18.156 4.117 1 83.94 201 SER A CA 1
ATOM 1619 C C . SER A 1 201 ? -8.758 -18.031 3.738 1 83.94 201 SER A C 1
ATOM 1621 O O . SER A 1 201 ? -9.289 -16.922 3.646 1 83.94 201 SER A O 1
ATOM 1623 N N . LYS A 1 202 ? -9.375 -19.188 3.566 1 79.31 202 LYS A N 1
ATOM 1624 C CA . LYS A 1 202 ? -10.789 -19.156 3.195 1 79.31 202 LYS A CA 1
ATOM 1625 C C . LYS A 1 202 ? -11.641 -18.562 4.312 1 79.31 202 LYS A C 1
ATOM 1627 O O . LYS A 1 202 ? -12.523 -17.75 4.055 1 79.31 202 LYS A O 1
ATOM 1632 N N . ILE A 1 203 ? -11.312 -18.906 5.461 1 82.31 203 ILE A N 1
ATOM 1633 C CA . ILE A 1 203 ? -12.133 -18.469 6.582 1 82.31 203 ILE A CA 1
ATOM 1634 C C . ILE A 1 203 ? -11.758 -17.031 6.965 1 82.31 203 ILE A C 1
ATOM 1636 O O . ILE A 1 203 ? -12.594 -16.125 6.93 1 82.31 203 ILE A O 1
ATOM 1640 N N . LEU A 1 204 ? -10.5 -16.812 7.184 1 85.81 204 LEU A N 1
ATOM 1641 C CA . LEU A 1 204 ? -10.07 -15.508 7.672 1 85.81 204 LEU A CA 1
ATOM 1642 C C . LEU A 1 204 ? -10.188 -14.453 6.578 1 85.81 204 LEU A C 1
ATOM 1644 O O . LEU A 1 204 ? -10.375 -13.273 6.867 1 85.81 204 LEU A O 1
ATOM 1648 N N . GLY A 1 205 ? -10.102 -14.961 5.375 1 91.06 205 GLY A N 1
ATOM 1649 C CA . GLY A 1 205 ? -10.211 -14.039 4.258 1 91.06 205 GLY A CA 1
ATOM 1650 C C . GLY A 1 205 ? -11.602 -13.445 4.113 1 91.06 205 GLY A C 1
ATOM 1651 O O . GLY A 1 205 ? -11.75 -12.336 3.59 1 91.06 205 GLY A O 1
ATOM 1652 N N . ASN A 1 206 ? -12.586 -14.125 4.66 1 90.31 206 ASN A N 1
ATOM 1653 C CA . ASN A 1 206 ? -13.953 -13.633 4.516 1 90.31 206 ASN A CA 1
ATOM 1654 C C . ASN A 1 206 ? -14.438 -12.93 5.777 1 90.31 206 ASN A C 1
ATOM 1656 O O . ASN A 1 206 ? -15.43 -12.203 5.746 1 90.31 206 ASN A O 1
ATOM 1660 N N . ILE A 1 207 ? -13.703 -13.039 6.746 1 90.81 207 ILE A N 1
ATOM 1661 C CA . ILE A 1 207 ? -14.094 -12.414 8 1 90.81 207 ILE A CA 1
ATOM 1662 C C . ILE A 1 207 ? -13.492 -11.016 8.094 1 90.81 207 ILE A C 1
ATOM 1664 O O . ILE A 1 207 ? -14.133 -10.094 8.609 1 90.81 207 ILE A O 1
ATOM 1668 N N . ASN A 1 208 ? -12.289 -10.906 7.625 1 94.31 208 ASN A N 1
ATOM 1669 C CA . ASN A 1 208 ? -11.641 -9.594 7.609 1 94.31 208 ASN A CA 1
ATOM 1670 C C . ASN A 1 208 ? -12.203 -8.711 6.496 1 94.31 208 ASN A C 1
ATOM 1672 O O . ASN A 1 208 ? -12.086 -9.039 5.316 1 94.31 208 ASN A O 1
ATOM 1676 N N . PRO A 1 209 ? -12.734 -7.578 6.887 1 97.31 209 PRO A N 1
ATOM 1677 C CA . PRO A 1 209 ? -13.383 -6.738 5.875 1 97.31 209 PRO A CA 1
ATOM 1678 C C . PRO A 1 209 ? -12.43 -6.316 4.762 1 97.31 209 PRO A C 1
ATOM 1680 O O . PRO A 1 209 ? -12.828 -6.246 3.596 1 97.31 209 PRO A O 1
ATOM 1683 N N . PHE A 1 210 ? -11.211 -6.09 5.082 1 98.19 210 PHE A N 1
ATOM 1684 C CA . PHE A 1 210 ? -10.25 -5.609 4.094 1 98.19 210 PHE A CA 1
ATOM 1685 C C . PHE A 1 210 ? -9.914 -6.711 3.098 1 98.19 210 PHE A C 1
ATOM 1687 O O . PHE A 1 210 ? -9.664 -6.434 1.922 1 98.19 210 PHE A O 1
ATOM 1694 N N . SER A 1 211 ? -9.938 -7.914 3.559 1 97.62 211 SER A N 1
ATOM 1695 C CA . SER A 1 211 ? -9.602 -9.039 2.691 1 97.62 211 SER A CA 1
ATOM 1696 C C . SER A 1 211 ? -10.742 -9.352 1.727 1 97.62 211 SER A C 1
ATOM 1698 O O . SER A 1 211 ? -10.516 -9.898 0.646 1 97.62 211 SER A O 1
ATOM 1700 N N . CYS A 1 212 ? -11.969 -8.961 2.141 1 97.94 212 CYS A N 1
ATOM 1701 C CA . CYS A 1 212 ? -13.125 -9.203 1.277 1 97.94 212 CYS A CA 1
ATOM 1702 C C . CYS A 1 212 ? -12.969 -8.469 -0.05 1 97.94 212 CYS A C 1
ATOM 1704 O O . CYS A 1 212 ? -13.406 -8.969 -1.092 1 97.94 212 CYS A O 1
ATOM 1706 N N . VAL A 1 213 ? -12.328 -7.344 0.023 1 98.25 213 VAL A N 1
ATOM 1707 C CA . VAL A 1 213 ? -12.133 -6.555 -1.188 1 98.25 213 VAL A CA 1
ATOM 1708 C C . VAL A 1 213 ? -11.195 -7.289 -2.141 1 98.25 213 VAL A C 1
ATOM 1710 O O . VAL A 1 213 ? -11.469 -7.387 -3.34 1 98.25 213 VAL A O 1
ATOM 1713 N N . LEU A 1 214 ? -10.141 -7.844 -1.584 1 97.25 214 LEU A N 1
ATOM 1714 C CA . LEU A 1 214 ? -9.211 -8.617 -2.396 1 97.25 214 LEU A CA 1
ATOM 1715 C C . LEU A 1 214 ? -9.898 -9.836 -2.998 1 97.25 214 LEU A C 1
ATOM 1717 O O . LEU A 1 214 ? -9.68 -10.164 -4.168 1 97.25 214 LEU A O 1
ATOM 1721 N N . ARG A 1 215 ? -10.766 -10.469 -2.262 1 96.94 215 ARG A N 1
ATOM 1722 C CA . ARG A 1 215 ? -11.359 -11.742 -2.664 1 96.94 215 ARG A CA 1
ATOM 1723 C C . ARG A 1 215 ? -12.578 -11.516 -3.551 1 96.94 215 ARG A C 1
ATOM 1725 O O . ARG A 1 215 ? -13.227 -12.477 -3.975 1 96.94 215 ARG A O 1
ATOM 1732 N N . SER A 1 216 ? -12.898 -10.297 -3.875 1 97.31 216 SER A N 1
ATOM 1733 C CA . SER A 1 216 ? -14.086 -9.984 -4.656 1 97.31 216 SER A CA 1
ATOM 1734 C C . SER A 1 216 ? -13.82 -10.133 -6.152 1 97.31 216 SER A C 1
ATOM 1736 O O . SER A 1 216 ? -14.695 -9.844 -6.973 1 97.31 216 SER A O 1
ATOM 1738 N N . LEU A 1 217 ? -12.664 -10.57 -6.566 1 97.12 217 LEU A N 1
ATOM 1739 C CA . LEU A 1 217 ? -12.305 -10.805 -7.965 1 97.12 217 LEU A CA 1
ATOM 1740 C C . LEU A 1 217 ? -13.023 -12.039 -8.508 1 97.12 217 LEU A C 1
ATOM 1742 O O . LEU A 1 217 ? -12.859 -13.141 -7.98 1 97.12 217 LEU A O 1
ATOM 1746 N N . PRO A 1 218 ? -13.867 -11.844 -9.523 1 96.56 218 PRO A N 1
ATOM 1747 C CA . PRO A 1 218 ? -14.695 -12.953 -10 1 96.56 218 PRO A CA 1
ATOM 1748 C C . PRO A 1 218 ? -13.945 -13.867 -10.969 1 96.56 218 PRO A C 1
ATOM 1750 O O . PRO A 1 218 ? -14.227 -13.859 -12.172 1 96.56 218 PRO A O 1
ATOM 1753 N N . LEU A 1 219 ? -13.141 -14.727 -10.516 1 94.75 219 LEU A N 1
ATOM 1754 C CA . LEU A 1 219 ? -12.414 -15.711 -11.312 1 94.75 219 LEU A CA 1
ATOM 1755 C C . LEU A 1 219 ? -13 -17.109 -11.117 1 94.75 219 LEU A C 1
ATOM 1757 O O . LEU A 1 219 ? -13.719 -17.359 -10.141 1 94.75 219 LEU A O 1
ATOM 1761 N N . GLY A 1 220 ? -12.836 -17.953 -12.07 1 93.44 220 GLY A N 1
ATOM 1762 C CA . GLY A 1 220 ? -13.281 -19.328 -11.961 1 93.44 220 GLY A CA 1
ATOM 1763 C C . GLY A 1 220 ? -14.781 -19.469 -11.82 1 93.44 220 GLY A C 1
ATOM 1764 O O . GLY A 1 220 ? -15.539 -18.922 -12.625 1 93.44 220 GLY A O 1
ATOM 1765 N N . ASP A 1 221 ? -15.195 -20.203 -10.742 1 92.62 221 ASP A N 1
ATOM 1766 C CA . ASP A 1 221 ? -16.625 -20.406 -10.531 1 92.62 221 ASP A CA 1
ATOM 1767 C C . ASP A 1 221 ? -17.234 -19.234 -9.758 1 92.62 221 ASP A C 1
ATOM 1769 O O . ASP A 1 221 ? -18.422 -19.219 -9.453 1 92.62 221 ASP A O 1
ATOM 1773 N N . MET A 1 222 ? -16.438 -18.25 -9.336 1 94.12 222 MET A N 1
ATOM 1774 C CA . MET A 1 222 ? -16.812 -16.984 -8.695 1 94.12 222 MET A CA 1
ATOM 1775 C C . MET A 1 222 ? -17.344 -17.234 -7.289 1 94.12 222 MET A C 1
ATOM 1777 O O . MET A 1 222 ? -17.969 -16.344 -6.703 1 94.12 222 MET A O 1
ATOM 1781 N N . ASN A 1 223 ? -17.141 -18.422 -6.75 1 94.44 223 ASN A N 1
ATOM 1782 C CA . ASN A 1 223 ? -17.625 -18.719 -5.41 1 94.44 223 ASN A CA 1
ATOM 1783 C C . ASN A 1 223 ? -16.953 -17.859 -4.355 1 94.44 223 ASN A C 1
ATOM 1785 O O . ASN A 1 223 ? -17.609 -17.359 -3.439 1 94.44 223 ASN A O 1
ATOM 1789 N N . ASP A 1 224 ? -15.664 -17.703 -4.551 1 94.44 224 ASP A N 1
ATOM 1790 C CA . ASP A 1 224 ? -14.914 -16.891 -3.602 1 94.44 224 ASP A CA 1
ATOM 1791 C C . ASP A 1 224 ? -15.383 -15.438 -3.648 1 94.44 224 ASP A C 1
ATOM 1793 O O . ASP A 1 224 ? -15.539 -14.797 -2.607 1 94.44 224 ASP A O 1
ATOM 1797 N N . ALA A 1 225 ? -15.586 -14.992 -4.836 1 96.88 225 ALA A N 1
ATOM 1798 C CA . ALA A 1 225 ? -16.016 -13.609 -5.004 1 96.88 225 ALA A CA 1
ATOM 1799 C C . ALA A 1 225 ? -17.406 -13.383 -4.402 1 96.88 225 ALA A C 1
ATOM 1801 O O . ALA A 1 225 ? -17.641 -12.367 -3.75 1 96.88 225 ALA A O 1
ATOM 1802 N N . HIS A 1 226 ? -18.266 -14.328 -4.605 1 97.69 226 HIS A N 1
ATOM 1803 C CA . HIS A 1 226 ? -19.609 -14.227 -4.047 1 97.69 226 HIS A CA 1
ATOM 1804 C C . HIS A 1 226 ? -19.578 -14.289 -2.521 1 97.69 226 HIS A C 1
ATOM 1806 O O . HIS A 1 226 ? -20.266 -13.516 -1.853 1 97.69 226 HIS A O 1
ATOM 1812 N N . ALA A 1 227 ? -18.812 -15.18 -2.033 1 97.31 227 ALA A N 1
ATOM 1813 C CA . ALA A 1 227 ? -18.672 -15.273 -0.583 1 97.31 227 ALA A CA 1
ATOM 1814 C C . ALA A 1 227 ? -18.141 -13.977 0 1 97.31 227 ALA A C 1
ATOM 1816 O O . ALA A 1 227 ? -18.656 -13.477 1.004 1 97.31 227 ALA A O 1
ATOM 1817 N N . ALA A 1 228 ? -17.109 -13.453 -0.632 1 97.31 228 ALA A N 1
ATOM 1818 C CA . ALA A 1 228 ? -16.516 -12.203 -0.174 1 97.31 228 ALA A CA 1
ATOM 1819 C C . ALA A 1 228 ? -17.531 -11.062 -0.191 1 97.31 228 ALA A C 1
ATOM 1821 O O . ALA A 1 228 ? -17.547 -10.234 0.722 1 97.31 228 ALA A O 1
ATOM 1822 N N . ALA A 1 229 ? -18.312 -11.023 -1.184 1 98.12 229 ALA A N 1
ATOM 1823 C CA . ALA A 1 229 ? -19.344 -9.992 -1.302 1 98.12 229 ALA A CA 1
ATOM 1824 C C . ALA A 1 229 ? -20.375 -10.117 -0.185 1 98.12 229 ALA A C 1
ATOM 1826 O O . ALA A 1 229 ? -20.766 -9.125 0.431 1 98.12 229 ALA A O 1
ATOM 1827 N N . ILE A 1 230 ? -20.766 -11.297 0.079 1 98.19 230 ILE A N 1
ATOM 1828 C CA . ILE A 1 230 ? -21.781 -11.547 1.106 1 98.19 230 ILE A CA 1
ATOM 1829 C C . ILE A 1 230 ? -21.203 -11.188 2.479 1 98.19 230 ILE A C 1
ATOM 1831 O O . ILE A 1 230 ? -21.844 -10.453 3.246 1 98.19 230 ILE A O 1
ATOM 1835 N N . PHE A 1 231 ? -20.031 -11.672 2.744 1 97.81 231 PHE A N 1
ATOM 1836 C CA . PHE A 1 231 ? -19.422 -11.398 4.035 1 97.81 231 PHE A CA 1
ATOM 1837 C C . PHE A 1 231 ? -19.094 -9.914 4.18 1 97.81 231 PHE A C 1
ATOM 1839 O O . PHE A 1 231 ? -19.188 -9.359 5.277 1 97.81 231 PHE A O 1
ATOM 1846 N N . GLY A 1 232 ? -18.688 -9.305 3.061 1 98.12 232 GLY A N 1
ATOM 1847 C CA . GLY A 1 232 ? -18.484 -7.863 3.078 1 98.12 232 GLY A CA 1
ATOM 1848 C C . GLY A 1 232 ? -19.75 -7.09 3.416 1 98.12 232 GLY A C 1
ATOM 1849 O O . GLY A 1 232 ? -19.719 -6.172 4.238 1 98.12 232 GLY A O 1
ATOM 1850 N N . ALA A 1 233 ? -20.812 -7.508 2.844 1 98.56 233 ALA A N 1
ATOM 1851 C CA . ALA A 1 233 ? -22.094 -6.855 3.111 1 98.56 233 ALA A CA 1
ATOM 1852 C C . ALA A 1 233 ? -22.531 -7.082 4.555 1 98.56 233 ALA A C 1
ATOM 1854 O O . ALA A 1 233 ? -23 -6.152 5.223 1 98.56 233 ALA A O 1
ATOM 1855 N N . ILE A 1 234 ? -22.375 -8.266 5.023 1 98.44 234 ILE A N 1
ATOM 1856 C CA . ILE A 1 234 ? -22.734 -8.586 6.398 1 98.44 234 ILE A CA 1
ATOM 1857 C C . ILE A 1 234 ? -21.875 -7.773 7.367 1 98.44 234 ILE A C 1
ATOM 1859 O O . ILE A 1 234 ? -22.406 -7.18 8.312 1 98.44 234 ILE A O 1
ATOM 1863 N N . SER A 1 235 ? -20.641 -7.781 7.109 1 98.12 235 SER A N 1
ATOM 1864 C CA . SER A 1 235 ? -19.734 -6.977 7.922 1 98.12 235 SER A CA 1
ATOM 1865 C C . SER A 1 235 ? -20.094 -5.496 7.855 1 98.12 235 SER A C 1
ATOM 1867 O O . SER A 1 235 ? -20.016 -4.785 8.859 1 98.12 235 SER A O 1
ATOM 1869 N N . GLY A 1 236 ? -20.469 -5.086 6.648 1 98.62 236 GLY A N 1
ATOM 1870 C CA . GLY A 1 236 ? -20.906 -3.709 6.48 1 98.62 236 GLY A CA 1
ATOM 1871 C C . GLY A 1 236 ? -22.094 -3.348 7.352 1 98.62 236 GLY A C 1
ATOM 1872 O O . GLY A 1 236 ? -22.094 -2.312 8.023 1 98.62 236 GLY A O 1
ATOM 1873 N N . ILE A 1 237 ? -23.016 -4.211 7.383 1 98.56 237 ILE A N 1
ATOM 1874 C CA . ILE A 1 237 ? -24.219 -3.979 8.188 1 98.56 237 ILE A CA 1
ATOM 1875 C C . ILE A 1 237 ? -23.859 -4.059 9.672 1 98.56 237 ILE A C 1
ATOM 1877 O O . ILE A 1 237 ? -24.266 -3.203 10.461 1 98.56 237 ILE A O 1
ATOM 1881 N N . LEU A 1 238 ? -23.094 -4.992 10.039 1 98.38 238 LEU A N 1
ATOM 1882 C CA . LEU A 1 238 ? -22.719 -5.207 11.43 1 98.38 238 LEU A CA 1
ATOM 1883 C C . LEU A 1 238 ? -21.969 -4 11.984 1 98.38 238 LEU A C 1
ATOM 1885 O O . LEU A 1 238 ? -22.344 -3.461 13.031 1 98.38 238 LEU A O 1
ATOM 1889 N N . TRP A 1 239 ? -20.984 -3.559 11.297 1 98.44 239 TRP A N 1
ATOM 1890 C CA . TRP A 1 239 ? -20.156 -2.463 11.797 1 98.44 239 TRP A CA 1
ATOM 1891 C C . TRP A 1 239 ? -20.906 -1.137 11.711 1 98.44 239 TRP A C 1
ATOM 1893 O O . TRP A 1 239 ? -20.625 -0.211 12.477 1 98.44 239 TRP A O 1
ATOM 1903 N N . LEU A 1 240 ? -21.844 -1.062 10.758 1 98.44 240 LEU A N 1
ATOM 1904 C CA . LEU A 1 240 ? -22.688 0.126 10.719 1 98.44 240 LEU A CA 1
ATOM 1905 C C . LEU A 1 240 ? -23.562 0.214 11.961 1 98.44 240 LEU A C 1
ATOM 1907 O O . LEU A 1 240 ? -23.672 1.277 12.578 1 98.44 240 LEU A O 1
ATOM 1911 N N . ILE A 1 241 ? -24.141 -0.914 12.32 1 98.06 241 ILE A N 1
ATOM 1912 C CA . ILE A 1 241 ? -25 -0.957 13.5 1 98.06 241 ILE A CA 1
ATOM 1913 C C . ILE A 1 241 ? -24.188 -0.664 14.75 1 98.06 241 ILE A C 1
ATOM 1915 O O . ILE A 1 241 ? -24.578 0.158 15.578 1 98.06 241 ILE A O 1
ATOM 1919 N N . ILE A 1 242 ? -23.062 -1.239 14.875 1 97.88 242 ILE A N 1
ATOM 1920 C CA . ILE A 1 242 ? -22.188 -1.023 16.016 1 97.88 242 ILE A CA 1
ATOM 1921 C C . ILE A 1 242 ? -21.781 0.45 16.094 1 97.88 242 ILE A C 1
ATOM 1923 O O . ILE A 1 242 ? -21.797 1.044 17.188 1 97.88 242 ILE A O 1
ATOM 1927 N N . GLY A 1 243 ? -21.422 0.995 14.953 1 97.12 243 GLY A N 1
ATOM 1928 C CA . GLY A 1 243 ? -21.047 2.398 14.914 1 97.12 243 GLY A CA 1
ATOM 1929 C C . GLY A 1 243 ? -22.172 3.328 15.344 1 97.12 243 GLY A C 1
ATOM 1930 O O . GLY A 1 243 ? -21.953 4.254 16.125 1 97.12 243 GLY A O 1
ATOM 1931 N N . ILE A 1 244 ? -23.359 3.062 14.898 1 96.06 244 ILE A N 1
ATOM 1932 C CA . ILE A 1 244 ? -24.516 3.887 15.234 1 96.06 244 ILE A CA 1
ATOM 1933 C C . ILE A 1 244 ? -24.812 3.77 16.734 1 96.06 244 ILE A C 1
ATOM 1935 O O . ILE A 1 244 ? -25.031 4.777 17.406 1 96.06 244 ILE A O 1
ATOM 1939 N N . LEU A 1 245 ? -24.828 2.596 17.219 1 96.06 245 LEU A N 1
ATOM 1940 C CA . LEU A 1 245 ? -25.125 2.363 18.625 1 96.06 245 LEU A CA 1
ATOM 1941 C C . LEU A 1 245 ? -24.078 3.031 19.516 1 96.06 245 LEU A C 1
ATOM 1943 O O . LEU A 1 245 ? -24.438 3.664 20.516 1 96.06 245 LEU A O 1
ATOM 1947 N N . GLU A 1 246 ? -22.859 2.891 19.156 1 94.31 246 GLU A N 1
ATOM 1948 C CA . GLU A 1 246 ? -21.781 3.498 19.938 1 94.31 246 GLU A CA 1
ATOM 1949 C C . GLU A 1 246 ? -21.859 5.02 19.906 1 94.31 246 GLU A C 1
ATOM 1951 O O . GLU A 1 246 ? -21.641 5.684 20.922 1 94.31 246 GLU A O 1
ATOM 1956 N N . PHE A 1 247 ? -22.125 5.559 18.797 1 91.88 247 PHE A N 1
ATOM 1957 C CA . PHE A 1 247 ? -22.188 7.004 18.625 1 91.88 247 PHE A CA 1
ATOM 1958 C C . PHE A 1 247 ? -23.359 7.586 19.422 1 91.88 247 PHE A C 1
ATOM 1960 O O . PHE A 1 247 ? -23.25 8.68 19.969 1 91.88 247 PHE A O 1
ATOM 1967 N N . ASN A 1 248 ? -24.391 6.859 19.484 1 90.81 248 ASN A N 1
ATOM 1968 C CA . ASN A 1 248 ? -25.578 7.309 20.219 1 90.81 248 ASN A CA 1
ATOM 1969 C C . ASN A 1 248 ? -25.328 7.312 21.719 1 90.81 248 ASN A C 1
ATOM 1971 O O . ASN A 1 248 ? -25.906 8.125 22.453 1 90.81 248 ASN A O 1
ATOM 1975 N N . ARG A 1 249 ? -24.5 6.531 22.156 1 88.69 249 ARG A N 1
ATOM 1976 C CA . ARG A 1 249 ? -24.297 6.383 23.594 1 88.69 249 ARG A CA 1
ATOM 1977 C C . ARG A 1 249 ? -23.094 7.203 24.047 1 88.69 249 ARG A C 1
ATOM 1979 O O . ARG A 1 249 ? -22.875 7.363 25.25 1 88.69 249 ARG A O 1
ATOM 1986 N N . ARG A 1 250 ? -22.375 7.637 23.203 1 82.62 250 ARG A N 1
ATOM 1987 C CA . ARG A 1 250 ? -21.125 8.312 23.547 1 82.62 250 ARG A CA 1
ATOM 1988 C C . ARG A 1 250 ? -21.406 9.609 24.297 1 82.62 250 ARG A C 1
ATOM 1990 O O . ARG A 1 250 ? -22.281 10.391 23.922 1 82.62 250 ARG A O 1
ATOM 1997 N N . ASP A 1 251 ? -20.844 9.617 25.516 1 67.94 251 ASP A N 1
ATOM 1998 C CA . ASP A 1 251 ? -20.844 10.875 26.25 1 67.94 251 ASP A CA 1
ATOM 1999 C C . ASP A 1 251 ? -19.781 11.828 25.719 1 67.94 251 ASP A C 1
ATOM 2001 O O . ASP A 1 251 ? -18.578 11.57 25.844 1 67.94 251 ASP A O 1
ATOM 2005 N N . ILE A 1 252 ? -20.156 12.469 24.734 1 60 252 ILE A N 1
ATOM 2006 C CA . ILE A 1 252 ? -19.172 13.375 24.156 1 60 252 ILE A CA 1
ATOM 2007 C C . ILE A 1 252 ? -18.875 14.508 25.141 1 60 252 ILE A C 1
ATOM 2009 O O . ILE A 1 252 ? -19.766 15.273 25.5 1 60 252 ILE A O 1
ATOM 2013 N N . LYS A 1 253 ? -17.781 14.234 26 1 51.44 253 LYS A N 1
ATOM 2014 C CA . LYS A 1 253 ? -17.312 15.242 26.969 1 51.44 253 LYS A CA 1
ATOM 2015 C C . LYS A 1 253 ? -16.438 16.281 26.281 1 51.44 253 LYS A C 1
ATOM 2017 O O . LYS A 1 253 ? -15.75 15.984 25.312 1 51.44 253 LYS A O 1
ATOM 2022 N N . MET B 1 1 ? 32.312 24.281 9.703 1 77.5 1 MET B N 1
ATOM 2023 C CA . MET B 1 1 ? 31.641 23.25 10.508 1 77.5 1 MET B CA 1
ATOM 2024 C C . MET B 1 1 ? 31.875 21.859 9.93 1 77.5 1 MET B C 1
ATOM 2026 O O . MET B 1 1 ? 31.812 21.672 8.719 1 77.5 1 MET B O 1
ATOM 2030 N N . SER B 1 2 ? 32.25 20.984 10.758 1 86.12 2 SER B N 1
ATOM 2031 C CA . SER B 1 2 ? 32.562 19.641 10.32 1 86.12 2 SER B CA 1
ATOM 2032 C C . SER B 1 2 ? 31.297 18.891 9.898 1 86.12 2 SER B C 1
ATOM 2034 O O . SER B 1 2 ? 30.188 19.266 10.281 1 86.12 2 SER B O 1
ATOM 2036 N N . PHE B 1 3 ? 31.469 17.953 9.039 1 88.31 3 PHE B N 1
ATOM 2037 C CA . PHE B 1 3 ? 30.344 17.156 8.547 1 88.31 3 PHE B CA 1
ATOM 2038 C C . PHE B 1 3 ? 29.625 16.469 9.703 1 88.31 3 PHE B C 1
ATOM 2040 O O . PHE B 1 3 ? 28.406 16.375 9.711 1 88.31 3 PHE B O 1
ATOM 2047 N N . ILE B 1 4 ? 30.375 16.062 10.633 1 89.38 4 ILE B N 1
ATOM 2048 C CA . ILE B 1 4 ? 29.812 15.367 11.781 1 89.38 4 ILE B CA 1
ATOM 2049 C C . ILE B 1 4 ? 28.938 16.328 12.578 1 89.38 4 ILE B C 1
ATOM 2051 O O . ILE B 1 4 ? 27.891 15.93 13.117 1 89.38 4 ILE B O 1
ATOM 2055 N N . CYS B 1 5 ? 29.344 17.578 12.672 1 87.5 5 CYS B N 1
ATOM 2056 C CA . CYS B 1 5 ? 28.547 18.594 13.375 1 87.5 5 CYS B CA 1
ATOM 2057 C C . CYS B 1 5 ? 27.234 18.859 12.656 1 87.5 5 CYS B C 1
ATOM 2059 O O . CYS B 1 5 ? 26.188 18.984 13.297 1 87.5 5 CYS B O 1
ATOM 2061 N N . VAL B 1 6 ? 27.312 18.828 11.391 1 87.44 6 VAL B N 1
ATOM 2062 C CA . VAL B 1 6 ? 26.109 19.047 10.586 1 87.44 6 VAL B CA 1
ATOM 2063 C C . VAL B 1 6 ? 25.156 17.875 10.742 1 87.44 6 VAL B C 1
ATOM 2065 O O . VAL B 1 6 ? 23.953 18.062 10.938 1 87.44 6 VAL B O 1
ATOM 2068 N N . LEU B 1 7 ? 25.641 16.75 10.695 1 89.94 7 LEU B N 1
ATOM 2069 C CA . LEU B 1 7 ? 24.844 15.547 10.836 1 89.94 7 LEU B CA 1
ATOM 2070 C C . LEU B 1 7 ? 24.172 15.484 12.203 1 89.94 7 LEU B C 1
ATOM 2072 O O . LEU B 1 7 ? 23 15.156 12.305 1 89.94 7 LEU B O 1
ATOM 2076 N N . LYS B 1 8 ? 24.953 15.781 13.219 1 89 8 LYS B N 1
ATOM 2077 C CA . LYS B 1 8 ? 24.422 15.781 14.578 1 89 8 LYS B CA 1
ATOM 2078 C C . LYS B 1 8 ? 23.312 16.812 14.734 1 89 8 LYS B C 1
ATOM 2080 O O . LYS B 1 8 ? 22.297 16.562 15.398 1 89 8 LYS B O 1
ATOM 2085 N N . SER B 1 9 ? 23.531 17.953 14.148 1 84.06 9 SER B N 1
ATOM 2086 C CA . SER B 1 9 ? 22.531 19.016 14.195 1 84.06 9 SER B CA 1
ATOM 2087 C C . SER B 1 9 ? 21.25 18.609 13.477 1 84.06 9 SER B C 1
ATOM 2089 O O . SER B 1 9 ? 20.156 18.906 13.945 1 84.06 9 SER B O 1
ATOM 2091 N N . GLU B 1 10 ? 21.438 17.938 12.406 1 85.25 10 GLU B N 1
ATOM 2092 C CA . GLU B 1 10 ? 20.266 17.469 11.648 1 85.25 10 GLU B CA 1
ATOM 2093 C C . GLU B 1 10 ? 19.516 16.375 12.414 1 85.25 10 GLU B C 1
ATOM 2095 O O . GLU B 1 10 ? 18.297 16.359 12.438 1 85.25 10 GLU B O 1
ATOM 2100 N N . LEU B 1 11 ? 20.203 15.547 13.023 1 86.38 11 LEU B N 1
ATOM 2101 C CA . LEU B 1 11 ? 19.609 14.445 13.781 1 86.38 11 LEU B CA 1
ATOM 2102 C C . LEU B 1 11 ? 18.844 14.977 14.992 1 86.38 11 LEU B C 1
ATOM 2104 O O . LEU B 1 11 ? 17.812 14.406 15.383 1 86.38 11 LEU B O 1
ATOM 2108 N N . ALA B 1 12 ? 19.281 15.992 15.531 1 83.62 12 ALA B N 1
ATOM 2109 C CA . ALA B 1 12 ? 18.672 16.594 16.719 1 83.62 12 ALA B CA 1
ATOM 2110 C C . ALA B 1 12 ? 17.281 17.141 16.406 1 83.62 12 ALA B C 1
ATOM 2112 O O . ALA B 1 12 ? 16.422 17.188 17.281 1 83.62 12 ALA B O 1
ATOM 2113 N N . LYS B 1 13 ? 17.062 17.484 15.219 1 82.75 13 LYS B N 1
ATOM 2114 C CA . LYS B 1 13 ? 15.773 18.031 14.789 1 82.75 13 LYS B CA 1
ATOM 2115 C C . LYS B 1 13 ? 14.664 16.984 14.906 1 82.75 13 LYS B C 1
ATOM 2117 O O . LYS B 1 13 ? 13.492 17.344 15.039 1 82.75 13 LYS B O 1
ATOM 2122 N N . TYR B 1 14 ? 15.102 15.734 14.867 1 82.38 14 TYR B N 1
ATOM 2123 C CA . TYR B 1 14 ? 14.086 14.688 14.734 1 82.38 14 TYR B CA 1
ATOM 2124 C C . TYR B 1 14 ? 14.008 13.844 16 1 82.38 14 TYR B C 1
ATOM 2126 O O . TYR B 1 14 ? 13.359 12.805 16.031 1 82.38 14 TYR B O 1
ATOM 2134 N N . LYS B 1 15 ? 14.641 14.258 16.984 1 78.19 15 LYS B N 1
ATOM 2135 C CA . LYS B 1 15 ? 14.68 13.516 18.234 1 78.19 15 LYS B CA 1
ATOM 2136 C C . LYS B 1 15 ? 13.281 13.305 18.797 1 78.19 15 LYS B C 1
ATOM 2138 O O . LYS B 1 15 ? 12.961 12.234 19.328 1 78.19 15 LYS B O 1
ATOM 2143 N N . LYS B 1 16 ? 12.445 14.266 18.609 1 75.88 16 LYS B N 1
ATOM 2144 C CA . LYS B 1 16 ? 11.102 14.18 19.172 1 75.88 16 LYS B CA 1
ATOM 2145 C C . LYS B 1 16 ? 10.07 13.898 18.078 1 75.88 16 LYS B C 1
ATOM 2147 O O . LYS B 1 16 ? 8.867 13.898 18.344 1 75.88 16 LYS B O 1
ATOM 2152 N N . SER B 1 17 ? 10.656 13.578 16.922 1 76.88 17 SER B N 1
ATOM 2153 C CA . SER B 1 17 ? 9.75 13.391 15.805 1 76.88 17 SER B CA 1
ATOM 2154 C C . SER B 1 17 ? 9.258 11.945 15.719 1 76.88 17 SER B C 1
ATOM 2156 O O . SER B 1 17 ? 9.742 11.078 16.453 1 76.88 17 SER B O 1
ATOM 2158 N N . LEU B 1 18 ? 8.219 11.766 14.961 1 79.75 18 LEU B N 1
ATOM 2159 C CA . LEU B 1 18 ? 7.625 10.453 14.711 1 79.75 18 LEU B CA 1
ATOM 2160 C C . LEU B 1 18 ? 8.578 9.562 13.93 1 79.75 18 LEU B C 1
ATOM 2162 O O . LEU B 1 18 ? 8.305 8.375 13.734 1 79.75 18 LEU B O 1
ATOM 2166 N N . LEU B 1 19 ? 9.719 10 13.602 1 79.88 19 LEU B N 1
ATOM 2167 C CA . LEU B 1 19 ? 10.648 9.273 12.742 1 79.88 19 LEU B CA 1
ATOM 2168 C C . LEU B 1 19 ? 11.094 7.969 13.398 1 79.88 19 LEU B C 1
ATOM 2170 O O . LEU B 1 19 ? 10.914 6.891 12.828 1 79.88 19 LEU B O 1
ATOM 2174 N N . TRP B 1 20 ? 11.461 8.078 14.602 1 80.88 20 TRP B N 1
ATOM 2175 C CA . TRP B 1 20 ? 12.047 6.902 15.25 1 80.88 20 TRP B CA 1
ATOM 2176 C C . TRP B 1 20 ? 10.961 5.91 15.656 1 80.88 20 TRP B C 1
ATOM 2178 O O . TRP B 1 20 ? 11.188 4.699 15.664 1 80.88 20 TRP B O 1
ATOM 2188 N N . LYS B 1 21 ? 9.812 6.434 15.844 1 83.44 21 LYS B N 1
ATOM 2189 C CA . LYS B 1 21 ? 8.695 5.539 16.141 1 83.44 21 LYS B CA 1
ATOM 2190 C C . LYS B 1 21 ? 8.344 4.691 14.914 1 83.44 21 LYS B C 1
ATOM 2192 O O . LYS B 1 21 ? 8.094 3.492 15.039 1 83.44 21 LYS B O 1
ATOM 2197 N N . GLY B 1 22 ? 8.375 5.348 13.812 1 83.56 22 GLY B N 1
ATOM 2198 C CA . GLY B 1 22 ? 8.086 4.621 12.586 1 83.56 22 GLY B CA 1
ATOM 2199 C C . GLY B 1 22 ? 9.133 3.572 12.258 1 83.56 22 GLY B C 1
ATOM 2200 O O . GLY B 1 22 ? 8.797 2.461 11.844 1 83.56 22 GLY B O 1
ATOM 2201 N N . VAL B 1 23 ? 10.344 3.828 12.5 1 87 23 VAL B N 1
ATOM 2202 C CA . VAL B 1 23 ? 11.469 2.949 12.188 1 87 23 VAL B CA 1
ATOM 2203 C C . VAL B 1 23 ? 11.367 1.668 13.008 1 87 23 VAL B C 1
ATOM 2205 O O . VAL B 1 23 ? 11.695 0.582 12.523 1 87 23 VAL B O 1
ATOM 2208 N N . PHE B 1 24 ? 10.805 1.718 14.133 1 88.81 24 PHE B N 1
ATOM 2209 C CA . PHE B 1 24 ? 10.688 0.534 14.977 1 88.81 24 PHE B CA 1
ATOM 2210 C C . PHE B 1 24 ? 9.336 -0.134 14.789 1 88.81 24 PHE B C 1
ATOM 2212 O O . PHE B 1 24 ? 9.242 -1.362 14.727 1 88.81 24 PHE B O 1
ATOM 2219 N N . PHE B 1 25 ? 8.375 0.625 14.516 1 93.94 25 PHE B N 1
ATOM 2220 C CA . PHE B 1 25 ? 7.012 0.117 14.492 1 93.94 25 PHE B CA 1
ATOM 2221 C C . PHE B 1 25 ? 6.754 -0.697 13.227 1 93.94 25 PHE B C 1
ATOM 2223 O O . PHE B 1 25 ? 6.078 -1.726 13.273 1 93.94 25 PHE B O 1
ATOM 2230 N N . ILE B 1 26 ? 7.309 -0.313 12.133 1 96.19 26 ILE B N 1
ATOM 2231 C CA . ILE B 1 26 ? 6.965 -0.925 10.852 1 96.19 26 ILE B CA 1
ATOM 2232 C C . ILE B 1 26 ? 7.508 -2.352 10.805 1 96.19 26 ILE B C 1
ATOM 2234 O O . ILE B 1 26 ? 6.77 -3.291 10.492 1 96.19 26 ILE B O 1
ATOM 2238 N N . PRO B 1 27 ? 8.773 -2.582 11.188 1 97.12 27 PRO B N 1
ATOM 2239 C CA . PRO B 1 27 ? 9.258 -3.961 11.195 1 97.12 27 PRO B CA 1
ATOM 2240 C C . PRO B 1 27 ? 8.562 -4.832 12.242 1 97.12 27 PRO B C 1
ATOM 2242 O O . PRO B 1 27 ? 8.367 -6.027 12.023 1 97.12 27 PRO B O 1
ATOM 2245 N N . ILE B 1 28 ? 8.203 -4.262 13.289 1 97.31 28 ILE B N 1
ATOM 2246 C CA . ILE B 1 28 ? 7.473 -5.012 14.312 1 97.31 28 ILE B CA 1
ATOM 2247 C C . ILE B 1 28 ? 6.109 -5.434 13.766 1 97.31 28 ILE B C 1
ATOM 2249 O O . ILE B 1 28 ? 5.711 -6.594 13.898 1 97.31 28 ILE B O 1
ATOM 2253 N N . PHE B 1 29 ? 5.477 -4.512 13.172 1 97.19 29 PHE B N 1
ATOM 2254 C CA . PHE B 1 29 ? 4.176 -4.785 12.57 1 97.19 29 PHE B CA 1
ATOM 2255 C C . PHE B 1 29 ? 4.285 -5.898 11.539 1 97.19 29 PHE B C 1
ATOM 2257 O O . PHE B 1 29 ? 3.498 -6.844 11.547 1 97.19 29 PHE B O 1
ATOM 2264 N N . SER B 1 30 ? 5.227 -5.785 10.656 1 97.44 30 SER B N 1
ATOM 2265 C CA . SER B 1 30 ? 5.434 -6.797 9.633 1 97.44 30 SER B CA 1
ATOM 2266 C C . SER B 1 30 ? 5.723 -8.164 10.25 1 97.44 30 SER B C 1
ATOM 2268 O O . SER B 1 30 ? 5.258 -9.188 9.75 1 97.44 30 SER B O 1
ATOM 2270 N N . SER B 1 31 ? 6.516 -8.148 11.32 1 97.62 31 SER B N 1
ATOM 2271 C CA . SER B 1 31 ? 6.867 -9.406 11.977 1 97.62 31 SER B CA 1
ATOM 2272 C C . SER B 1 31 ? 5.652 -10.039 12.648 1 97.62 31 SER B C 1
ATOM 2274 O O . SER B 1 31 ? 5.531 -11.266 12.688 1 97.62 31 SER B O 1
ATOM 2276 N N . ILE B 1 32 ? 4.824 -9.258 13.188 1 97.38 32 ILE B N 1
ATOM 2277 C CA . ILE B 1 32 ? 3.588 -9.766 13.766 1 97.38 32 ILE B CA 1
ATOM 2278 C C . ILE B 1 32 ? 2.734 -10.414 12.68 1 97.38 32 ILE B C 1
ATOM 2280 O O . ILE B 1 32 ? 2.18 -11.5 12.883 1 97.38 32 ILE B O 1
ATOM 2284 N N . LEU B 1 33 ? 2.65 -9.758 11.578 1 96.19 33 LEU B N 1
ATOM 2285 C CA . LEU B 1 33 ? 1.909 -10.328 10.453 1 96.19 33 LEU B CA 1
ATOM 2286 C C . LEU B 1 33 ? 2.506 -11.664 10.031 1 96.19 33 LEU B C 1
ATOM 2288 O O . LEU B 1 33 ? 1.772 -12.617 9.773 1 96.19 33 LEU B O 1
ATOM 2292 N N . LEU B 1 34 ? 3.803 -11.68 9.953 1 97.38 34 LEU B N 1
ATOM 2293 C CA . LEU B 1 34 ? 4.473 -12.914 9.562 1 97.38 34 LEU B CA 1
ATOM 2294 C C . LEU B 1 34 ? 4.203 -14.023 10.578 1 97.38 34 LEU B C 1
ATOM 2296 O O . LEU B 1 34 ? 3.951 -15.172 10.195 1 97.38 34 LEU B O 1
ATOM 2300 N N . PHE B 1 35 ? 4.309 -13.656 11.828 1 97.19 35 PHE B N 1
ATOM 2301 C CA . PHE B 1 35 ? 4.059 -14.617 12.883 1 97.19 35 PHE B CA 1
ATOM 2302 C C . PHE B 1 35 ? 2.643 -15.18 12.789 1 97.19 35 PHE B C 1
ATOM 2304 O O . PHE B 1 35 ? 2.439 -16.391 12.875 1 97.19 35 PHE B O 1
ATOM 2311 N N . ILE B 1 36 ? 1.709 -14.352 12.609 1 94.5 36 ILE B N 1
ATOM 2312 C CA . ILE B 1 36 ? 0.315 -14.758 12.484 1 94.5 36 ILE B CA 1
ATOM 2313 C C . ILE B 1 36 ? 0.147 -15.656 11.266 1 94.5 36 ILE B C 1
ATOM 2315 O O . ILE B 1 36 ? -0.526 -16.688 11.328 1 94.5 36 ILE B O 1
ATOM 2319 N N . ASP B 1 37 ? 0.739 -15.258 10.188 1 93.62 37 ASP B N 1
ATOM 2320 C CA . ASP B 1 37 ? 0.671 -16.031 8.945 1 93.62 37 ASP B CA 1
ATOM 2321 C C . ASP B 1 37 ? 1.183 -17.453 9.156 1 93.62 37 ASP B C 1
ATOM 2323 O O . ASP B 1 37 ? 0.504 -18.422 8.805 1 93.62 37 ASP B O 1
ATOM 2327 N N . LEU B 1 38 ? 2.312 -17.562 9.766 1 95.06 38 LEU B N 1
ATOM 2328 C CA . LEU B 1 38 ? 2.916 -18.875 9.969 1 95.06 38 LEU B CA 1
ATOM 2329 C C . LEU B 1 38 ? 2.145 -19.672 11.016 1 95.06 38 LEU B C 1
ATOM 2331 O O . LEU B 1 38 ? 2.01 -20.891 10.898 1 95.06 38 LEU B O 1
ATOM 2335 N N . HIS B 1 39 ? 1.705 -18.969 12.008 1 93.81 39 HIS B N 1
ATOM 2336 C CA . HIS B 1 39 ? 0.93 -19.672 13.031 1 93.81 39 HIS B CA 1
ATOM 2337 C C . HIS B 1 39 ? -0.344 -20.266 12.445 1 93.81 39 HIS B C 1
ATOM 2339 O O . HIS B 1 39 ? -0.718 -21.391 12.789 1 93.81 39 HIS B O 1
ATOM 2345 N N . LEU B 1 40 ? -0.918 -19.641 11.531 1 90.19 40 LEU B N 1
ATOM 2346 C CA . LEU B 1 40 ? -2.195 -20.062 10.969 1 90.19 40 LEU B CA 1
ATOM 2347 C C . LEU B 1 40 ? -1.985 -21.047 9.828 1 90.19 40 LEU B C 1
ATOM 2349 O O . LEU B 1 40 ? -2.809 -21.953 9.617 1 90.19 40 LEU B O 1
ATOM 2353 N N . ARG B 1 41 ? -0.93 -20.859 9.117 1 91.75 41 ARG B N 1
ATOM 2354 C CA . ARG B 1 41 ? -0.836 -21.594 7.855 1 91.75 41 ARG B CA 1
ATOM 2355 C C . ARG B 1 41 ? 0.44 -22.422 7.797 1 91.75 41 ARG B C 1
ATOM 2357 O O . ARG B 1 41 ? 0.889 -22.812 6.715 1 91.75 41 ARG B O 1
ATOM 2364 N N . TYR B 1 42 ? 0.994 -22.781 8.867 1 93.81 42 TYR B N 1
ATOM 2365 C CA . TYR B 1 42 ? 2.289 -23.438 8.906 1 93.81 42 TYR B CA 1
ATOM 2366 C C . TYR B 1 42 ? 2.227 -24.781 8.188 1 93.81 42 TYR B C 1
ATOM 2368 O O . TYR B 1 42 ? 3.049 -25.078 7.312 1 93.81 42 TYR B O 1
ATOM 2376 N N . ASP B 1 43 ? 1.297 -25.641 8.516 1 93.44 43 ASP B N 1
ATOM 2377 C CA . ASP B 1 43 ? 1.209 -27 7.957 1 93.44 43 ASP B CA 1
ATOM 2378 C C . ASP B 1 43 ? 1.002 -26.953 6.445 1 93.44 43 ASP B C 1
ATOM 2380 O O . ASP B 1 43 ? 1.577 -27.766 5.715 1 93.44 43 ASP B O 1
ATOM 2384 N N . TYR B 1 44 ? 0.247 -25.984 6.07 1 91.38 44 TYR B N 1
ATOM 2385 C CA . TYR B 1 44 ? -0.018 -25.844 4.645 1 91.38 44 TYR B CA 1
ATOM 2386 C C . TYR B 1 44 ? 1.222 -25.344 3.912 1 91.38 44 TYR B C 1
ATOM 2388 O O . TYR B 1 44 ? 1.592 -25.875 2.867 1 91.38 44 TYR B O 1
ATOM 2396 N N . LEU B 1 45 ? 1.878 -24.391 4.43 1 93.12 45 LEU B N 1
ATOM 2397 C CA . LEU B 1 45 ? 2.992 -23.719 3.773 1 93.12 45 LEU B CA 1
ATOM 2398 C C . LEU B 1 45 ? 4.234 -24.609 3.762 1 93.12 45 LEU B C 1
ATOM 2400 O O . LEU B 1 45 ? 5.016 -24.578 2.809 1 93.12 45 LEU B O 1
ATOM 2404 N N . MET B 1 46 ? 4.371 -25.438 4.828 1 95 46 MET B N 1
ATOM 2405 C CA . MET B 1 46 ? 5.617 -26.172 5.012 1 95 46 MET B CA 1
ATOM 2406 C C . MET B 1 46 ? 5.473 -27.625 4.551 1 95 46 MET B C 1
ATOM 2408 O O . MET B 1 46 ? 6.395 -28.422 4.707 1 95 46 MET B O 1
ATOM 2412 N N . GLU B 1 47 ? 4.363 -27.859 3.932 1 94.75 47 GLU B N 1
ATOM 2413 C CA . GLU B 1 47 ? 4.141 -29.203 3.391 1 94.75 47 GLU B CA 1
ATOM 2414 C C . GLU B 1 47 ? 5.047 -29.469 2.191 1 94.75 47 GLU B C 1
ATOM 2416 O O . GLU B 1 47 ? 5.172 -28.625 1.302 1 94.75 47 GLU B O 1
ATOM 2421 N N . ASN B 1 48 ? 5.574 -30.688 2.107 1 93.5 48 ASN B N 1
ATOM 2422 C CA . ASN B 1 48 ? 6.516 -31.031 1.048 1 93.5 48 ASN B CA 1
ATOM 2423 C C . ASN B 1 48 ? 5.859 -30.969 -0.328 1 93.5 48 ASN B C 1
ATOM 2425 O O . ASN B 1 48 ? 6.488 -30.547 -1.301 1 93.5 48 ASN B O 1
ATOM 2429 N N . SER B 1 49 ? 4.68 -31.406 -0.424 1 93.44 49 SER B N 1
ATOM 2430 C CA . SER B 1 49 ? 3.969 -31.375 -1.698 1 93.44 49 SER B CA 1
ATOM 2431 C C . SER B 1 49 ? 3.785 -29.938 -2.191 1 93.44 49 SER B C 1
ATOM 2433 O O . SER B 1 49 ? 3.932 -29.672 -3.383 1 93.44 49 SER B O 1
ATOM 2435 N N . ARG B 1 50 ? 3.52 -29.031 -1.279 1 91.31 50 ARG B N 1
ATOM 2436 C CA . ARG B 1 50 ? 3.354 -27.625 -1.625 1 91.31 50 ARG B CA 1
ATOM 2437 C C . ARG B 1 50 ? 4.676 -27.016 -2.086 1 91.31 50 ARG B C 1
ATOM 2439 O O . ARG B 1 50 ? 4.719 -26.297 -3.088 1 91.31 50 ARG B O 1
ATOM 2446 N N . ILE B 1 51 ? 5.684 -27.359 -1.39 1 93.69 51 ILE B N 1
ATOM 2447 C CA . ILE B 1 51 ? 7 -26.812 -1.721 1 93.69 51 ILE B CA 1
ATOM 2448 C C . ILE B 1 51 ? 7.43 -27.328 -3.098 1 93.69 51 ILE B C 1
ATOM 2450 O O . ILE B 1 51 ? 8.023 -26.578 -3.881 1 93.69 51 ILE B O 1
ATOM 2454 N N . ARG B 1 52 ? 7.09 -28.516 -3.451 1 93.75 52 ARG B N 1
ATOM 2455 C CA . ARG B 1 52 ? 7.391 -29.047 -4.773 1 93.75 52 ARG B CA 1
ATOM 2456 C C . ARG B 1 52 ? 6.656 -28.281 -5.863 1 93.75 52 ARG B C 1
ATOM 2458 O O . ARG B 1 52 ? 7.215 -28.016 -6.926 1 93.75 52 ARG B O 1
ATOM 2465 N N . GLU B 1 53 ? 5.465 -27.875 -5.527 1 90 53 GLU B N 1
ATOM 2466 C CA . GLU B 1 53 ? 4.672 -27.109 -6.477 1 90 53 GLU B CA 1
ATOM 2467 C C . GLU B 1 53 ? 5.262 -25.703 -6.676 1 90 53 GLU B C 1
ATOM 2469 O O . GLU B 1 53 ? 5.188 -25.156 -7.773 1 90 53 GLU B O 1
ATOM 2474 N N . LEU B 1 54 ? 5.898 -25.203 -5.617 1 91.44 54 LEU B N 1
ATOM 2475 C CA . LEU B 1 54 ? 6.418 -23.844 -5.633 1 91.44 54 LEU B CA 1
ATOM 2476 C C . LEU B 1 54 ? 7.82 -23.797 -6.227 1 91.44 54 LEU B C 1
ATOM 2478 O O . LEU B 1 54 ? 8.383 -22.719 -6.422 1 91.44 54 LEU B O 1
ATOM 2482 N N . ALA B 1 55 ? 8.328 -24.875 -6.613 1 92.06 55 ALA B N 1
ATOM 2483 C CA . ALA B 1 55 ? 9.664 -24.938 -7.199 1 92.06 55 ALA B CA 1
ATOM 2484 C C . ALA B 1 55 ? 9.75 -24.125 -8.484 1 92.06 55 ALA B C 1
ATOM 2486 O O . ALA B 1 55 ? 10.797 -23.562 -8.805 1 92.06 55 ALA B O 1
ATOM 2487 N N . GLN B 1 56 ? 8.602 -23.984 -9.109 1 85.69 56 GLN B N 1
ATOM 2488 C CA . GLN B 1 56 ? 8.555 -23.281 -10.383 1 85.69 56 GLN B CA 1
ATOM 2489 C C . GLN B 1 56 ? 8.859 -21.797 -10.203 1 85.69 56 GLN B C 1
ATOM 2491 O O . GLN B 1 56 ? 9.32 -21.141 -11.133 1 85.69 56 GLN B O 1
ATOM 2496 N N . ILE B 1 57 ? 8.672 -21.391 -8.961 1 86.44 57 ILE B N 1
ATOM 2497 C CA . ILE B 1 57 ? 8.93 -19.969 -8.75 1 86.44 57 ILE B CA 1
ATOM 2498 C C . ILE B 1 57 ? 10.188 -19.797 -7.902 1 86.44 57 ILE B C 1
ATOM 2500 O O . ILE B 1 57 ? 10.406 -18.719 -7.324 1 86.44 57 ILE B O 1
ATOM 2504 N N . GLY B 1 58 ? 10.977 -20.812 -7.715 1 91.5 58 GLY B N 1
ATOM 2505 C CA . GLY B 1 58 ? 12.289 -20.703 -7.098 1 91.5 58 GLY B CA 1
ATOM 2506 C C . GLY B 1 58 ? 12.281 -21.047 -5.617 1 91.5 58 GLY B C 1
ATOM 2507 O O . GLY B 1 58 ? 13.258 -20.781 -4.91 1 91.5 58 GLY B O 1
ATOM 2508 N N . ILE B 1 59 ? 11.164 -21.562 -5.129 1 95 59 ILE B N 1
ATOM 2509 C CA . ILE B 1 59 ? 11.078 -21.984 -3.734 1 95 59 ILE B CA 1
ATOM 2510 C C . ILE B 1 59 ? 11.383 -23.469 -3.631 1 95 59 ILE B C 1
ATOM 2512 O O . ILE B 1 59 ? 10.633 -24.297 -4.156 1 95 59 ILE B O 1
ATOM 2516 N N . TYR B 1 60 ? 12.453 -23.828 -2.885 1 95 60 TYR B N 1
ATOM 2517 C CA . TYR B 1 60 ? 12.891 -25.219 -2.891 1 95 60 TYR B CA 1
ATOM 2518 C C . TYR B 1 60 ? 12.867 -25.812 -1.484 1 95 60 TYR B C 1
ATOM 2520 O O . TYR B 1 60 ? 12.922 -27.031 -1.311 1 95 60 TYR B O 1
ATOM 2528 N N . ASN B 1 61 ? 12.891 -24.969 -0.529 1 95 61 ASN B N 1
ATOM 2529 C CA . ASN B 1 61 ? 12.938 -25.469 0.846 1 95 61 ASN B CA 1
ATOM 2530 C C . ASN B 1 61 ? 12.156 -24.547 1.791 1 95 61 ASN B C 1
ATOM 2532 O O . ASN B 1 61 ? 11.57 -23.562 1.358 1 95 61 ASN B O 1
ATOM 2536 N N . LYS B 1 62 ? 12.109 -24.891 3.039 1 95.88 62 LYS B N 1
ATOM 2537 C CA . LYS B 1 62 ? 11.312 -24.203 4.039 1 95.88 62 LYS B CA 1
ATOM 2538 C C . LYS B 1 62 ? 11.859 -22.797 4.297 1 95.88 62 LYS B C 1
ATOM 2540 O O . LYS B 1 62 ? 11.102 -21.875 4.59 1 95.88 62 LYS B O 1
ATOM 2545 N N . MET B 1 63 ? 13.164 -22.656 4.168 1 96.19 63 MET B N 1
ATOM 2546 C CA . MET B 1 63 ? 13.773 -21.344 4.32 1 96.19 63 MET B CA 1
ATOM 2547 C C . MET B 1 63 ? 13.289 -20.375 3.236 1 96.19 63 MET B C 1
ATOM 2549 O O . MET B 1 63 ? 13.039 -19.203 3.504 1 96.19 63 MET B O 1
ATOM 2553 N N . ASP B 1 64 ? 13.188 -20.875 2.057 1 96.62 64 ASP B N 1
ATOM 2554 C CA . ASP B 1 64 ? 12.688 -20.078 0.945 1 96.62 64 ASP B CA 1
ATOM 2555 C C . ASP B 1 64 ? 11.25 -19.641 1.196 1 96.62 64 ASP B C 1
ATOM 2557 O O . ASP B 1 64 ? 10.883 -18.5 0.887 1 96.62 64 ASP B O 1
ATOM 2561 N N . VAL B 1 65 ? 10.469 -20.547 1.748 1 96.88 65 VAL B N 1
ATOM 2562 C CA . VAL B 1 65 ? 9.086 -20.219 2.066 1 96.88 65 VAL B CA 1
ATOM 2563 C C . VAL B 1 65 ? 9.031 -19.094 3.084 1 96.88 65 VAL B C 1
ATOM 2565 O O . VAL B 1 65 ? 8.266 -18.141 2.928 1 96.88 65 VAL B O 1
ATOM 2568 N N . LEU B 1 66 ? 9.852 -19.172 4.09 1 97.88 66 LEU B N 1
ATOM 2569 C CA . LEU B 1 66 ? 9.906 -18.172 5.141 1 97.88 66 LEU B CA 1
ATOM 2570 C C . LEU B 1 66 ? 10.203 -16.797 4.555 1 97.88 66 LEU B C 1
ATOM 2572 O O . LEU B 1 66 ? 9.508 -15.82 4.859 1 97.88 66 LEU B O 1
ATOM 2576 N N . LEU B 1 67 ? 11.211 -16.734 3.725 1 97.88 67 LEU B N 1
ATOM 2577 C CA . LEU B 1 67 ? 11.609 -15.453 3.141 1 97.88 67 LEU B CA 1
ATOM 2578 C C . LEU B 1 67 ? 10.539 -14.938 2.18 1 97.88 67 LEU B C 1
ATOM 2580 O O . LEU B 1 67 ? 10.281 -13.734 2.121 1 97.88 67 LEU B O 1
ATOM 2584 N N . TYR B 1 68 ? 9.969 -15.828 1.481 1 97.06 68 TYR B N 1
ATOM 2585 C CA . TYR B 1 68 ? 8.906 -15.453 0.559 1 97.06 68 TYR B CA 1
ATOM 2586 C C . TYR B 1 68 ? 7.719 -14.852 1.306 1 97.06 68 TYR B C 1
ATOM 2588 O O . TYR B 1 68 ? 7.195 -13.812 0.914 1 97.06 68 TYR B O 1
ATOM 2596 N N . GLU B 1 69 ? 7.281 -15.531 2.342 1 96.5 69 GLU B N 1
ATOM 2597 C CA . GLU B 1 69 ? 6.152 -15.055 3.131 1 96.5 69 GLU B CA 1
ATOM 2598 C C . GLU B 1 69 ? 6.453 -13.703 3.766 1 96.5 69 GLU B C 1
ATOM 2600 O O . GLU B 1 69 ? 5.598 -12.812 3.787 1 96.5 69 GLU B O 1
ATOM 2605 N N . ASN B 1 70 ? 7.652 -13.508 4.242 1 97.88 70 ASN B N 1
ATOM 2606 C CA . ASN B 1 70 ? 8.047 -12.234 4.832 1 97.88 70 ASN B CA 1
ATOM 2607 C C . ASN B 1 70 ? 8.031 -11.109 3.795 1 97.88 70 ASN B C 1
ATOM 2609 O O . ASN B 1 70 ? 7.594 -10 4.086 1 97.88 70 ASN B O 1
ATOM 2613 N N . HIS B 1 71 ? 8.523 -11.406 2.621 1 97.88 71 HIS B N 1
ATOM 2614 C CA . HIS B 1 71 ? 8.773 -10.391 1.599 1 97.88 71 HIS B CA 1
ATOM 2615 C C . HIS B 1 71 ? 7.488 -10.039 0.854 1 97.88 71 HIS B C 1
ATOM 2617 O O . HIS B 1 71 ? 7.207 -8.867 0.614 1 97.88 71 HIS B O 1
ATOM 2623 N N . LEU B 1 72 ? 6.672 -11.07 0.551 1 94.75 72 LEU B N 1
ATOM 2624 C CA . LEU B 1 72 ? 5.52 -10.852 -0.32 1 94.75 72 LEU B CA 1
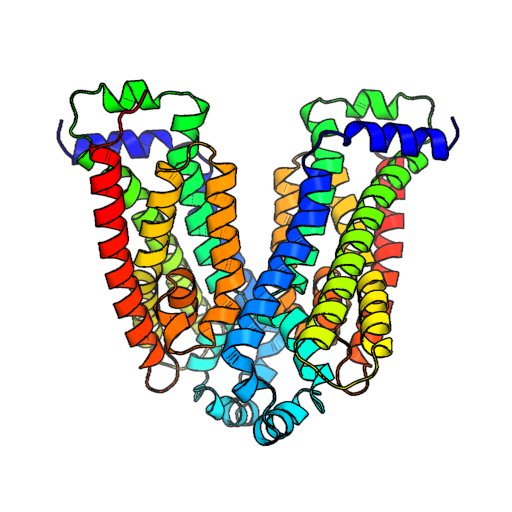ATOM 2625 C C . LEU B 1 72 ? 4.219 -10.938 0.467 1 94.75 72 LEU B C 1
ATOM 2627 O O . LEU B 1 72 ? 3.396 -10.023 0.422 1 94.75 72 LEU B O 1
ATOM 2631 N N . SER B 1 73 ? 4.035 -11.984 1.271 1 93.69 73 SER B N 1
ATOM 2632 C CA . SER B 1 73 ? 2.76 -12.188 1.946 1 93.69 73 SER B CA 1
ATOM 2633 C C . SER B 1 73 ? 2.482 -11.078 2.953 1 93.69 73 SER B C 1
ATOM 2635 O O . SER B 1 73 ? 1.335 -10.664 3.127 1 93.69 73 SER B O 1
ATOM 2637 N N . THR B 1 74 ? 3.504 -10.633 3.623 1 95.81 74 THR B N 1
ATOM 2638 C CA . THR B 1 74 ? 3.311 -9.539 4.562 1 95.81 74 THR B CA 1
ATOM 2639 C C . THR B 1 74 ? 3.414 -8.188 3.854 1 95.81 74 THR B C 1
ATOM 2641 O O . THR B 1 74 ? 3.24 -7.137 4.473 1 95.81 74 THR B O 1
ATOM 2644 N N . LEU B 1 75 ? 3.795 -8.195 2.604 1 97 75 LEU B N 1
ATOM 2645 C CA . LEU B 1 75 ? 4.016 -7 1.795 1 97 75 LEU B CA 1
ATOM 2646 C C . LEU B 1 75 ? 5.117 -6.133 2.391 1 97 75 LEU B C 1
ATOM 2648 O O . LEU B 1 75 ? 4.992 -4.91 2.441 1 97 75 LEU B O 1
ATOM 2652 N N . TRP B 1 76 ? 6.156 -6.781 2.848 1 98 76 TRP B N 1
ATOM 2653 C CA . TRP B 1 76 ? 7.297 -6.09 3.441 1 98 76 TRP B CA 1
ATOM 2654 C C . TRP B 1 76 ? 7.926 -5.121 2.445 1 98 76 TRP B C 1
ATOM 2656 O O . TRP B 1 76 ? 8.32 -4.012 2.811 1 98 76 TRP B O 1
ATOM 2666 N N . PHE B 1 77 ? 7.984 -5.523 1.161 1 97.62 77 PHE B N 1
ATOM 2667 C CA . PHE B 1 77 ? 8.617 -4.66 0.171 1 97.62 77 PHE B CA 1
ATOM 2668 C C . PHE B 1 77 ? 7.848 -3.35 0.027 1 97.62 77 PHE B C 1
ATOM 2670 O O . PHE B 1 77 ? 8.445 -2.291 -0.175 1 97.62 77 PHE B O 1
ATOM 2677 N N . ILE B 1 78 ? 6.559 -3.354 0.161 1 97.75 78 ILE B N 1
ATOM 2678 C CA . ILE B 1 78 ? 5.734 -2.15 0.107 1 97.75 78 ILE B CA 1
ATOM 2679 C C . ILE B 1 78 ? 5.949 -1.322 1.372 1 97.75 78 ILE B C 1
ATOM 2681 O O . ILE B 1 78 ? 6.145 -0.107 1.3 1 97.75 78 ILE B O 1
ATOM 2685 N N . LEU B 1 79 ? 5.906 -2.031 2.51 1 98 79 LEU B N 1
ATOM 2686 C CA . LEU B 1 79 ? 6.102 -1.362 3.793 1 98 79 LEU B CA 1
ATOM 2687 C C . LEU B 1 79 ? 7.453 -0.656 3.834 1 98 79 LEU B C 1
ATOM 2689 O O . LEU B 1 79 ? 7.551 0.481 4.301 1 98 79 LEU B O 1
ATOM 2693 N N . LEU B 1 80 ? 8.422 -1.334 3.318 1 98.44 80 LEU B N 1
ATOM 2694 C CA . LEU B 1 80 ? 9.766 -0.764 3.301 1 98.44 80 LEU B CA 1
ATOM 2695 C C . LEU B 1 80 ? 9.82 0.464 2.396 1 98.44 80 LEU B C 1
ATOM 2697 O O . LEU B 1 80 ? 10.297 1.524 2.814 1 98.44 80 LEU B O 1
ATOM 2701 N N . ASN B 1 81 ? 9.328 0.367 1.198 1 98.5 81 ASN B N 1
ATOM 2702 C CA . ASN B 1 81 ? 9.297 1.49 0.268 1 98.5 81 ASN B CA 1
ATOM 2703 C C . ASN B 1 81 ? 8.539 2.682 0.849 1 98.5 81 ASN B C 1
ATOM 2705 O O . ASN B 1 81 ? 9.031 3.811 0.812 1 98.5 81 ASN B O 1
ATOM 2709 N N . LEU B 1 82 ? 7.398 2.379 1.38 1 97.56 82 LEU B N 1
ATOM 2710 C CA . LEU B 1 82 ? 6.582 3.459 1.919 1 97.56 82 LEU B CA 1
ATOM 2711 C C . LEU B 1 82 ? 7.254 4.098 3.129 1 97.56 82 LEU B C 1
ATOM 2713 O O . LEU B 1 82 ? 7.121 5.305 3.354 1 97.56 82 LEU B O 1
ATOM 2717 N N . SER B 1 83 ? 7.926 3.305 3.914 1 97.5 83 SER B N 1
ATOM 2718 C CA . SER B 1 83 ? 8.656 3.844 5.055 1 97.5 83 SER B CA 1
ATOM 2719 C C . SER B 1 83 ? 9.719 4.852 4.609 1 97.5 83 SER B C 1
ATOM 2721 O O . SER B 1 83 ? 9.883 5.902 5.23 1 97.5 83 SER B O 1
ATOM 2723 N N . VAL B 1 84 ? 10.406 4.477 3.547 1 98 84 VAL B N 1
ATOM 2724 C CA . VAL B 1 84 ? 11.414 5.387 3.025 1 98 84 VAL B CA 1
ATOM 2725 C C . VAL B 1 84 ? 10.758 6.695 2.588 1 98 84 VAL B C 1
ATOM 2727 O O . VAL B 1 84 ? 11.289 7.777 2.836 1 98 84 VAL B O 1
ATOM 2730 N N . VAL B 1 85 ? 9.648 6.609 1.951 1 97.44 85 VAL B N 1
ATOM 2731 C CA . VAL B 1 85 ? 8.906 7.777 1.494 1 97.44 85 VAL B CA 1
ATOM 2732 C C . VAL B 1 85 ? 8.547 8.664 2.688 1 97.44 85 VAL B C 1
ATOM 2734 O O . VAL B 1 85 ? 8.773 9.875 2.66 1 97.44 85 VAL B O 1
ATOM 2737 N N . VAL B 1 86 ? 8.031 8.055 3.75 1 94.81 86 VAL B N 1
ATOM 2738 C CA . VAL B 1 86 ? 7.594 8.789 4.93 1 94.81 86 VAL B CA 1
ATOM 2739 C C . VAL B 1 86 ? 8.797 9.406 5.633 1 94.81 86 VAL B C 1
ATOM 2741 O O . VAL B 1 86 ? 8.742 10.562 6.07 1 94.81 86 VAL B O 1
ATOM 2744 N N . ILE B 1 87 ? 9.859 8.68 5.719 1 95.06 87 ILE B N 1
ATOM 2745 C CA . ILE B 1 87 ? 11.062 9.18 6.371 1 95.06 87 ILE B CA 1
ATOM 2746 C C . ILE B 1 87 ? 11.594 10.398 5.617 1 95.06 87 ILE B C 1
ATOM 2748 O O . ILE B 1 87 ? 11.906 11.422 6.227 1 95.06 87 ILE B O 1
ATOM 2752 N N . ALA B 1 88 ? 11.688 10.266 4.324 1 95.69 88 ALA B N 1
ATOM 2753 C CA . ALA B 1 88 ? 12.148 11.391 3.516 1 95.69 88 ALA B CA 1
ATOM 2754 C C . ALA B 1 88 ? 11.211 12.586 3.664 1 95.69 88 ALA B C 1
ATOM 2756 O O . ALA B 1 88 ? 11.664 13.734 3.686 1 95.69 88 ALA B O 1
ATOM 2757 N N . PHE B 1 89 ? 9.977 12.312 3.727 1 92.88 89 PHE B N 1
ATOM 2758 C CA . PHE B 1 89 ? 8.977 13.352 3.949 1 92.88 89 PHE B CA 1
ATOM 2759 C C . PHE B 1 89 ? 9.25 14.094 5.25 1 92.88 89 PHE B C 1
ATOM 2761 O O . PHE B 1 89 ? 9.297 15.32 5.273 1 92.88 89 PHE B O 1
ATOM 2768 N N . ILE B 1 90 ? 9.406 13.352 6.305 1 90.44 90 ILE B N 1
ATOM 2769 C CA . ILE B 1 90 ? 9.602 13.938 7.629 1 90.44 90 ILE B CA 1
ATOM 2770 C C . ILE B 1 90 ? 10.898 14.75 7.648 1 90.44 90 ILE B C 1
ATOM 2772 O O . ILE B 1 90 ? 10.93 15.859 8.18 1 90.44 90 ILE B O 1
ATOM 2776 N N . VAL B 1 91 ? 11.906 14.281 7.066 1 90.81 91 VAL B N 1
ATOM 2777 C CA . VAL B 1 91 ? 13.234 14.883 7.086 1 90.81 91 VAL B CA 1
ATOM 2778 C C . VAL B 1 91 ? 13.211 16.203 6.332 1 90.81 91 VAL B C 1
ATOM 2780 O O . VAL B 1 91 ? 13.922 17.156 6.699 1 90.81 91 VAL B O 1
ATOM 2783 N N . ASN B 1 92 ? 12.32 16.375 5.383 1 90.25 92 ASN B N 1
ATOM 2784 C CA . ASN B 1 92 ? 12.336 17.562 4.543 1 90.25 92 ASN B CA 1
ATOM 2785 C C . ASN B 1 92 ? 11.148 18.469 4.84 1 90.25 92 ASN B C 1
ATOM 2787 O O . ASN B 1 92 ? 11.156 19.656 4.477 1 90.25 92 ASN B O 1
ATOM 2791 N N . TYR B 1 93 ? 10.117 17.891 5.434 1 84.12 93 TYR B N 1
ATOM 2792 C CA . TYR B 1 93 ? 8.867 18.609 5.633 1 84.12 93 TYR B CA 1
ATOM 2793 C C . TYR B 1 93 ? 9.078 19.828 6.531 1 84.12 93 TYR B C 1
ATOM 2795 O O . TYR B 1 93 ? 8.516 20.891 6.281 1 84.12 93 TYR B O 1
ATOM 2803 N N . MET B 1 94 ? 9.883 19.766 7.594 1 76.19 94 MET B N 1
ATOM 2804 C CA . MET B 1 94 ? 10.062 20.859 8.555 1 76.19 94 MET B CA 1
ATOM 2805 C C . MET B 1 94 ? 10.703 22.062 7.887 1 76.19 94 MET B C 1
ATOM 2807 O O . MET B 1 94 ? 10.367 23.203 8.219 1 76.19 94 MET B O 1
ATOM 2811 N N . GLU B 1 95 ? 11.461 21.812 6.941 1 78 95 GLU B N 1
ATOM 2812 C CA . GLU B 1 95 ? 12.148 22.922 6.266 1 78 95 GLU B CA 1
ATOM 2813 C C . GLU B 1 95 ? 11.188 23.703 5.375 1 78 95 GLU B C 1
ATOM 2815 O O . GLU B 1 95 ? 11.266 24.938 5.297 1 78 95 GLU B O 1
ATOM 2820 N N . TYR B 1 96 ? 10.32 23.031 4.824 1 76.12 96 TYR B N 1
ATOM 2821 C CA . TYR B 1 96 ? 9.375 23.688 3.928 1 76.12 96 TYR B CA 1
ATOM 2822 C C . TYR B 1 96 ? 8.258 24.359 4.715 1 76.12 96 TYR B C 1
ATOM 2824 O O . TYR B 1 96 ? 7.863 25.484 4.41 1 76.12 96 TYR B O 1
ATOM 2832 N N . SER B 1 97 ? 7.855 23.656 5.727 1 75 97 SER B N 1
ATOM 2833 C CA . SER B 1 97 ? 6.727 24.156 6.504 1 75 97 SER B CA 1
ATOM 2834 C C . SER B 1 97 ? 7.113 25.422 7.273 1 75 97 SER B C 1
ATOM 2836 O O . SER B 1 97 ? 6.293 26.328 7.438 1 75 97 SER B O 1
ATOM 2838 N N . GLU B 1 98 ? 8.352 25.422 7.695 1 73.88 98 GLU B N 1
ATOM 2839 C CA . GLU B 1 98 ? 8.812 26.562 8.484 1 73.88 98 GLU B CA 1
ATOM 2840 C C . GLU B 1 98 ? 9.547 27.578 7.613 1 73.88 98 GLU B C 1
ATOM 2842 O O . GLU B 1 98 ? 10.023 28.594 8.109 1 73.88 98 GLU B O 1
ATOM 2847 N N . ASN B 1 99 ? 9.594 27.312 6.379 1 76.5 99 ASN B N 1
ATOM 2848 C CA . ASN B 1 99 ? 10.258 28.188 5.422 1 76.5 99 ASN B CA 1
ATOM 2849 C C . ASN B 1 99 ? 11.688 28.5 5.852 1 76.5 99 ASN B C 1
ATOM 2851 O O . ASN B 1 99 ? 12.109 29.672 5.844 1 76.5 99 ASN B O 1
ATOM 2855 N N . THR B 1 100 ? 12.305 27.594 6.363 1 75.31 100 THR B N 1
ATOM 2856 C CA . THR B 1 100 ? 13.648 27.812 6.883 1 75.31 100 THR B CA 1
ATOM 2857 C C . THR B 1 100 ? 14.703 27.453 5.836 1 75.31 100 THR B C 1
ATOM 2859 O O . THR B 1 100 ? 15.898 27.422 6.141 1 75.31 100 THR B O 1
ATOM 2862 N N . TRP B 1 101 ? 14.266 27.203 4.625 1 76.88 101 TRP B N 1
ATOM 2863 C CA . TRP B 1 101 ? 15.211 26.812 3.596 1 76.88 101 TRP B CA 1
ATOM 2864 C C . TRP B 1 101 ? 16.219 27.922 3.332 1 76.88 101 TRP B C 1
ATOM 2866 O O . TRP B 1 101 ? 17.406 27.641 3.1 1 76.88 101 TRP B O 1
ATOM 2876 N N . LYS B 1 102 ? 15.742 29.062 3.529 1 75 102 LYS B N 1
ATOM 2877 C CA . LYS B 1 102 ? 16.641 30.203 3.314 1 75 102 LYS B CA 1
ATOM 2878 C C . LYS B 1 102 ? 17.672 30.297 4.43 1 75 102 LYS B C 1
ATOM 2880 O O . LYS B 1 102 ? 18.828 30.641 4.176 1 75 102 LYS B O 1
ATOM 2885 N N . GLN B 1 103 ? 17.203 29.953 5.52 1 78 103 GLN B N 1
ATOM 2886 C CA . GLN B 1 103 ? 18.109 30 6.664 1 78 103 GLN B CA 1
ATOM 2887 C C . GLN B 1 103 ? 19.172 28.922 6.574 1 78 103 GLN B C 1
ATOM 2889 O O . GLN B 1 103 ? 20.328 29.141 6.93 1 78 103 GLN B O 1
ATOM 2894 N N . ILE B 1 104 ? 18.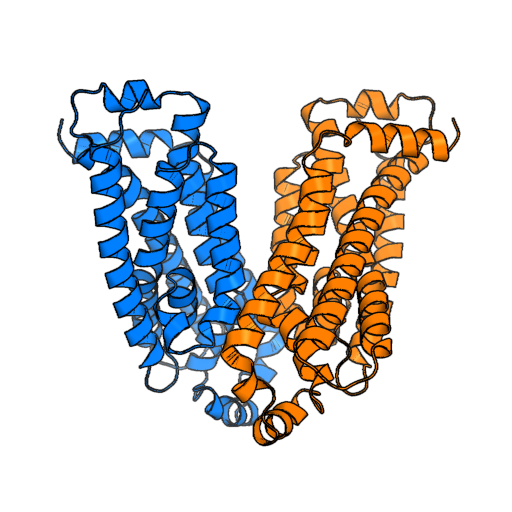781 27.859 6 1 78.12 104 ILE B N 1
ATOM 2895 C CA . ILE B 1 104 ? 19.688 26.719 5.93 1 78.12 104 ILE B CA 1
ATOM 2896 C C . ILE B 1 104 ? 20.781 26.984 4.906 1 78.12 104 ILE B C 1
ATOM 2898 O O . ILE B 1 104 ? 21.953 26.703 5.156 1 78.12 104 ILE B O 1
ATOM 2902 N N . VAL B 1 105 ? 20.391 27.625 3.863 1 77.69 105 VAL B N 1
ATOM 2903 C CA . VAL B 1 105 ? 21.359 27.859 2.793 1 77.69 105 VAL B CA 1
ATOM 2904 C C . VAL B 1 105 ? 22.234 29.062 3.143 1 77.69 105 VAL B C 1
ATOM 2906 O O . VAL B 1 105 ? 23.328 29.219 2.588 1 77.69 105 VAL B O 1
ATOM 2909 N N . ALA B 1 106 ? 21.766 29.766 4.137 1 77.69 106 ALA B N 1
ATOM 2910 C CA . ALA B 1 106 ? 22.516 30.938 4.562 1 77.69 106 ALA B CA 1
ATOM 2911 C C . ALA B 1 106 ? 23.594 30.562 5.574 1 77.69 106 ALA B C 1
ATOM 2913 O O . ALA B 1 106 ? 24.469 31.375 5.887 1 77.69 106 ALA B O 1
ATOM 2914 N N . ARG B 1 107 ? 23.516 29.438 6.004 1 79.12 107 ARG B N 1
ATOM 2915 C CA . ARG B 1 107 ? 24.516 28.969 6.957 1 79.12 107 ARG B CA 1
ATOM 2916 C C . ARG B 1 107 ? 25.891 28.859 6.297 1 79.12 107 ARG B C 1
ATOM 2918 O O . ARG B 1 107 ? 25.984 28.562 5.105 1 79.12 107 ARG B O 1
ATOM 2925 N N . PRO B 1 108 ? 26.875 29.031 7.133 1 83.06 108 PRO B N 1
ATOM 2926 C CA . PRO B 1 108 ? 28.234 28.922 6.594 1 83.06 108 PRO B CA 1
ATOM 2927 C C . PRO B 1 108 ? 28.688 27.469 6.406 1 83.06 108 PRO B C 1
ATOM 2929 O O . PRO B 1 108 ? 29.75 27.078 6.891 1 83.06 108 PRO B O 1
ATOM 2932 N N . VAL B 1 109 ? 27.797 26.719 5.848 1 86.75 109 VAL B N 1
ATOM 2933 C CA . VAL B 1 109 ? 28.094 25.312 5.566 1 86.75 109 VAL B CA 1
ATOM 2934 C C . VAL B 1 109 ? 27.859 25.031 4.082 1 86.75 109 VAL B C 1
ATOM 2936 O O . VAL B 1 109 ? 26.984 25.625 3.457 1 86.75 109 VAL B O 1
ATOM 2939 N N . LYS B 1 110 ? 28.719 24.125 3.639 1 90.69 110 LYS B N 1
ATOM 2940 C CA . LYS B 1 110 ? 28.562 23.75 2.236 1 90.69 110 LYS B CA 1
ATOM 2941 C C . LYS B 1 110 ? 27.219 23.062 2.004 1 90.69 110 LYS B C 1
ATOM 2943 O O . LYS B 1 110 ? 26.797 22.203 2.789 1 90.69 110 LYS B O 1
ATOM 2948 N N . ARG B 1 111 ? 26.562 23.391 0.971 1 89.81 111 ARG B N 1
ATOM 2949 C CA . ARG B 1 111 ? 25.25 22.875 0.636 1 89.81 111 ARG B CA 1
ATOM 2950 C C . ARG B 1 111 ? 25.281 21.359 0.505 1 89.81 111 ARG B C 1
ATOM 2952 O O . ARG B 1 111 ? 24.344 20.672 0.942 1 89.81 111 ARG B O 1
ATOM 2959 N N . MET B 1 112 ? 26.344 20.875 -0.055 1 92.19 112 MET B N 1
ATOM 2960 C CA . MET B 1 112 ? 26.5 19.438 -0.237 1 92.19 112 MET B CA 1
ATOM 2961 C C . MET B 1 112 ? 26.469 18.703 1.104 1 92.19 112 MET B C 1
ATOM 2963 O O . MET B 1 112 ? 25.922 17.609 1.209 1 92.19 112 MET B O 1
ATOM 2967 N N . LYS B 1 113 ? 27 19.266 2.074 1 92.88 113 LYS B N 1
ATOM 2968 C CA . LYS B 1 113 ? 27.047 18.641 3.393 1 92.88 113 LYS B CA 1
ATOM 2969 C C . LYS B 1 113 ? 25.641 18.547 3.996 1 92.88 113 LYS B C 1
ATOM 2971 O O . LYS B 1 113 ? 25.328 17.578 4.676 1 92.88 113 LYS B O 1
ATOM 2976 N N . ILE B 1 114 ? 24.906 19.5 3.713 1 90.38 114 ILE B N 1
ATOM 2977 C CA . ILE B 1 114 ? 23.531 19.516 4.215 1 90.38 114 ILE B CA 1
ATOM 2978 C C . ILE B 1 114 ? 22.719 18.406 3.541 1 90.38 114 ILE B C 1
ATOM 2980 O O . ILE B 1 114 ? 22.062 17.625 4.215 1 90.38 114 ILE B O 1
ATOM 2984 N N . TYR B 1 115 ? 22.844 18.406 2.248 1 94.38 115 TYR B N 1
ATOM 2985 C CA . TYR B 1 115 ? 22.141 17.391 1.495 1 94.38 115 TYR B CA 1
ATOM 2986 C C . TYR B 1 115 ? 22.562 15.984 1.926 1 94.38 115 TYR B C 1
ATOM 2988 O O . TYR B 1 115 ? 21.719 15.117 2.154 1 94.38 115 TYR B O 1
ATOM 2996 N N . LEU B 1 116 ? 23.812 15.797 2.041 1 96.12 116 LEU B N 1
ATOM 2997 C CA . LEU B 1 116 ? 24.359 14.492 2.396 1 96.12 116 LEU B CA 1
ATOM 2998 C C . LEU B 1 116 ? 23.922 14.094 3.807 1 96.12 116 LEU B C 1
ATOM 3000 O O . LEU B 1 116 ? 23.703 12.906 4.082 1 96.12 116 LEU B O 1
ATOM 3004 N N . SER B 1 117 ? 23.875 15.047 4.664 1 94.25 117 SER B N 1
ATOM 3005 C CA . SER B 1 117 ? 23.453 14.734 6.027 1 94.25 117 SER B CA 1
ATOM 3006 C C . SER B 1 117 ? 22.016 14.211 6.062 1 94.25 117 SER B C 1
ATOM 3008 O O . SER B 1 117 ? 21.719 13.25 6.766 1 94.25 117 SER B O 1
ATOM 3010 N N . LYS B 1 118 ? 21.188 14.828 5.293 1 94.12 118 LYS B N 1
ATOM 3011 C CA . LYS B 1 118 ? 19.812 14.383 5.219 1 94.12 118 LYS B CA 1
ATOM 3012 C C . LYS B 1 118 ? 19.703 13 4.57 1 94.12 118 LYS B C 1
ATOM 3014 O O . LYS B 1 118 ? 18.953 12.148 5.031 1 94.12 118 LYS B O 1
ATOM 3019 N N . TRP B 1 119 ? 20.453 12.898 3.564 1 97.5 119 TRP B N 1
ATOM 3020 C CA . TRP B 1 119 ? 20.484 11.609 2.873 1 97.5 119 TRP B CA 1
ATOM 3021 C C . TRP B 1 119 ? 20.922 10.492 3.814 1 97.5 119 TRP B C 1
ATOM 3023 O O . TRP B 1 119 ? 20.328 9.414 3.832 1 97.5 119 TRP B O 1
ATOM 3033 N N . ILE B 1 120 ? 21.891 10.727 4.562 1 97.69 120 ILE B N 1
ATOM 3034 C CA . ILE B 1 120 ? 22.453 9.734 5.473 1 97.69 120 ILE B CA 1
ATOM 3035 C C . ILE B 1 120 ? 21.406 9.352 6.523 1 97.69 120 ILE B C 1
ATOM 3037 O O . ILE B 1 120 ? 21.312 8.188 6.922 1 97.69 120 ILE B O 1
ATOM 3041 N N . ILE B 1 121 ? 20.672 10.305 6.953 1 95.25 121 ILE B N 1
ATOM 3042 C CA . ILE B 1 121 ? 19.625 10.039 7.941 1 95.25 121 ILE B CA 1
ATOM 3043 C C . ILE B 1 121 ? 18.578 9.102 7.352 1 95.25 121 ILE B C 1
ATOM 3045 O O . ILE B 1 121 ? 18.203 8.109 7.977 1 95.25 121 ILE B O 1
ATOM 3049 N N . VAL B 1 122 ? 18.141 9.391 6.168 1 96.88 122 VAL B N 1
ATOM 3050 C CA . VAL B 1 122 ? 17.125 8.57 5.512 1 96.88 122 VAL B CA 1
ATOM 3051 C C . VAL B 1 122 ? 17.688 7.164 5.27 1 96.88 122 VAL B C 1
ATOM 3053 O O . VAL B 1 122 ? 17 6.168 5.52 1 96.88 122 VAL B O 1
ATOM 3056 N N . PHE B 1 123 ? 18.938 7.094 4.832 1 98.38 123 PHE B N 1
ATOM 3057 C CA . PHE B 1 123 ? 19.562 5.816 4.52 1 98.38 123 PHE B CA 1
ATOM 3058 C C . PHE B 1 123 ? 19.766 4.988 5.785 1 98.38 123 PHE B C 1
ATOM 3060 O O . PHE B 1 123 ? 19.438 3.799 5.812 1 98.38 123 PHE B O 1
ATOM 3067 N N . THR B 1 124 ? 20.266 5.617 6.801 1 97.25 124 THR B N 1
ATOM 3068 C CA . THR B 1 124 ? 20.531 4.898 8.039 1 97.25 124 THR B CA 1
ATOM 3069 C C . THR B 1 124 ? 19.234 4.402 8.672 1 97.25 124 THR B C 1
ATOM 3071 O O . THR B 1 124 ? 19.188 3.291 9.203 1 97.25 124 THR B O 1
ATOM 3074 N N . ALA B 1 125 ? 18.234 5.23 8.617 1 96.5 125 ALA B N 1
ATOM 3075 C CA . ALA B 1 125 ? 16.938 4.797 9.117 1 96.5 125 ALA B CA 1
ATOM 3076 C C . ALA B 1 125 ? 16.406 3.596 8.336 1 96.5 125 ALA B C 1
ATOM 3078 O O . ALA B 1 125 ? 15.852 2.66 8.914 1 96.5 125 ALA B O 1
ATOM 3079 N N . SER B 1 126 ? 16.578 3.621 7.035 1 98.12 126 SER B N 1
ATOM 3080 C CA . SER B 1 126 ? 16.141 2.516 6.188 1 98.12 126 SER B CA 1
ATOM 3081 C C . SER B 1 126 ? 16.922 1.239 6.5 1 98.12 126 SER B C 1
ATOM 3083 O O . SER B 1 126 ? 16.344 0.15 6.527 1 98.12 126 SER B O 1
ATOM 3085 N N . VAL B 1 127 ? 18.188 1.374 6.715 1 98.25 127 VAL B N 1
ATOM 3086 C CA . VAL B 1 127 ? 19.016 0.233 7.059 1 98.25 127 VAL B CA 1
ATOM 3087 C C . VAL B 1 127 ? 18.578 -0.35 8.398 1 98.25 127 VAL B C 1
ATOM 3089 O O . VAL B 1 127 ? 18.547 -1.57 8.57 1 98.25 127 VAL B O 1
ATOM 3092 N N . ALA B 1 128 ? 18.266 0.527 9.297 1 97.69 128 ALA B N 1
ATOM 3093 C CA . ALA B 1 128 ? 17.781 0.068 10.602 1 97.69 128 ALA B CA 1
ATOM 3094 C C . ALA B 1 128 ? 16.5 -0.734 10.461 1 97.69 128 ALA B C 1
ATOM 3096 O O . ALA B 1 128 ? 16.328 -1.763 11.117 1 97.69 128 ALA B O 1
ATOM 3097 N N . LEU B 1 129 ? 15.617 -0.302 9.609 1 97.94 129 LEU B N 1
ATOM 3098 C CA . LEU B 1 129 ? 14.375 -1.013 9.336 1 97.94 129 LEU B CA 1
ATOM 3099 C C . LEU B 1 129 ? 14.656 -2.42 8.812 1 97.94 129 LEU B C 1
ATOM 3101 O O . LEU B 1 129 ? 14.055 -3.389 9.281 1 97.94 129 LEU B O 1
ATOM 3105 N N . ILE B 1 130 ? 15.523 -2.494 7.891 1 98.69 130 ILE B N 1
ATOM 3106 C CA . ILE B 1 130 ? 15.844 -3.75 7.223 1 98.69 130 ILE B CA 1
ATOM 3107 C C . ILE B 1 130 ? 16.516 -4.703 8.203 1 98.69 130 ILE B C 1
ATOM 3109 O O . ILE B 1 130 ? 16.188 -5.891 8.25 1 98.69 130 ILE B O 1
ATOM 3113 N N . ALA B 1 131 ? 17.453 -4.16 8.93 1 98.44 131 ALA B N 1
ATOM 3114 C CA . ALA B 1 131 ? 18.172 -4.969 9.914 1 98.44 131 ALA B CA 1
ATOM 3115 C C . ALA B 1 131 ? 17.219 -5.535 10.961 1 98.44 131 ALA B C 1
ATOM 3117 O O . ALA B 1 131 ? 17.312 -6.711 11.328 1 98.44 131 ALA B O 1
ATOM 3118 N N . LEU B 1 132 ? 16.359 -4.684 11.438 1 98.19 132 LEU B N 1
ATOM 3119 C CA . LEU B 1 132 ? 15.406 -5.129 12.445 1 98.19 132 LEU B CA 1
ATOM 3120 C C . LEU B 1 132 ? 14.484 -6.207 11.883 1 98.19 132 LEU B C 1
ATOM 3122 O O . LEU B 1 132 ? 14.164 -7.18 12.57 1 98.19 132 LEU B O 1
ATOM 3126 N N . ASN B 1 133 ? 14.008 -6.016 10.688 1 98.56 133 ASN B N 1
ATOM 3127 C CA . ASN B 1 133 ? 13.219 -7.059 10.047 1 98.56 133 ASN B CA 1
ATOM 3128 C C . ASN B 1 133 ? 13.984 -8.375 9.969 1 98.56 133 ASN B C 1
ATOM 3130 O O . ASN B 1 133 ? 13.43 -9.445 10.242 1 98.56 133 ASN B O 1
ATOM 3134 N N . GLY B 1 134 ? 15.297 -8.297 9.547 1 98.38 134 GLY B N 1
ATOM 3135 C CA . GLY B 1 134 ? 16.125 -9.484 9.508 1 98.38 134 GLY B CA 1
ATOM 3136 C C . GLY B 1 134 ? 16.234 -10.188 10.844 1 98.38 134 GLY B C 1
ATOM 3137 O O . GLY B 1 134 ? 16.141 -11.414 10.914 1 98.38 134 GLY B O 1
ATOM 3138 N N . VAL B 1 135 ? 16.391 -9.43 11.891 1 98.19 135 VAL B N 1
ATOM 3139 C CA . VAL B 1 135 ? 16.484 -9.992 13.234 1 98.19 135 VAL B CA 1
ATOM 3140 C C . VAL B 1 135 ? 15.18 -10.719 13.57 1 98.19 135 VAL B C 1
ATOM 3142 O O . VAL B 1 135 ? 15.203 -11.828 14.102 1 98.19 135 VAL B O 1
ATOM 3145 N N . PHE B 1 136 ? 14.07 -10.141 13.258 1 98.38 136 PHE B N 1
ATOM 3146 C CA . PHE B 1 136 ? 12.781 -10.75 13.578 1 98.38 136 PHE B CA 1
ATOM 3147 C C . PHE B 1 136 ? 12.562 -12.016 12.758 1 98.38 136 PHE B C 1
ATOM 3149 O O . PHE B 1 136 ? 11.953 -12.977 13.242 1 98.38 136 PHE B O 1
ATOM 3156 N N . VAL B 1 137 ? 13.031 -12 11.523 1 98.44 137 VAL B N 1
ATOM 3157 C CA . VAL B 1 137 ? 12.914 -13.195 10.695 1 98.44 137 VAL B CA 1
ATOM 3158 C C . VAL B 1 137 ? 13.703 -14.344 11.32 1 98.44 137 VAL B C 1
ATOM 3160 O O . VAL B 1 137 ? 13.25 -15.484 11.336 1 98.44 137 VAL B O 1
ATOM 3163 N N . ILE B 1 138 ? 14.891 -14.008 11.828 1 98.19 138 ILE B N 1
ATOM 3164 C CA . ILE B 1 138 ? 15.711 -15.016 12.484 1 98.19 138 ILE B CA 1
ATOM 3165 C C . ILE B 1 138 ? 14.992 -15.547 13.719 1 98.19 138 ILE B C 1
ATOM 3167 O O . ILE B 1 138 ? 14.961 -16.75 13.961 1 98.19 138 ILE B O 1
ATOM 3171 N N . LEU B 1 139 ? 14.406 -14.672 14.5 1 98.06 139 LEU B N 1
ATOM 3172 C CA . LEU B 1 139 ? 13.703 -15.078 15.711 1 98.06 139 LEU B CA 1
ATOM 3173 C C . LEU B 1 139 ? 12.5 -15.953 15.375 1 98.06 139 LEU B C 1
ATOM 3175 O O . LEU B 1 139 ? 12.242 -16.953 16.062 1 98.06 139 LEU B O 1
ATOM 3179 N N . ILE B 1 140 ? 11.82 -15.625 14.359 1 98.25 140 ILE B N 1
ATOM 3180 C CA . ILE B 1 140 ? 10.648 -16.375 13.961 1 98.25 140 ILE B CA 1
ATOM 3181 C C . ILE B 1 140 ? 11.07 -17.734 13.414 1 98.25 140 ILE B C 1
ATOM 3183 O O . ILE B 1 140 ? 10.422 -18.75 13.672 1 98.25 140 ILE B O 1
ATOM 3187 N N . LYS B 1 141 ? 12.148 -17.734 12.617 1 98 141 LYS B N 1
ATOM 3188 C CA . LYS B 1 141 ? 12.727 -19 12.164 1 98 141 LYS B CA 1
ATOM 3189 C C . LYS B 1 141 ? 12.992 -19.938 13.336 1 98 141 LYS B C 1
ATOM 3191 O O . LYS B 1 141 ? 12.641 -21.125 13.281 1 98 141 LYS B O 1
ATOM 3196 N N . LYS B 1 142 ? 13.602 -19.469 14.359 1 97.44 142 LYS B N 1
ATOM 3197 C CA . LYS B 1 142 ? 13.938 -20.266 15.539 1 97.44 142 LYS B CA 1
ATOM 3198 C C . LYS B 1 142 ? 12.672 -20.719 16.266 1 97.44 142 LYS B C 1
ATOM 3200 O O . LYS B 1 142 ? 12.578 -21.859 16.719 1 97.44 142 LYS B O 1
ATOM 3205 N N . PHE B 1 143 ? 11.773 -19.859 16.391 1 97.88 143 PHE B N 1
ATOM 3206 C CA . PHE B 1 143 ? 10.539 -20.141 17.109 1 97.88 143 PHE B CA 1
ATOM 3207 C C . PHE B 1 143 ? 9.781 -21.297 16.453 1 97.88 143 PHE B C 1
ATOM 3209 O O . PHE B 1 143 ? 9.273 -22.188 17.156 1 97.88 143 PHE B O 1
ATOM 3216 N N . PHE B 1 144 ? 9.711 -21.328 15.164 1 97.62 144 PHE B N 1
ATOM 3217 C CA . PHE B 1 144 ? 8.922 -22.312 14.461 1 97.62 144 PHE B CA 1
ATOM 3218 C C . PHE B 1 144 ? 9.766 -23.531 14.102 1 97.62 144 PHE B C 1
ATOM 3220 O O . PHE B 1 144 ? 9.266 -24.5 13.531 1 97.62 144 PHE B O 1
ATOM 3227 N N . GLY B 1 145 ? 11.047 -23.438 14.383 1 96.5 145 GLY B N 1
ATOM 3228 C CA . GLY B 1 145 ? 11.938 -24.547 14.125 1 96.5 145 GLY B CA 1
ATOM 3229 C C . GLY B 1 145 ? 12.188 -24.797 12.648 1 96.5 145 GLY B C 1
ATOM 3230 O O . GLY B 1 145 ? 12.25 -25.938 12.203 1 96.5 145 GLY B O 1
ATOM 3231 N N . ILE B 1 146 ? 12.234 -23.734 11.898 1 96.38 146 ILE B N 1
ATOM 3232 C CA . ILE B 1 146 ? 12.453 -23.859 10.461 1 96.38 146 ILE B CA 1
ATOM 3233 C C . ILE B 1 146 ? 13.93 -24.125 10.188 1 96.38 146 ILE B C 1
ATOM 3235 O O . ILE B 1 146 ? 14.789 -23.344 10.586 1 96.38 146 ILE B O 1
ATOM 3239 N N . GLU B 1 147 ? 14.219 -25.109 9.492 1 91.94 147 GLU B N 1
ATOM 3240 C CA . GLU B 1 147 ? 15.586 -25.516 9.203 1 91.94 147 GLU B CA 1
ATOM 3241 C C . GLU B 1 147 ? 16.188 -24.656 8.094 1 91.94 147 GLU B C 1
ATOM 3243 O O . GLU B 1 147 ? 15.469 -24.094 7.266 1 91.94 147 GLU B O 1
ATOM 3248 N N . GLY B 1 148 ? 17.516 -24.453 8.133 1 89.5 148 GLY B N 1
ATOM 3249 C CA . GLY B 1 148 ? 18.219 -23.719 7.098 1 89.5 148 GLY B CA 1
ATOM 3250 C C . GLY B 1 148 ? 19.297 -22.812 7.641 1 89.5 148 GLY B C 1
ATOM 3251 O O . GLY B 1 148 ? 19.391 -22.594 8.852 1 89.5 148 GLY B O 1
ATOM 3252 N N . ASN B 1 149 ? 20.094 -22.359 6.738 1 89.25 149 ASN B N 1
ATOM 3253 C CA . ASN B 1 149 ? 21.219 -21.516 7.078 1 89.25 149 ASN B CA 1
ATOM 3254 C C . ASN B 1 149 ? 20.812 -20.062 7.246 1 89.25 149 ASN B C 1
ATOM 3256 O O . ASN B 1 149 ? 20.344 -19.422 6.297 1 89.25 149 ASN B O 1
ATOM 3260 N N . SER B 1 150 ? 21.031 -19.531 8.359 1 91.44 150 SER B N 1
ATOM 3261 C CA . SER B 1 150 ? 20.703 -18.141 8.641 1 91.44 150 SER B CA 1
ATOM 3262 C C . SER B 1 150 ? 21.562 -17.188 7.809 1 91.44 150 SER B C 1
ATOM 3264 O O . SER B 1 150 ? 21.234 -16 7.688 1 91.44 150 SER B O 1
ATOM 3266 N N . ALA B 1 151 ? 22.547 -17.734 7.184 1 94.06 151 ALA B N 1
ATOM 3267 C CA . ALA B 1 151 ? 23.375 -16.922 6.305 1 94.06 151 ALA B CA 1
ATOM 3268 C C . ALA B 1 151 ? 22.562 -16.359 5.141 1 94.06 151 ALA B C 1
ATOM 3270 O O . ALA B 1 151 ? 22.859 -15.273 4.637 1 94.06 151 ALA B O 1
ATOM 3271 N N . LEU B 1 152 ? 21.562 -17.062 4.816 1 96 152 LEU B N 1
ATOM 3272 C CA . LEU B 1 152 ? 20.703 -16.609 3.73 1 96 152 LEU B CA 1
ATOM 3273 C C . LEU B 1 152 ? 19.938 -15.359 4.137 1 96 152 LEU B C 1
ATOM 3275 O O . LEU B 1 152 ? 19.688 -14.477 3.311 1 96 152 LEU B O 1
ATOM 3279 N N . ILE B 1 153 ? 19.531 -15.305 5.398 1 97.88 153 ILE B N 1
ATOM 3280 C CA . ILE B 1 153 ? 18.828 -14.133 5.895 1 97.88 153 ILE B CA 1
ATOM 3281 C C . ILE B 1 153 ? 19.75 -12.914 5.871 1 97.88 153 ILE B C 1
ATOM 3283 O O . ILE B 1 153 ? 19.328 -11.805 5.543 1 97.88 153 ILE B O 1
ATOM 3287 N N . PHE B 1 154 ? 21.016 -13.133 6.195 1 97.5 154 PHE B N 1
ATOM 3288 C CA . PHE B 1 154 ? 21.984 -12.055 6.137 1 97.5 154 PHE B CA 1
ATOM 3289 C C . PHE B 1 154 ? 22.172 -11.57 4.707 1 97.5 154 PHE B C 1
ATOM 3291 O O . PHE B 1 154 ? 22.25 -10.367 4.457 1 97.5 154 PHE B O 1
ATOM 3298 N N . LYS B 1 155 ? 22.266 -12.531 3.824 1 97.62 155 LYS B N 1
ATOM 3299 C CA . LYS B 1 155 ? 22.375 -12.172 2.412 1 97.62 155 LYS B CA 1
ATOM 3300 C C . LYS B 1 155 ? 21.156 -11.383 1.956 1 97.62 155 LYS B C 1
ATOM 3302 O O . LYS B 1 155 ? 21.281 -10.391 1.231 1 97.62 155 LYS B O 1
ATOM 3307 N N . TYR B 1 156 ? 20.016 -11.867 2.365 1 98.38 156 TYR B N 1
ATOM 3308 C CA . TYR B 1 156 ? 18.75 -11.188 2.078 1 98.38 156 TYR B CA 1
ATOM 3309 C C . TYR B 1 156 ? 18.781 -9.75 2.562 1 98.38 156 TYR B C 1
ATOM 3311 O O . TYR B 1 156 ? 18.406 -8.828 1.827 1 98.38 156 TYR B O 1
ATOM 3319 N N . VAL B 1 157 ? 19.266 -9.508 3.715 1 98.62 157 VAL B N 1
ATOM 3320 C CA . VAL B 1 157 ? 19.359 -8.188 4.324 1 98.62 157 VAL B CA 1
ATOM 3321 C C . VAL B 1 157 ? 20.297 -7.305 3.502 1 98.62 157 VAL B C 1
ATOM 3323 O O . VAL B 1 157 ? 19.953 -6.164 3.186 1 98.62 157 VAL B O 1
ATOM 3326 N N . LEU B 1 158 ? 21.406 -7.805 3.1 1 98.62 158 LEU B N 1
ATOM 3327 C CA . LEU B 1 158 ? 22.391 -7.043 2.344 1 98.62 158 LEU B CA 1
ATOM 3328 C C . LEU B 1 158 ? 21.844 -6.676 0.964 1 98.62 158 LEU B C 1
ATOM 3330 O O . LEU B 1 158 ? 22.062 -5.559 0.488 1 98.62 158 LEU B O 1
ATOM 3334 N N . LEU B 1 159 ? 21.219 -7.652 0.391 1 98.75 159 LEU B N 1
ATOM 3335 C CA . LEU B 1 159 ? 20.625 -7.402 -0.922 1 98.75 159 LEU B CA 1
ATOM 3336 C C . LEU B 1 159 ? 19.562 -6.309 -0.846 1 98.75 159 LEU B C 1
ATOM 3338 O O . LEU B 1 159 ? 19.5 -5.438 -1.717 1 98.75 159 LEU B O 1
ATOM 3342 N N . GLU B 1 160 ? 18.812 -6.285 0.208 1 98.69 160 GLU B N 1
ATOM 3343 C CA . GLU B 1 160 ? 17.781 -5.273 0.403 1 98.69 160 GLU B CA 1
ATOM 3344 C C . GLU B 1 160 ? 18.391 -3.895 0.626 1 98.69 160 GLU B C 1
ATOM 3346 O O . GLU B 1 160 ? 17.859 -2.887 0.156 1 98.69 160 GLU B O 1
ATOM 3351 N N . ILE B 1 161 ? 19.469 -3.881 1.369 1 98.88 161 ILE B N 1
ATOM 3352 C CA . ILE B 1 161 ? 20.141 -2.615 1.65 1 98.88 161 ILE B CA 1
ATOM 3353 C C . ILE B 1 161 ? 20.656 -1.999 0.349 1 98.88 161 ILE B C 1
ATOM 3355 O O . ILE B 1 161 ? 20.484 -0.798 0.119 1 98.88 161 ILE B O 1
ATOM 3359 N N . ALA B 1 162 ? 21.172 -2.82 -0.486 1 98.75 162 ALA B N 1
ATOM 3360 C CA . ALA B 1 162 ? 21.625 -2.33 -1.781 1 98.75 162 ALA B CA 1
ATOM 3361 C C . ALA B 1 162 ? 20.453 -1.869 -2.645 1 98.75 162 ALA B C 1
ATOM 3363 O O . ALA B 1 162 ? 20.516 -0.803 -3.262 1 98.75 162 ALA B O 1
ATOM 3364 N N . ALA B 1 163 ? 19.453 -2.637 -2.629 1 98.69 163 ALA B N 1
ATOM 3365 C CA . ALA B 1 163 ? 18.297 -2.342 -3.473 1 98.69 163 ALA B CA 1
ATOM 3366 C C . ALA B 1 163 ? 17.594 -1.061 -3.021 1 98.69 163 ALA B C 1
ATOM 3368 O O . ALA B 1 163 ? 17.203 -0.24 -3.852 1 98.69 163 ALA B O 1
ATOM 3369 N N . VAL B 1 164 ? 17.531 -0.847 -1.729 1 98.75 164 VAL B N 1
ATOM 3370 C CA . VAL B 1 164 ? 16.734 0.258 -1.197 1 98.75 164 VAL B CA 1
ATOM 3371 C C . VAL B 1 164 ? 17.484 1.574 -1.403 1 98.75 164 VAL B C 1
ATOM 3373 O O . VAL B 1 164 ? 16.875 2.65 -1.348 1 98.75 164 VAL B O 1
ATOM 3376 N N . SER B 1 165 ? 18.766 1.495 -1.716 1 98.81 165 SER B N 1
ATOM 3377 C CA . SER B 1 165 ? 19.562 2.701 -1.923 1 98.81 165 SER B CA 1
ATOM 3378 C C . SER B 1 165 ? 18.984 3.555 -3.051 1 98.81 165 SER B C 1
ATOM 3380 O O . SER B 1 165 ? 19.016 4.785 -2.98 1 98.81 165 SER B O 1
ATOM 3382 N N . GLY B 1 166 ? 18.484 2.896 -4.035 1 98.75 166 GLY B N 1
ATOM 3383 C CA . GLY B 1 166 ? 17.844 3.629 -5.121 1 98.75 166 GLY B CA 1
ATOM 3384 C C . GLY B 1 166 ? 16.609 4.395 -4.684 1 98.75 166 GLY B C 1
ATOM 3385 O O . GLY B 1 166 ? 16.422 5.551 -5.066 1 98.75 166 GLY B O 1
ATOM 3386 N N . VAL B 1 167 ? 15.797 3.775 -3.893 1 98.81 167 VAL B N 1
ATOM 3387 C CA . VAL B 1 167 ? 14.586 4.41 -3.396 1 98.81 167 VAL B CA 1
ATOM 3388 C C . VAL B 1 167 ? 14.945 5.594 -2.502 1 98.81 167 VAL B C 1
ATOM 3390 O O . VAL B 1 167 ? 14.352 6.672 -2.617 1 98.81 167 VAL B O 1
ATOM 3393 N N . VAL B 1 168 ? 15.898 5.387 -1.654 1 98.88 168 VAL B N 1
ATOM 3394 C CA . VAL B 1 168 ? 16.344 6.426 -0.726 1 98.88 168 VAL B CA 1
ATOM 3395 C C . VAL B 1 168 ? 16.797 7.66 -1.503 1 98.88 168 VAL B C 1
ATOM 3397 O O . VAL B 1 168 ? 16.344 8.773 -1.224 1 98.88 168 VAL B O 1
ATOM 3400 N N . SER B 1 169 ? 17.609 7.434 -2.49 1 98.88 169 SER B N 1
ATOM 3401 C CA . SER B 1 169 ? 18.188 8.547 -3.234 1 98.88 169 SER B CA 1
ATOM 3402 C C . SER B 1 169 ? 17.125 9.242 -4.094 1 98.88 169 SER B C 1
ATOM 3404 O O . SER B 1 169 ? 17.094 10.469 -4.172 1 98.88 169 SER B O 1
ATOM 3406 N N . PHE B 1 170 ? 16.344 8.484 -4.672 1 98.75 170 PHE B N 1
ATOM 3407 C CA . PHE B 1 170 ? 15.305 9.07 -5.516 1 98.75 170 PHE B CA 1
ATOM 3408 C C . PHE B 1 170 ? 14.32 9.883 -4.688 1 98.75 170 PHE B C 1
ATOM 3410 O O . PHE B 1 170 ? 14 11.016 -5.031 1 98.75 170 PHE B O 1
ATOM 3417 N N . GLN B 1 171 ? 13.883 9.281 -3.645 1 98.62 171 GLN B N 1
ATOM 3418 C CA . GLN B 1 171 ? 12.883 9.953 -2.812 1 98.62 171 GLN B CA 1
ATOM 3419 C C . GLN B 1 171 ? 13.477 11.188 -2.137 1 98.62 171 GLN B C 1
ATOM 3421 O O . GLN B 1 171 ? 12.789 12.195 -1.973 1 98.62 171 GLN B O 1
ATOM 3426 N N . GLN B 1 172 ? 14.719 11.047 -1.692 1 97.94 172 GLN B N 1
ATOM 3427 C CA . GLN B 1 172 ? 15.375 12.219 -1.113 1 97.94 172 GLN B CA 1
ATOM 3428 C C . GLN B 1 172 ? 15.461 13.352 -2.125 1 97.94 172 GLN B C 1
ATOM 3430 O O . GLN B 1 172 ? 15.242 14.516 -1.778 1 97.94 172 GLN B O 1
ATOM 3435 N N . PHE B 1 173 ? 15.766 13.031 -3.334 1 97.75 173 PHE B N 1
ATOM 3436 C CA . PHE B 1 173 ? 15.859 14.023 -4.395 1 97.75 173 PHE B CA 1
ATOM 3437 C C . PHE B 1 173 ? 14.516 14.695 -4.629 1 97.75 173 PHE B C 1
ATOM 3439 O O . PHE B 1 173 ? 14.414 15.922 -4.609 1 97.75 173 PHE B O 1
ATOM 3446 N N . ILE B 1 174 ? 13.516 13.883 -4.73 1 97.19 174 ILE B N 1
ATOM 3447 C CA . ILE B 1 174 ? 12.18 14.406 -5.023 1 97.19 174 ILE B CA 1
ATOM 3448 C C . ILE B 1 174 ? 11.695 15.25 -3.85 1 97.19 174 ILE B C 1
ATOM 3450 O O . ILE B 1 174 ? 11.078 16.297 -4.051 1 97.19 174 ILE B O 1
ATOM 3454 N N . SER B 1 175 ? 11.906 14.82 -2.662 1 94.94 175 SER B N 1
ATOM 3455 C CA . SER B 1 175 ? 11.438 15.508 -1.463 1 94.94 175 SER B CA 1
ATOM 3456 C C . SER B 1 175 ? 12.156 16.844 -1.271 1 94.94 175 SER B C 1
ATOM 3458 O O . SER B 1 175 ? 11.578 17.781 -0.733 1 94.94 175 SER B O 1
ATOM 3460 N N . CYS B 1 176 ? 13.359 16.859 -1.731 1 91.19 176 CYS B N 1
ATOM 3461 C CA . CYS B 1 176 ? 14.117 18.094 -1.63 1 91.19 176 CYS B CA 1
ATOM 3462 C C . CYS B 1 176 ? 13.773 19.047 -2.771 1 91.19 176 CYS B C 1
ATOM 3464 O O . CYS B 1 176 ? 13.703 20.25 -2.576 1 91.19 176 CYS B O 1
ATOM 3466 N N . TYR B 1 177 ? 13.523 18.484 -3.838 1 92.25 177 TYR B N 1
ATOM 3467 C CA . TYR B 1 177 ? 13.344 19.266 -5.055 1 92.25 177 TYR B CA 1
ATOM 3468 C C . TYR B 1 177 ? 11.945 19.891 -5.102 1 92.25 177 TYR B C 1
ATOM 3470 O O . TYR B 1 177 ? 11.781 21.031 -5.527 1 92.25 177 TYR B O 1
ATOM 3478 N N . ILE B 1 178 ? 11.031 19.125 -4.719 1 93.06 178 ILE B N 1
ATOM 3479 C CA . ILE B 1 178 ? 9.648 19.578 -4.809 1 93.06 178 ILE B CA 1
ATOM 3480 C C . ILE B 1 178 ? 9.242 20.266 -3.508 1 93.06 178 ILE B C 1
ATOM 3482 O O . ILE B 1 178 ? 9.32 19.672 -2.432 1 93.06 178 ILE B O 1
ATOM 3486 N N . LYS B 1 179 ? 8.734 21.453 -3.582 1 88.38 179 LYS B N 1
ATOM 3487 C CA . LYS B 1 179 ? 8.391 22.281 -2.426 1 88.38 179 LYS B CA 1
ATOM 3488 C C . LYS B 1 179 ? 7.199 21.703 -1.669 1 88.38 179 LYS B C 1
ATOM 3490 O O . LYS B 1 179 ? 7.191 21.688 -0.437 1 88.38 179 LYS B O 1
ATOM 3495 N N . ASN B 1 180 ? 6.273 21.234 -2.457 1 89.88 180 ASN B N 1
ATOM 3496 C CA . ASN B 1 180 ? 5.113 20.609 -1.833 1 89.88 180 ASN B CA 1
ATOM 3497 C C . ASN B 1 180 ? 5.426 19.172 -1.386 1 89.88 180 ASN B C 1
ATOM 3499 O O . ASN B 1 180 ? 5.5 18.266 -2.211 1 89.88 180 ASN B O 1
ATOM 3503 N N . SER B 1 181 ? 5.598 19.031 -0.064 1 90 181 SER B N 1
ATOM 3504 C CA . SER B 1 181 ? 6.016 17.75 0.49 1 90 181 SER B CA 1
ATOM 3505 C C . SER B 1 181 ? 4.973 16.656 0.225 1 90 181 SER B C 1
ATOM 3507 O O . SER B 1 181 ? 5.312 15.484 0.085 1 90 181 SER B O 1
ATOM 3509 N N . LEU B 1 182 ? 3.725 17.078 0.117 1 88.19 182 LEU B N 1
ATOM 3510 C CA . LEU B 1 182 ? 2.666 16.109 -0.155 1 88.19 182 LEU B CA 1
ATOM 3511 C C . LEU B 1 182 ? 2.777 15.57 -1.576 1 88.19 182 LEU B C 1
ATOM 3513 O O . LEU B 1 182 ? 2.541 14.383 -1.812 1 88.19 182 LEU B O 1
ATOM 3517 N N . VAL B 1 183 ? 3.102 16.406 -2.467 1 92.94 183 VAL B N 1
ATOM 3518 C CA . VAL B 1 183 ? 3.287 16 -3.855 1 92.94 183 VAL B CA 1
ATOM 3519 C C . VAL B 1 183 ? 4.488 15.07 -3.963 1 92.94 183 VAL B C 1
ATOM 3521 O O . VAL B 1 183 ? 4.426 14.039 -4.645 1 92.94 183 VAL B O 1
ATOM 3524 N N . ALA B 1 184 ? 5.543 15.422 -3.264 1 95.44 184 ALA B N 1
ATOM 3525 C CA . ALA B 1 184 ? 6.73 14.57 -3.25 1 95.44 184 ALA B CA 1
ATOM 3526 C C . ALA B 1 184 ? 6.406 13.195 -2.689 1 95.44 184 ALA B C 1
ATOM 3528 O O . ALA B 1 184 ? 6.824 12.172 -3.248 1 95.44 184 ALA B O 1
ATOM 3529 N N . ALA B 1 185 ? 5.645 13.188 -1.636 1 95.19 185 ALA B N 1
ATOM 3530 C CA . ALA B 1 185 ? 5.254 11.922 -1.022 1 95.19 185 ALA B CA 1
ATOM 3531 C C . ALA B 1 185 ? 4.355 11.109 -1.953 1 95.19 185 ALA B C 1
ATOM 3533 O O . ALA B 1 185 ? 4.469 9.891 -2.029 1 95.19 185 ALA B O 1
ATOM 3534 N N . ALA B 1 186 ? 3.496 11.789 -2.691 1 94.12 186 ALA B N 1
ATOM 3535 C CA . ALA B 1 186 ? 2.582 11.125 -3.619 1 94.12 186 ALA B CA 1
ATOM 3536 C C . ALA B 1 186 ? 3.348 10.445 -4.75 1 94.12 186 ALA B C 1
ATOM 3538 O O . ALA B 1 186 ? 2.967 9.367 -5.203 1 94.12 186 ALA B O 1
ATOM 3539 N N . ILE B 1 187 ? 4.379 11.031 -5.156 1 96.94 187 ILE B N 1
ATOM 3540 C CA . ILE B 1 187 ? 5.207 10.445 -6.207 1 96.94 187 ILE B C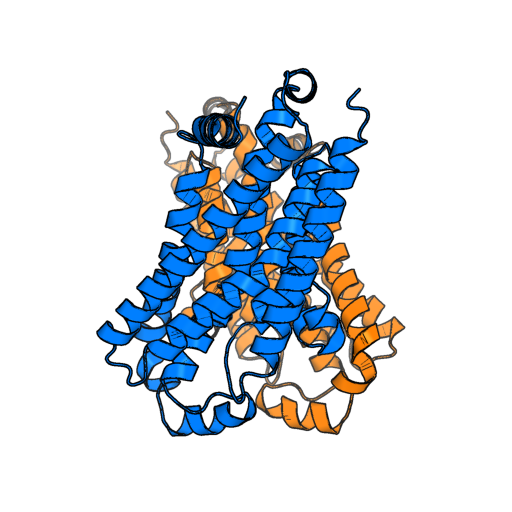A 1
ATOM 3541 C C . ILE B 1 187 ? 5.855 9.164 -5.691 1 96.94 187 ILE B C 1
ATOM 3543 O O . ILE B 1 187 ? 5.879 8.148 -6.391 1 96.94 187 ILE B O 1
ATOM 3547 N N . GLY B 1 188 ? 6.391 9.227 -4.461 1 97.81 188 GLY B N 1
ATOM 3548 C CA . GLY B 1 188 ? 6.938 8.023 -3.855 1 97.81 188 GLY B CA 1
ATOM 3549 C C . GLY B 1 188 ? 5.91 6.922 -3.676 1 97.81 188 GLY B C 1
ATOM 3550 O O . GLY B 1 188 ? 6.199 5.75 -3.924 1 97.81 188 GLY B O 1
ATOM 3551 N N . PHE B 1 189 ? 4.742 7.312 -3.285 1 96.38 189 PHE B N 1
ATOM 3552 C CA . PHE B 1 189 ? 3.645 6.371 -3.115 1 96.38 189 PHE B CA 1
ATOM 3553 C C . PHE B 1 189 ? 3.287 5.711 -4.441 1 96.38 189 PHE B C 1
ATOM 3555 O O . PHE B 1 189 ? 3.137 4.492 -4.516 1 96.38 189 PHE B O 1
ATOM 3562 N N . ALA B 1 190 ? 3.154 6.52 -5.457 1 96.06 190 ALA B N 1
ATOM 3563 C CA . ALA B 1 190 ? 2.842 6.004 -6.789 1 96.06 190 ALA B CA 1
ATOM 3564 C C . ALA B 1 190 ? 3.924 5.043 -7.277 1 96.06 190 ALA B C 1
ATOM 3566 O O . ALA B 1 190 ? 3.619 3.996 -7.852 1 96.06 190 ALA B O 1
ATOM 3567 N N . GLY B 1 191 ? 5.16 5.391 -7.051 1 96.69 191 GLY B N 1
ATOM 3568 C CA . GLY B 1 191 ? 6.258 4.508 -7.406 1 96.69 191 GLY B CA 1
ATOM 3569 C C . GLY B 1 191 ? 6.211 3.176 -6.68 1 96.69 191 GLY B C 1
ATOM 3570 O O . GLY B 1 191 ? 6.496 2.131 -7.266 1 96.69 191 GLY B O 1
ATOM 3571 N N . THR B 1 192 ? 5.812 3.242 -5.41 1 97.38 192 THR B N 1
ATOM 3572 C CA . THR B 1 192 ? 5.73 2.037 -4.59 1 97.38 192 THR B CA 1
ATOM 3573 C C . THR B 1 192 ? 4.629 1.113 -5.098 1 97.38 192 THR B C 1
ATOM 3575 O O . THR B 1 192 ? 4.855 -0.082 -5.297 1 97.38 192 THR B O 1
ATOM 3578 N N . ILE B 1 193 ? 3.492 1.671 -5.406 1 95.5 193 ILE B N 1
ATOM 3579 C CA . ILE B 1 193 ? 2.355 0.875 -5.855 1 95.5 193 ILE B CA 1
ATOM 3580 C C . ILE B 1 193 ? 2.637 0.317 -7.25 1 95.5 193 ILE B C 1
ATOM 3582 O O . ILE B 1 193 ? 2.389 -0.862 -7.512 1 95.5 193 ILE B O 1
ATOM 3586 N N . GLY B 1 194 ? 3.191 1.092 -8.062 1 94.69 194 GLY B N 1
ATOM 3587 C CA . GLY B 1 194 ? 3.498 0.668 -9.414 1 94.69 194 GLY B CA 1
ATOM 3588 C C . GLY B 1 194 ? 4.641 -0.327 -9.484 1 94.69 194 GLY B C 1
ATOM 3589 O O . GLY B 1 194 ? 4.809 -1.019 -10.492 1 94.69 194 GLY B O 1
ATOM 3590 N N . SER B 1 195 ? 5.34 -0.415 -8.359 1 94.19 195 SER B N 1
ATOM 3591 C CA . SER B 1 195 ? 6.539 -1.244 -8.383 1 94.19 195 SER B CA 1
ATOM 3592 C C . SER B 1 195 ? 6.191 -2.719 -8.555 1 94.19 195 SER B C 1
ATOM 3594 O O . SER B 1 195 ? 6.961 -3.479 -9.148 1 94.19 195 SER B O 1
ATOM 3596 N N . TYR B 1 196 ? 5.059 -3.139 -8.055 1 92.75 196 TYR B N 1
ATOM 3597 C CA . TYR B 1 196 ? 4.684 -4.543 -8.148 1 92.75 196 TYR B CA 1
ATOM 3598 C C . TYR B 1 196 ? 4.531 -4.969 -9.609 1 92.75 196 TYR B C 1
ATOM 3600 O O . TYR B 1 196 ? 5.078 -5.996 -10.016 1 92.75 196 TYR B O 1
ATOM 3608 N N . MET B 1 197 ? 3.842 -4.137 -10.344 1 91.31 197 MET B N 1
ATOM 3609 C CA . MET B 1 197 ? 3.621 -4.445 -11.75 1 91.31 197 MET B CA 1
ATOM 3610 C C . MET B 1 197 ? 4.922 -4.34 -12.539 1 91.31 197 MET B C 1
ATOM 3612 O O . MET B 1 197 ? 5.215 -5.195 -13.383 1 91.31 197 MET B O 1
ATOM 3616 N N . LEU B 1 198 ? 5.723 -3.412 -12.242 1 91.5 198 LEU B N 1
ATOM 3617 C CA . LEU B 1 198 ? 6.957 -3.188 -12.984 1 91.5 198 LEU B CA 1
ATOM 3618 C C . LEU B 1 198 ? 7.977 -4.281 -12.688 1 91.5 198 LEU B C 1
ATOM 3620 O O . LEU B 1 198 ? 8.781 -4.641 -13.555 1 91.5 198 LEU B O 1
ATOM 3624 N N . ALA B 1 199 ? 7.914 -4.805 -11.531 1 93.12 199 ALA B N 1
ATOM 3625 C CA . ALA B 1 199 ? 8.859 -5.832 -11.102 1 93.12 199 ALA B CA 1
ATOM 3626 C C . ALA B 1 199 ? 8.688 -7.109 -11.914 1 93.12 199 ALA B C 1
ATOM 3628 O O . ALA B 1 199 ? 9.578 -7.965 -11.93 1 93.12 199 ALA B O 1
ATOM 3629 N N . GLN B 1 200 ? 7.555 -7.215 -12.523 1 87.69 200 GLN B N 1
ATOM 3630 C CA . GLN B 1 200 ? 7.281 -8.422 -13.297 1 87.69 200 GLN B CA 1
ATOM 3631 C C . GLN B 1 200 ? 8.062 -8.422 -14.609 1 87.69 200 GLN B C 1
ATOM 3633 O O . GLN B 1 200 ? 8.164 -9.453 -15.273 1 87.69 200 GLN B O 1
ATOM 3638 N N . SER B 1 201 ? 8.594 -7.25 -15 1 84.31 201 SER B N 1
ATOM 3639 C CA . SER B 1 201 ? 9.469 -7.137 -16.156 1 84.31 201 SER B CA 1
ATOM 3640 C C . SER B 1 201 ? 10.938 -7.188 -15.75 1 84.31 201 SER B C 1
ATOM 3642 O O . SER B 1 201 ? 11.344 -6.531 -14.789 1 84.31 201 SER B O 1
ATOM 3644 N N . LYS B 1 202 ? 11.695 -7.949 -16.516 1 79.81 202 LYS B N 1
ATOM 3645 C CA . LYS B 1 202 ? 13.109 -8.07 -16.188 1 79.81 202 LYS B CA 1
ATOM 3646 C C . LYS B 1 202 ? 13.828 -6.734 -16.359 1 79.81 202 LYS B C 1
ATOM 3648 O O . LYS B 1 202 ? 14.625 -6.34 -15.5 1 79.81 202 LYS B O 1
ATOM 3653 N N . ILE B 1 203 ? 13.477 -6.066 -17.344 1 82.5 203 ILE B N 1
ATOM 3654 C CA . ILE B 1 203 ? 14.172 -4.82 -17.641 1 82.5 203 ILE B CA 1
ATOM 3655 C C . ILE B 1 203 ? 13.617 -3.697 -16.766 1 82.5 203 ILE B C 1
ATOM 3657 O O . ILE B 1 203 ? 14.344 -3.084 -15.992 1 82.5 203 ILE B O 1
ATOM 3661 N N . LEU B 1 204 ? 12.336 -3.545 -16.797 1 85.94 204 LEU B N 1
ATOM 3662 C CA . LEU B 1 204 ? 11.734 -2.418 -16.094 1 85.94 204 LEU B CA 1
ATOM 3663 C C . LEU B 1 204 ? 11.797 -2.621 -14.586 1 85.94 204 LEU B C 1
ATOM 3665 O O . LEU B 1 204 ? 11.844 -1.651 -13.828 1 85.94 204 LEU B O 1
ATOM 3669 N N . GLY B 1 205 ? 11.836 -3.875 -14.25 1 91.19 205 GLY B N 1
ATOM 3670 C CA . GLY B 1 205 ? 11.922 -4.184 -12.828 1 91.19 205 GLY B CA 1
ATOM 3671 C C . GLY B 1 205 ? 13.242 -3.775 -12.203 1 91.19 205 GLY B C 1
ATOM 3672 O O . GLY B 1 205 ? 13.305 -3.492 -11.008 1 91.19 205 GLY B O 1
ATOM 3673 N N . ASN B 1 206 ? 14.266 -3.656 -13.031 1 90.5 206 ASN B N 1
ATOM 3674 C CA . ASN B 1 206 ? 15.578 -3.324 -12.484 1 90.5 206 ASN B CA 1
ATOM 3675 C C . ASN B 1 206 ? 15.906 -1.847 -12.68 1 90.5 206 ASN B C 1
ATOM 3677 O O . ASN B 1 206 ? 16.797 -1.313 -12.023 1 90.5 206 ASN B O 1
ATOM 3681 N N . ILE B 1 207 ? 15.141 -1.237 -13.422 1 90.94 207 ILE B N 1
ATOM 3682 C CA . ILE B 1 207 ? 15.398 0.175 -13.688 1 90.94 207 ILE B CA 1
ATOM 3683 C C . ILE B 1 207 ? 14.648 1.032 -12.672 1 90.94 207 ILE B C 1
ATOM 3685 O O . ILE B 1 207 ? 15.148 2.068 -12.227 1 90.94 207 ILE B O 1
ATOM 3689 N N . ASN B 1 208 ? 13.469 0.6 -12.352 1 94.5 208 ASN B N 1
ATOM 3690 C CA . ASN B 1 208 ? 12.688 1.311 -11.344 1 94.5 208 ASN B CA 1
ATOM 3691 C C . ASN B 1 208 ? 13.195 1.033 -9.938 1 94.5 208 ASN B C 1
ATOM 3693 O O . ASN B 1 208 ? 13.172 -0.11 -9.477 1 94.5 208 ASN B O 1
ATOM 3697 N N . PRO B 1 209 ? 13.586 2.084 -9.258 1 97.38 209 PRO B N 1
ATOM 3698 C CA . PRO B 1 209 ? 14.188 1.864 -7.941 1 97.38 209 PRO B CA 1
ATOM 3699 C C . PRO B 1 209 ? 13.242 1.15 -6.973 1 97.38 209 PRO B C 1
ATOM 3701 O O . PRO B 1 209 ? 13.688 0.319 -6.176 1 97.38 209 PRO B O 1
ATOM 3704 N N . PHE B 1 210 ? 12 1.416 -7.059 1 98.25 210 PHE B N 1
ATOM 3705 C CA . PHE B 1 210 ? 11.047 0.83 -6.129 1 98.25 210 PHE B CA 1
ATOM 3706 C C . PHE B 1 210 ? 10.875 -0.662 -6.395 1 98.25 210 PHE B C 1
ATOM 3708 O O . PHE B 1 210 ? 10.656 -1.442 -5.465 1 98.25 210 PHE B O 1
ATOM 3715 N N . SER B 1 211 ? 11.016 -1.035 -7.617 1 97.69 211 SER B N 1
ATOM 3716 C CA . SER B 1 211 ? 10.852 -2.438 -7.984 1 97.69 211 SER B CA 1
ATOM 3717 C C . SER B 1 211 ? 12.07 -3.26 -7.574 1 97.69 211 SER B C 1
ATOM 3719 O O . SER B 1 211 ? 11.961 -4.469 -7.355 1 97.69 211 SER B O 1
ATOM 3721 N N . CYS B 1 212 ? 13.227 -2.566 -7.457 1 98.06 212 CYS B N 1
ATOM 3722 C CA . CYS B 1 212 ? 14.438 -3.268 -7.055 1 98.06 212 CYS B CA 1
ATOM 3723 C C . CYS B 1 212 ? 14.281 -3.879 -5.668 1 98.06 212 CYS B C 1
ATOM 3725 O O . CYS B 1 212 ? 14.812 -4.953 -5.395 1 98.06 212 CYS B O 1
ATOM 3727 N N . VAL B 1 213 ? 13.516 -3.195 -4.859 1 98.31 213 VAL B N 1
ATOM 3728 C CA . VAL B 1 213 ? 13.297 -3.686 -3.504 1 98.31 213 VAL B CA 1
ATOM 3729 C C . VAL B 1 213 ? 12.5 -4.984 -3.545 1 98.31 213 VAL B C 1
ATOM 3731 O O . VAL B 1 213 ? 12.844 -5.957 -2.867 1 98.31 213 VAL B O 1
ATOM 3734 N N . LEU B 1 214 ? 11.484 -5.008 -4.371 1 97.38 214 LEU B N 1
ATOM 3735 C CA . LEU B 1 214 ? 10.688 -6.219 -4.527 1 97.38 214 LEU B CA 1
ATOM 3736 C C . LEU B 1 214 ? 11.531 -7.359 -5.082 1 97.38 214 LEU B C 1
ATOM 3738 O O . LEU B 1 214 ? 11.414 -8.5 -4.625 1 97.38 214 LEU B O 1
ATOM 3742 N N . ARG B 1 215 ? 12.43 -7.066 -5.988 1 97 215 ARG B N 1
ATOM 3743 C CA . ARG B 1 215 ? 13.172 -8.094 -6.707 1 97 215 ARG B CA 1
ATOM 3744 C C . ARG B 1 215 ? 14.406 -8.516 -5.922 1 97 215 ARG B C 1
ATOM 3746 O O . ARG B 1 215 ? 15.18 -9.367 -6.379 1 97 215 ARG B O 1
ATOM 3753 N N . SER B 1 216 ? 14.602 -7.996 -4.754 1 97.44 216 SER B N 1
ATOM 3754 C CA . SER B 1 216 ? 15.797 -8.289 -3.965 1 97.44 216 SER B CA 1
ATOM 3755 C C . SER B 1 216 ? 15.633 -9.586 -3.178 1 97.44 216 SER B C 1
ATOM 3757 O O . SER B 1 216 ? 16.516 -9.961 -2.4 1 97.44 216 SER B O 1
ATOM 3759 N N . LEU B 1 217 ? 14.547 -10.297 -3.318 1 97.19 217 LEU B N 1
ATOM 3760 C CA . LEU B 1 217 ? 14.297 -11.578 -2.664 1 97.19 217 LEU B CA 1
ATOM 3761 C C . LEU B 1 217 ? 15.172 -12.672 -3.254 1 97.19 217 LEU B C 1
ATOM 3763 O O . LEU B 1 217 ? 15.102 -12.953 -4.453 1 97.19 217 LEU B O 1
ATOM 3767 N N . PRO B 1 218 ? 16.031 -13.25 -2.441 1 96.56 218 PRO B N 1
ATOM 3768 C CA . PRO B 1 218 ? 17 -14.219 -2.969 1 96.56 218 PRO B CA 1
ATOM 3769 C C . PRO B 1 218 ? 16.406 -15.617 -3.129 1 96.56 218 PRO B C 1
ATOM 3771 O O . PRO B 1 218 ? 16.734 -16.516 -2.352 1 96.56 218 PRO B O 1
ATOM 3774 N N . LEU B 1 219 ? 15.695 -15.875 -4.141 1 94.75 219 LEU B N 1
ATOM 3775 C CA . LEU B 1 219 ? 15.125 -17.188 -4.457 1 94.75 219 LEU B CA 1
ATOM 3776 C C . LEU B 1 219 ? 15.844 -17.812 -5.645 1 94.75 219 LEU B C 1
ATOM 3778 O O . LEU B 1 219 ? 16.531 -17.125 -6.402 1 94.75 219 LEU B O 1
ATOM 3782 N N . GLY B 1 220 ? 15.836 -19.094 -5.723 1 93.44 220 GLY B N 1
A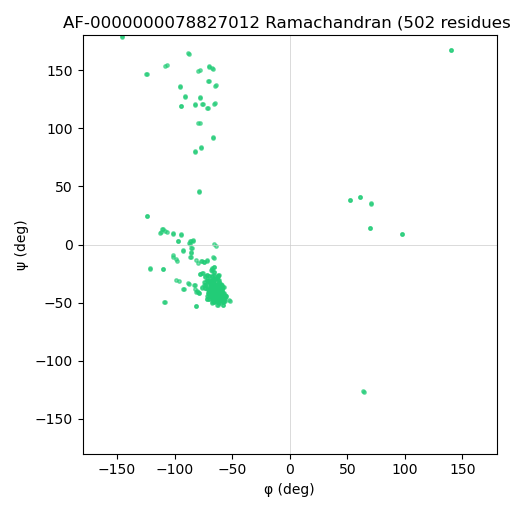TOM 3783 C CA . GLY B 1 220 ? 16.422 -19.797 -6.852 1 93.44 220 GLY B CA 1
ATOM 3784 C C . GLY B 1 220 ? 17.922 -19.609 -6.969 1 93.44 220 GLY B C 1
ATOM 3785 O O . GLY B 1 220 ? 18.656 -19.828 -6.004 1 93.44 220 GLY B O 1
ATOM 3786 N N . ASP B 1 221 ? 18.344 -19.172 -8.195 1 92.62 221 ASP B N 1
ATOM 3787 C CA . ASP B 1 221 ? 19.781 -18.953 -8.398 1 92.62 221 ASP B CA 1
ATOM 3788 C C . ASP B 1 221 ? 20.203 -17.578 -7.926 1 92.62 221 ASP B C 1
ATOM 3790 O O . ASP B 1 221 ? 21.375 -17.203 -8.047 1 92.62 221 ASP B O 1
ATOM 3794 N N . MET B 1 222 ? 19.297 -16.734 -7.457 1 94 222 MET B N 1
ATOM 3795 C CA . MET B 1 222 ? 19.484 -15.43 -6.84 1 94 222 MET B CA 1
ATOM 3796 C C . MET B 1 222 ? 19.969 -14.406 -7.863 1 94 222 MET B C 1
ATOM 3798 O O . MET B 1 222 ? 20.453 -13.336 -7.492 1 94 222 MET B O 1
ATOM 3802 N N . ASN B 1 223 ? 19.875 -14.734 -9.141 1 94.38 223 ASN B N 1
ATOM 3803 C CA . ASN B 1 223 ? 20.328 -13.812 -10.18 1 94.38 223 ASN B CA 1
ATOM 3804 C C . ASN B 1 223 ? 19.5 -12.531 -10.188 1 94.38 223 ASN B C 1
ATOM 3806 O O . ASN B 1 223 ? 20.047 -11.43 -10.32 1 94.38 223 ASN B O 1
ATOM 3810 N N . ASP B 1 224 ? 18.203 -12.734 -10.023 1 94.44 224 ASP B N 1
ATOM 3811 C CA . ASP B 1 224 ? 17.328 -11.57 -10.008 1 94.44 224 ASP B CA 1
ATOM 3812 C C . ASP B 1 224 ? 17.625 -10.672 -8.805 1 94.44 224 ASP B C 1
ATOM 3814 O O . ASP B 1 224 ? 17.656 -9.445 -8.938 1 94.44 224 ASP B O 1
ATOM 3818 N N . ALA B 1 225 ? 17.859 -11.312 -7.711 1 96.94 225 ALA B N 1
ATOM 3819 C CA . ALA B 1 225 ? 18.125 -10.555 -6.496 1 96.94 225 ALA B CA 1
ATOM 3820 C C . ALA B 1 225 ? 19.453 -9.789 -6.617 1 96.94 225 ALA B C 1
ATOM 3822 O O . ALA B 1 225 ? 19.547 -8.633 -6.207 1 96.94 225 ALA B O 1
ATOM 3823 N N . HIS B 1 226 ? 20.422 -10.43 -7.191 1 97.75 226 HIS B N 1
ATOM 3824 C CA . HIS B 1 226 ? 21.719 -9.781 -7.387 1 97.75 226 HIS B CA 1
ATOM 3825 C C . HIS B 1 226 ? 21.609 -8.617 -8.375 1 97.75 226 HIS B C 1
ATOM 3827 O O . HIS B 1 226 ? 22.172 -7.551 -8.141 1 97.75 226 HIS B O 1
ATOM 3833 N N . ALA B 1 227 ? 20.922 -8.875 -9.414 1 97.44 227 ALA B N 1
ATOM 3834 C CA . ALA B 1 227 ? 20.703 -7.805 -10.391 1 97.44 227 ALA B CA 1
ATOM 3835 C C . ALA B 1 227 ? 20 -6.613 -9.758 1 97.44 227 ALA B C 1
ATOM 3837 O O . ALA B 1 227 ? 20.391 -5.465 -9.953 1 97.44 227 ALA B O 1
ATOM 3838 N N . ALA B 1 228 ? 18.953 -6.902 -9.008 1 97.44 228 ALA B N 1
ATOM 3839 C CA . ALA B 1 228 ? 18.203 -5.852 -8.344 1 97.44 228 ALA B CA 1
ATOM 3840 C C . ALA B 1 228 ? 19.078 -5.059 -7.387 1 97.44 228 ALA B C 1
ATOM 3842 O O . ALA B 1 228 ? 18.969 -3.832 -7.297 1 97.44 228 ALA B O 1
ATOM 3843 N N . ALA B 1 229 ? 19.922 -5.719 -6.699 1 98.12 229 ALA B N 1
ATOM 3844 C CA . ALA B 1 229 ? 20.828 -5.066 -5.762 1 98.12 229 ALA B CA 1
ATOM 3845 C C . ALA B 1 229 ? 21.812 -4.152 -6.496 1 98.12 229 ALA B C 1
ATOM 3847 O O . ALA B 1 229 ? 22.047 -3.02 -6.074 1 98.12 229 ALA B O 1
ATOM 3848 N N . ILE B 1 230 ? 22.312 -4.621 -7.566 1 98.19 230 ILE B N 1
ATOM 3849 C CA . ILE B 1 230 ? 23.281 -3.854 -8.344 1 98.19 230 ILE B CA 1
ATOM 3850 C C . ILE B 1 230 ? 22.609 -2.621 -8.938 1 98.19 230 ILE B C 1
ATOM 3852 O O . ILE B 1 230 ? 23.109 -1.503 -8.805 1 98.19 230 ILE B O 1
ATOM 3856 N N . PHE B 1 231 ? 21.469 -2.838 -9.539 1 97.88 231 PHE B N 1
ATOM 3857 C CA . PHE B 1 231 ? 20.766 -1.727 -10.148 1 97.88 231 PHE B CA 1
ATOM 3858 C C . PHE B 1 231 ? 20.266 -0.746 -9.094 1 97.88 231 PHE B C 1
ATOM 3860 O O . PHE B 1 231 ? 20.234 0.464 -9.32 1 97.88 231 PHE B O 1
ATOM 3867 N N . GLY B 1 232 ? 19.859 -1.304 -7.949 1 98.12 232 GLY B N 1
ATOM 3868 C CA . GLY B 1 232 ? 19.5 -0.435 -6.84 1 98.12 232 GLY B CA 1
ATOM 3869 C C . GLY B 1 232 ? 20.641 0.442 -6.375 1 98.12 232 GLY B C 1
ATOM 3870 O O . GLY B 1 232 ? 20.469 1.643 -6.16 1 98.12 232 GLY B O 1
ATOM 3871 N N . ALA B 1 233 ? 21.797 -0.139 -6.293 1 98.56 233 ALA B N 1
ATOM 3872 C CA . ALA B 1 233 ? 22.969 0.61 -5.879 1 98.56 233 ALA B CA 1
ATOM 3873 C C . ALA B 1 233 ? 23.359 1.654 -6.922 1 98.56 233 ALA B C 1
ATOM 3875 O O . ALA B 1 233 ? 23.688 2.795 -6.578 1 98.56 233 ALA B O 1
ATOM 3876 N N . ILE B 1 234 ? 23.297 1.284 -8.148 1 98.5 234 ILE B N 1
ATOM 3877 C CA . ILE B 1 234 ? 23.625 2.207 -9.227 1 98.5 234 ILE B CA 1
ATOM 3878 C C . ILE B 1 234 ? 22.625 3.371 -9.227 1 98.5 234 ILE B C 1
ATOM 3880 O O . ILE B 1 234 ? 23.031 4.535 -9.32 1 98.5 234 ILE B O 1
ATOM 3884 N N . SER B 1 235 ? 21.406 3.027 -9.141 1 98.12 235 SER B N 1
ATOM 3885 C CA . SER B 1 235 ? 20.391 4.059 -9.055 1 98.12 235 SER B CA 1
ATOM 3886 C C . SER B 1 235 ? 20.594 4.945 -7.832 1 98.12 235 SER B C 1
ATOM 3888 O O . SER B 1 235 ? 20.375 6.156 -7.891 1 98.12 235 SER B O 1
ATOM 3890 N N . GLY B 1 236 ? 20.984 4.293 -6.75 1 98.62 236 GLY B N 1
ATOM 3891 C CA . GLY B 1 236 ? 21.266 5.043 -5.539 1 98.62 236 GLY B CA 1
ATOM 3892 C C . GLY B 1 236 ? 22.359 6.078 -5.734 1 98.62 236 GLY B C 1
ATOM 3893 O O . GLY B 1 236 ? 22.203 7.234 -5.336 1 98.62 236 GLY B O 1
ATOM 3894 N N . ILE B 1 237 ? 23.375 5.68 -6.379 1 98.56 237 ILE B N 1
ATOM 3895 C CA . ILE B 1 237 ? 24.484 6.586 -6.637 1 98.56 237 ILE B CA 1
ATOM 3896 C C . ILE B 1 237 ? 24.062 7.664 -7.629 1 98.56 237 ILE B C 1
ATOM 3898 O O . ILE B 1 237 ? 24.328 8.852 -7.422 1 98.56 237 ILE B O 1
ATOM 3902 N N . LEU B 1 238 ? 23.391 7.301 -8.625 1 98.38 238 LEU B N 1
ATOM 3903 C CA . LEU B 1 238 ? 22.969 8.219 -9.68 1 98.38 238 LEU B CA 1
ATOM 3904 C C . LEU B 1 238 ? 22.062 9.312 -9.109 1 98.38 238 LEU B C 1
ATOM 3906 O O . LEU B 1 238 ? 22.312 10.5 -9.312 1 98.38 238 LEU B O 1
ATOM 3910 N N . TRP B 1 239 ? 21.078 8.93 -8.383 1 98.44 239 TRP B N 1
ATOM 3911 C CA . TRP B 1 239 ? 20.109 9.898 -7.871 1 98.44 239 TRP B CA 1
ATOM 3912 C C . TRP B 1 239 ? 20.719 10.727 -6.742 1 98.44 239 TRP B C 1
ATOM 3914 O O . TRP B 1 239 ? 20.297 11.859 -6.508 1 98.44 239 TRP B O 1
ATOM 3924 N N . LEU B 1 240 ? 21.688 10.117 -6.043 1 98.44 240 LEU B N 1
ATOM 3925 C CA . LEU B 1 240 ? 22.391 10.898 -5.043 1 98.44 240 LEU B CA 1
ATOM 3926 C C . LEU B 1 240 ? 23.188 12.031 -5.699 1 98.44 240 LEU B C 1
ATOM 3928 O O . LEU B 1 240 ? 23.141 13.172 -5.238 1 98.44 240 LEU B O 1
ATOM 3932 N N . ILE B 1 241 ? 23.859 11.688 -6.777 1 98.06 241 ILE B N 1
ATOM 3933 C CA . ILE B 1 241 ? 24.656 12.68 -7.492 1 98.06 241 ILE B CA 1
ATOM 3934 C C . ILE B 1 241 ? 23.734 13.75 -8.078 1 98.06 241 ILE B C 1
ATOM 3936 O O . ILE B 1 241 ? 24 14.945 -7.922 1 98.06 241 ILE B O 1
ATOM 3940 N N . ILE B 1 242 ? 22.672 13.383 -8.664 1 97.88 242 ILE B N 1
ATOM 3941 C CA . ILE B 1 242 ? 21.719 14.32 -9.242 1 97.88 242 ILE B CA 1
ATOM 3942 C C . ILE B 1 242 ? 21.172 15.234 -8.148 1 97.88 242 ILE B C 1
ATOM 3944 O O . ILE B 1 242 ? 21.047 16.453 -8.352 1 97.88 242 ILE B O 1
ATOM 3948 N N . GLY B 1 243 ? 20.812 14.633 -7.035 1 97.06 243 GLY B N 1
ATOM 3949 C CA . GLY B 1 243 ? 20.297 15.414 -5.93 1 97.06 243 GLY B CA 1
ATOM 3950 C C . GLY B 1 243 ? 21.281 16.438 -5.406 1 97.06 243 GLY B C 1
ATOM 3951 O O . GLY B 1 243 ? 20.906 17.594 -5.176 1 97.06 243 GLY B O 1
ATOM 3952 N N . ILE B 1 244 ? 22.516 16.062 -5.277 1 96 244 ILE B N 1
ATOM 3953 C CA . ILE B 1 244 ? 23.562 16.953 -4.777 1 96 244 ILE B CA 1
ATOM 3954 C C . ILE B 1 244 ? 23.781 18.094 -5.773 1 96 244 ILE B C 1
ATOM 3956 O O . ILE B 1 244 ? 23.844 19.25 -5.387 1 96 244 ILE B O 1
ATOM 3960 N N . LEU B 1 245 ? 23.891 17.766 -7 1 96 245 LEU B N 1
ATOM 3961 C CA . LEU B 1 245 ? 24.141 18.75 -8.039 1 96 245 LEU B CA 1
ATOM 3962 C C . LEU B 1 245 ? 22.984 19.75 -8.117 1 96 245 LEU B C 1
ATOM 3964 O O . LEU B 1 245 ? 23.203 20.953 -8.219 1 96 245 LEU B O 1
ATOM 3968 N N . GLU B 1 246 ? 21.797 19.25 -8.062 1 94.25 246 GLU B N 1
ATOM 3969 C CA . GLU B 1 246 ? 20.625 20.125 -8.125 1 94.25 246 GLU B CA 1
ATOM 3970 C C . GLU B 1 246 ? 20.547 21.031 -6.898 1 94.25 246 GLU B C 1
ATOM 3972 O O . GLU B 1 246 ? 20.203 22.203 -7.016 1 94.25 246 GLU B O 1
ATOM 3977 N N . PHE B 1 247 ? 20.797 20.5 -5.789 1 91.75 247 PHE B N 1
ATOM 3978 C CA . PHE B 1 247 ? 20.719 21.25 -4.543 1 91.75 247 PHE B CA 1
ATOM 3979 C C . PHE B 1 247 ? 21.766 22.359 -4.516 1 91.75 247 PHE B C 1
ATOM 3981 O O . PHE B 1 247 ? 21.516 23.453 -4.008 1 91.75 247 PHE B O 1
ATOM 3988 N N . ASN B 1 248 ? 22.875 22.078 -5.07 1 90.69 248 ASN B N 1
ATOM 3989 C CA . ASN B 1 248 ? 23.953 23.062 -5.105 1 90.69 248 ASN B CA 1
ATOM 3990 C C . ASN B 1 248 ? 23.641 24.219 -6.047 1 90.69 248 ASN B C 1
ATOM 3992 O O . ASN B 1 248 ? 24.078 25.344 -5.824 1 90.69 248 ASN B O 1
ATOM 3996 N N . ARG B 1 249 ? 22.891 24 -6.969 1 88.56 249 ARG B N 1
ATOM 3997 C CA . ARG B 1 249 ? 22.609 25.016 -7.984 1 88.56 249 ARG B CA 1
ATOM 3998 C C . ARG B 1 249 ? 21.312 25.75 -7.691 1 88.56 249 ARG B C 1
ATOM 4000 O O . ARG B 1 249 ? 21.031 26.766 -8.312 1 88.56 249 ARG B O 1
ATOM 4007 N N . ARG B 1 250 ? 20.609 25.25 -6.879 1 82.69 250 ARG B N 1
ATOM 4008 C CA . ARG B 1 250 ? 19.281 25.797 -6.625 1 82.69 250 ARG B CA 1
ATOM 4009 C C . ARG B 1 250 ? 19.359 27.203 -6.051 1 82.69 250 ARG B C 1
ATOM 4011 O O . ARG B 1 250 ? 20.172 27.469 -5.16 1 82.69 250 ARG B O 1
ATOM 4018 N N . ASP B 1 251 ? 18.719 28.109 -6.805 1 68 251 ASP B N 1
ATOM 4019 C CA . ASP B 1 251 ? 18.547 29.453 -6.25 1 68 251 ASP B CA 1
ATOM 4020 C C . ASP B 1 251 ? 17.422 29.469 -5.219 1 68 251 ASP B C 1
ATOM 4022 O O . ASP B 1 251 ? 16.25 29.312 -5.566 1 68 251 ASP B O 1
ATOM 4026 N N . ILE B 1 252 ? 17.781 29.094 -4.105 1 60.41 252 ILE B N 1
ATOM 4027 C CA . ILE B 1 252 ? 16.75 29.047 -3.082 1 60.41 252 ILE B CA 1
ATOM 4028 C C . ILE B 1 252 ? 16.281 30.469 -2.768 1 60.41 252 ILE B C 1
ATOM 4030 O O . ILE B 1 252 ? 17.062 31.312 -2.32 1 60.41 252 ILE B O 1
ATOM 4034 N N . LYS B 1 253 ? 15.164 30.875 -3.547 1 51.53 253 LYS B N 1
ATOM 4035 C CA . LYS B 1 253 ? 14.555 32.188 -3.355 1 51.53 253 LYS B CA 1
ATOM 4036 C C . LYS B 1 253 ? 13.602 32.188 -2.158 1 51.53 253 LYS B C 1
ATOM 4038 O O . LYS B 1 253 ? 13.016 31.156 -1.835 1 51.53 253 LYS B O 1
#

Sequence (506 aa):
MSFICVLKSELAKYKKSLLWKGVFFIPIFSSILLFIDLHLRYDYLMENSRIRELAQIGIYNKMDVLLYENHLSTLWFILLNLSVVVIAFIVNYMEYSENTWKQIVARPVKRMKIYLSKWIIVFTASVALIALNGVFVILIKKFFGIEGNSALIFKYVLLEIAAVSGVVSFQQFISCYIKNSLVAAAIGFAGTIGSYMLAQSKILGNINPFSCVLRSLPLGDMNDAHAAAIFGAISGILWLIIGILEFNRRDIKMSFICVLKSELAKYKKSLLWKGVFFIPIFSSILLFIDLHLRYDYLMENSRIRELAQIGIYNKMDVLLYENHLSTLWFILLNLSVVVIAFIVNYMEYSENTWKQIVARPVKRMKIYLSKWIIVFTASVALIALNGVFVILIKKFFGIEGNSALIFKYVLLEIAAVSGVVSFQQFISCYIKNSLVAAAIGFAGTIGSYMLAQSKILGNINPFSCVLRSLPLGDMNDAHAAAIFGAISGILWLIIGILEFNRRDIK

Radius of gyration: 23.63 Å; Cα contacts (8 Å, |Δi|>4): 709; chains: 2; bounding box: 67×64×55 Å

Nearest PDB structures (foldseek):
  7osi-assembly1_D  TM=6.643E-01  e=1.780E-02  Stutzerimonas stutzeri ATCC 14405 = CCUG 16156
  7qba-assembly1_E  TM=6.673E-0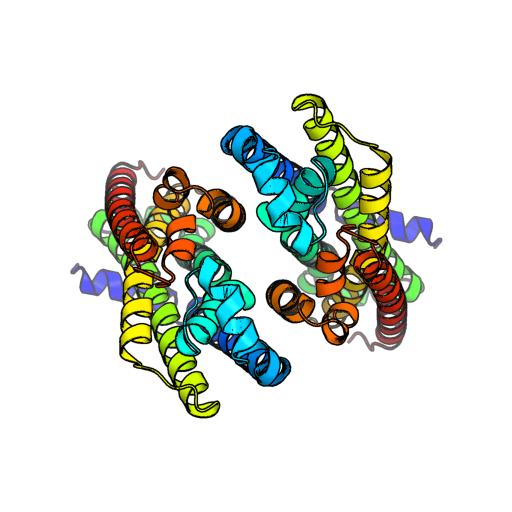1  e=4.108E-02  Stutzerimonas stutzeri
  8wba-assembly1_A  TM=6.433E-01  e=4.293E-02  Arabidopsis thaliana
  7p05-assembly1_A  TM=6.520E-01  e=7.610E-02  Saccharomyces cerevisiae S288C
  7znq-assembly1_y  TM=6.285E-01  e=5.351E-02  Stutzerimonas stutzeri ATCC 14405 = CCUG 16156

Solvent-accessible surface area (backbone atoms only — not comparable to full-atom values): 25090 Å² total; per-residue (Å²): 120,52,67,67,57,51,35,52,56,57,52,60,72,43,70,85,40,69,58,62,54,52,46,53,46,52,34,50,52,43,44,51,47,38,50,52,49,45,71,74,38,38,72,66,66,66,27,66,70,49,34,61,66,36,40,84,76,32,26,79,48,62,49,44,46,53,53,45,40,44,43,56,41,37,35,38,42,51,52,50,48,50,46,47,31,51,44,31,34,60,74,39,38,60,38,55,76,65,61,39,55,60,57,59,70,64,38,91,54,64,57,57,54,54,53,48,36,53,48,47,50,45,46,51,47,49,46,50,28,46,50,50,35,43,53,46,52,52,53,50,34,60,73,73,64,57,64,74,68,67,63,54,52,53,50,35,41,53,24,35,53,30,0,41,34,9,39,44,20,43,40,44,29,40,31,68,67,34,76,54,44,67,59,29,38,48,52,43,49,51,42,42,49,49,14,63,45,37,41,74,32,80,63,54,10,36,67,38,33,51,8,4,36,59,39,13,57,68,43,62,90,28,58,61,9,51,48,7,14,50,35,4,38,51,41,16,52,50,29,41,50,51,33,42,56,50,59,62,64,52,77,81,122,120,54,67,66,57,52,34,52,56,58,52,59,72,41,68,84,40,69,57,62,54,49,44,53,46,52,35,50,52,44,44,51,48,39,48,51,49,45,71,73,38,39,73,65,65,64,28,68,71,50,34,61,66,37,41,84,78,30,26,77,50,64,49,45,47,53,53,44,40,44,43,56,42,36,36,37,42,51,54,51,49,50,46,47,33,50,44,30,35,59,74,41,38,60,37,55,76,64,61,38,56,59,59,59,68,64,39,91,53,62,59,57,55,54,52,48,35,53,48,48,51,46,46,51,48,49,46,50,28,45,51,50,36,43,51,47,50,52,52,49,34,59,73,72,64,57,62,75,67,67,64,53,51,54,49,36,40,51,25,35,51,29,0,40,33,8,38,46,20,43,40,42,29,40,31,66,68,34,76,53,44,67,59,29,40,48,52,41,50,51,42,42,50,49,13,61,44,36,42,74,34,79,66,54,10,36,67,37,32,49,8,3,37,59,38,13,57,69,42,64,89,29,58,61,10,52,49,8,15,51,35,4,37,51,40,15,51,51,30,42,52,52,33,42,56,49,61,64,64,5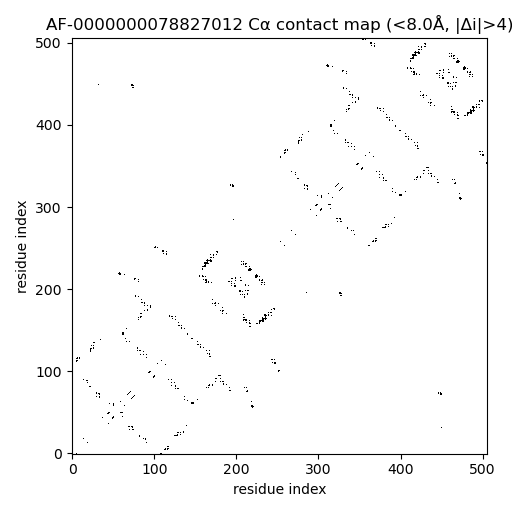2,78,79,124

Organism: Clostridium kluyveri (strain ATCC 8527 / DSM 555 / NBRC 12016 / NCIMB 10680 / K1) (NCBI:txid431943)

Foldseek 3Di:
DDLVVLLVVLVVVCPVPCLVVLLPVLLVQLLVVLLVCCVVCVCPQQPQVNQVVCVVVQRNHLLLSLLCCSCPVSVVLLSLLLSLLVLLLVSQVCCLVVVCVVVVVPDPDQLLSNLVSSLVSSLVSSLSSLVSNLVSSVVSCVVVVGDDDSVLSVQLSLLLSLLCLLSSLQLNLLCNVDSPSVVSSVVSNVLLVCLVVQLVDQVSLQQRSSSLNSQLSQGHPNPSNVSSSVSSNVSNVVSNVVSSVCSNPDPSD/DDLVVLLVVLVVVCPVPCLVVLLPVLLVQLLVVLLVVCVVCVCPLQPQVNQVVCVVVQRNHLLLSLLCCSCPVSVVLLSLLLSLLVLLLVSQVVCLVVVCPVVVVPDPDQLLSNLVSSLVSSLVSSLSSLVSNLVSSVVSCVVVVGDDDSVLSVQLSLLLSLLCLLSSLQLNLLCNVDSPSVVSSVVSNVLLVCLVVQLVDLVSLQQRSSSLNSQLSQGHPNPSNVSSSVSSNVSNVVSNVVSSVCSNPDPSD